Protein AF-0000000068500390 (afdb_homodimer)

Sequence (568 aa):
MALNIRNYSLLCNQGTAKFNEDVVGINPFGAWVLDGATGLNGKNLVSTESDARWYVQWWNRYLYKNINKEESLKSIINTGIIEVKKEYELRLNGFKVEKLDLPSSSIVVVKFHENKVEYFLLGDCALFIKNGDSKVIKDRSICKFDNTVFDEMSKLSNLEEMAFDEIRTSVMDTIVSNRLKKNTKEGYWILDFDEEAVENSIYGYIEIKKDFQLMLTSDGFTSACDRYNLIKEEELIRIAEKFGIGYIHNKVRDFEDNDYKAVKVPRFKVKDDSSCLYLDIYNDMALNIRNYSLLCNQGTAKFNEDVVGINPFGAWVLDGATGLNGKNLVSTESDARWYVQWWNRYLYKNINKEESLKSIINTGIIEVKKEYELRLNGFKVEKLDLPSSSIVVVKFHENKVEYFLLGDCALFIKNGDSKVIKDRSICKFDNTVFDEMSKLSNLEEMAFDEIRTSVMDTIVSNRLKKNTKEGYWILDFDEEAVENSIYGYIEIKKDFQLMLTSDGFTSACDRYNLIKEEELIRIAEKFGIGYIHNKVRDFEDNDYKAVKVPRFKVKDDSSCLYLDIYND

Solvent-accessible surface area (backbone atoms only — not comparable to full-atom values): 29911 Å² total; per-residue (Å²): 95,61,58,62,66,41,30,39,37,36,37,31,39,50,30,68,58,95,63,41,28,56,44,68,50,52,56,74,34,31,38,38,33,35,39,33,37,60,24,78,72,72,57,52,75,75,32,93,79,37,38,10,34,53,52,43,53,51,49,51,55,48,47,72,70,47,58,75,49,99,60,55,67,64,57,54,50,45,53,45,32,57,51,50,43,51,53,51,53,62,57,39,68,79,59,87,76,55,81,59,47,51,43,33,27,22,29,33,39,40,36,43,34,78,65,33,36,38,39,43,36,24,30,51,23,35,40,37,36,33,58,87,55,70,45,75,52,61,48,59,52,54,54,53,55,49,48,54,49,38,54,56,54,69,66,42,88,57,50,88,76,48,53,67,68,56,54,50,60,73,45,40,66,57,53,50,56,53,59,69,26,55,64,39,94,89,42,33,43,39,43,46,75,54,67,67,26,60,79,67,37,54,69,52,75,44,75,66,46,64,66,28,33,42,33,38,30,28,52,45,44,46,28,33,30,78,70,64,60,75,41,56,70,83,44,46,67,58,46,32,71,75,66,32,61,54,52,56,53,49,52,41,50,53,52,32,64,75,32,58,78,31,69,88,55,66,64,95,51,64,38,54,42,29,29,38,39,39,41,35,36,67,47,131,96,61,60,62,67,41,29,40,37,36,38,31,38,50,31,70,57,96,65,42,26,58,45,67,49,54,56,73,36,32,38,37,34,36,39,32,36,60,24,79,71,71,56,52,74,76,31,93,79,38,38,8,33,51,52,41,52,50,49,50,55,49,46,71,72,48,57,74,48,99,60,52,68,64,55,53,51,45,53,48,30,56,52,50,41,52,54,50,52,62,57,38,68,80,60,85,78,54,79,58,48,49,43,33,26,22,31,33,39,38,36,45,34,78,63,32,35,38,39,42,35,26,29,50,21,35,40,38,35,32,57,86,56,70,47,76,51,61,49,59,54,54,54,54,56,50,47,54,49,37,54,55,54,70,66,42,87,58,52,88,78,47,54,69,69,57,55,50,60,74,46,39,68,57,52,50,56,54,58,70,26,54,63,39,95,90,42,32,43,39,45,46,75,52,68,69,26,58,80,66,36,53,71,53,74,42,75,66,47,61,68,27,34,41,33,39,29,27,51,44,44,46,28,33,30,78,71,63,61,74,41,56,71,83,45,46,66,58,45,32,71,74,65,31,60,52,51,57,50,49,52,42,50,52,50,32,62,74,32,58,80,30,69,88,54,67,65,96,51,63,38,53,42,30,28,38,38,40,40,34,36,68,46,131

Radius of gyration: 24.67 Å; Cα contacts (8 Å, |Δi|>4): 1196; chains: 2; bounding box: 46×80×59 Å

Organism: Clostridioides difficile (strain 630) (NCBI:txid272563)

Nearest PDB structures (foldseek):
  4yzh-assembly1_A  TM=5.454E-01  e=2.902E-10  Arabidopsis thaliana
  4n0g-assembly2_B  TM=5.894E-01  e=4.413E-09  Arabidopsis thaliana
  3jrq-assembly1_A  TM=5.185E-01  e=3.211E-08  Arabidopsis thaliana
  4ds8-assembly1_B  TM=4.924E-01  e=2.418E-08  Arabidopsis thaliana
  7n0z-assembly1_B  TM=4.009E-01  e=3.433E-05  Homo sapiens

Structure (mmCIF, N/CA/C/O backbone):
data_AF-0000000068500390-model_v1
#
loop_
_entity.id
_entity.type
_entity.pdbx_description
1 polymer 'Uncharacterized protein'
#
loop_
_atom_site.group_PDB
_atom_site.id
_atom_site.type_symbol
_atom_site.label_atom_id
_atom_site.label_alt_id
_atom_site.label_comp_id
_atom_site.label_asym_id
_atom_site.label_entity_id
_atom_site.label_seq_id
_atom_site.pdbx_PDB_ins_code
_atom_site.Cartn_x
_atom_site.Cartn_y
_atom_site.Cartn_z
_atom_site.occupancy
_atom_site.B_iso_or_equiv
_atom_site.auth_seq_id
_atom_site.auth_comp_id
_atom_site.auth_asym_id
_atom_site.auth_atom_id
_atom_site.pdbx_PDB_model_num
ATOM 1 N N . MET A 1 1 ? 19.859 2.375 5.707 1 54.34 1 MET A N 1
ATOM 2 C CA . MET A 1 1 ? 19.141 3.615 5.43 1 54.34 1 MET A CA 1
ATOM 3 C C . MET A 1 1 ? 17.938 3.361 4.512 1 54.34 1 MET A C 1
ATOM 5 O O . MET A 1 1 ? 18 2.486 3.645 1 54.34 1 MET A O 1
ATOM 9 N N . ALA A 1 2 ? 16.812 3.834 4.938 1 64.06 2 ALA A N 1
ATOM 10 C CA . ALA A 1 2 ? 15.547 3.699 4.207 1 64.06 2 ALA A CA 1
ATOM 11 C C . ALA A 1 2 ? 15.477 4.684 3.045 1 64.06 2 ALA A C 1
ATOM 13 O O . ALA A 1 2 ? 16.094 5.75 3.09 1 64.06 2 ALA A O 1
ATOM 14 N N . LEU A 1 3 ? 15.18 4.195 1.85 1 73.06 3 LEU A N 1
ATOM 15 C CA . LEU A 1 3 ? 15.016 4.996 0.643 1 73.06 3 LEU A CA 1
ATOM 16 C C . LEU A 1 3 ? 13.984 6.098 0.862 1 73.06 3 LEU A C 1
ATOM 18 O O . LEU A 1 3 ? 12.984 5.891 1.553 1 73.06 3 LEU A O 1
ATOM 22 N N . ASN A 1 4 ? 14.391 7.281 0.348 1 80 4 ASN A N 1
ATOM 23 C CA . ASN A 1 4 ? 13.414 8.367 0.365 1 80 4 ASN A CA 1
ATOM 24 C C . ASN A 1 4 ? 12.375 8.203 -0.738 1 80 4 ASN A C 1
ATOM 26 O O . ASN A 1 4 ? 12.625 8.547 -1.894 1 80 4 ASN A O 1
ATOM 30 N N . ILE A 1 5 ? 11.266 7.773 -0.401 1 86.69 5 ILE A N 1
ATOM 31 C CA . ILE A 1 5 ? 10.203 7.512 -1.367 1 86.69 5 ILE A CA 1
ATOM 32 C C . ILE A 1 5 ? 9.305 8.742 -1.487 1 86.69 5 ILE A C 1
ATOM 34 O O . ILE A 1 5 ? 8.797 9.242 -0.484 1 86.69 5 ILE A O 1
ATOM 38 N N . ARG A 1 6 ? 9.188 9.219 -2.707 1 89.62 6 ARG A N 1
ATOM 39 C CA . ARG A 1 6 ? 8.367 10.391 -3.008 1 89.62 6 ARG A CA 1
ATOM 40 C C . ARG A 1 6 ? 6.887 10.016 -3.092 1 89.62 6 ARG A C 1
ATOM 42 O O . ARG A 1 6 ? 6.051 10.609 -2.406 1 89.62 6 ARG A O 1
ATOM 49 N N . ASN A 1 7 ? 6.574 9.023 -3.988 1 94.38 7 ASN A N 1
ATOM 50 C CA . ASN A 1 7 ? 5.23 8.492 -4.203 1 94.38 7 ASN A CA 1
ATOM 51 C C . ASN A 1 7 ? 5.223 6.969 -4.238 1 94.38 7 ASN A C 1
ATOM 53 O O . ASN A 1 7 ? 6.164 6.352 -4.742 1 94.38 7 ASN A O 1
ATOM 57 N N . TYR A 1 8 ? 4.188 6.398 -3.666 1 95.56 8 TYR A N 1
ATOM 58 C CA . TYR A 1 8 ? 4.031 4.965 -3.867 1 95.56 8 TYR A CA 1
ATOM 59 C C . TYR A 1 8 ? 2.561 4.566 -3.85 1 95.56 8 TYR A C 1
ATOM 61 O O . TYR A 1 8 ? 1.729 5.266 -3.268 1 95.56 8 TYR A O 1
ATOM 69 N N . SER A 1 9 ? 2.258 3.568 -4.586 1 97.69 9 SER A N 1
ATOM 70 C CA . SER A 1 9 ? 0.922 2.99 -4.695 1 97.69 9 SER A CA 1
ATOM 71 C C . SER A 1 9 ? 0.981 1.467 -4.742 1 97.69 9 SER A C 1
ATOM 73 O O . SER A 1 9 ? 1.937 0.893 -5.27 1 97.69 9 SER A O 1
ATOM 75 N N . LEU A 1 10 ? 0.048 0.868 -4.137 1 97.81 10 LEU A N 1
ATOM 76 C CA . LEU A 1 10 ? -0.057 -0.586 -4.105 1 97.81 10 LEU A CA 1
ATOM 77 C C . LEU A 1 10 ? -1.485 -1.034 -4.395 1 97.81 10 LEU A C 1
ATOM 79 O O . LEU A 1 10 ? -2.443 -0.374 -3.986 1 97.81 10 LEU A O 1
ATOM 83 N N . LEU A 1 11 ? -1.572 -2.08 -5.16 1 97.81 11 LEU A N 1
ATOM 84 C CA . LEU A 1 11 ? -2.848 -2.717 -5.473 1 97.81 11 LEU A CA 1
ATOM 85 C C . LEU A 1 11 ? -2.738 -4.234 -5.363 1 97.81 11 LEU A C 1
ATOM 87 O O . LEU A 1 11 ? -1.797 -4.832 -5.887 1 97.81 11 LEU A O 1
ATOM 91 N N . CYS A 1 12 ? -3.529 -4.824 -4.586 1 97.75 12 CYS A N 1
ATOM 92 C CA . CYS A 1 12 ? -3.703 -6.266 -4.461 1 97.75 12 CYS A CA 1
ATOM 93 C C . CYS A 1 12 ? -5.176 -6.648 -4.574 1 97.75 12 CYS A C 1
ATOM 95 O O . CYS A 1 12 ? -5.961 -6.395 -3.66 1 97.75 12 CYS A O 1
ATOM 97 N N . ASN A 1 13 ? -5.523 -7.258 -5.699 1 97.44 13 ASN A N 1
ATOM 98 C CA . ASN A 1 13 ? -6.938 -7.445 -6.016 1 97.44 13 ASN A CA 1
ATOM 99 C C . ASN A 1 13 ? -7.242 -8.891 -6.395 1 97.44 13 ASN A C 1
ATOM 101 O O . ASN A 1 13 ? -6.512 -9.492 -7.18 1 97.44 13 ASN A O 1
ATOM 105 N N . GLN A 1 14 ? -8.344 -9.359 -5.871 1 95.38 14 GLN A N 1
ATOM 106 C CA . GLN A 1 14 ? -8.766 -10.742 -6.074 1 95.38 14 GLN A CA 1
ATOM 107 C C . GLN A 1 14 ? -9.344 -10.938 -7.469 1 95.38 14 GLN A C 1
ATOM 109 O O . GLN A 1 14 ? -10.078 -10.078 -7.969 1 95.38 14 GLN A O 1
ATOM 114 N N . GLY A 1 15 ? -9.055 -12.086 -8.023 1 93.69 15 GLY A N 1
ATOM 115 C CA . GLY A 1 15 ? -9.711 -12.5 -9.25 1 93.69 15 GLY A CA 1
ATOM 116 C C . GLY A 1 15 ? -11.031 -13.195 -9.008 1 93.69 15 GLY A C 1
ATOM 117 O O . GLY A 1 15 ? -11.773 -12.844 -8.086 1 93.69 15 GLY A O 1
ATOM 118 N N . THR A 1 16 ? -11.336 -14.148 -9.898 1 91.31 16 THR A N 1
ATOM 119 C CA . THR A 1 16 ? -12.633 -14.805 -9.844 1 91.31 16 THR A CA 1
ATOM 120 C C . THR A 1 16 ? -12.641 -15.914 -8.789 1 91.31 16 THR A C 1
ATOM 122 O O . THR A 1 16 ? -13.703 -16.312 -8.305 1 91.31 16 THR A O 1
ATOM 125 N N . ALA A 1 17 ? -11.445 -16.469 -8.43 1 87.94 17 ALA A N 1
ATOM 126 C CA . ALA A 1 17 ? -11.367 -17.516 -7.43 1 87.94 17 ALA A CA 1
ATOM 127 C C . ALA A 1 17 ? -11.852 -17.031 -6.07 1 87.94 17 ALA A C 1
ATOM 129 O O . ALA A 1 17 ? -11.93 -15.82 -5.832 1 87.94 17 ALA A O 1
ATOM 130 N N . LYS A 1 18 ? -12.148 -17.938 -5.211 1 88 18 LYS A N 1
ATOM 131 C CA . LYS A 1 18 ? -12.773 -17.641 -3.928 1 88 18 LYS A CA 1
ATOM 132 C C . LYS A 1 18 ? -11.844 -16.828 -3.035 1 88 18 LYS A C 1
ATOM 134 O O . LYS A 1 18 ? -12.289 -15.984 -2.258 1 88 18 LYS A O 1
ATOM 139 N N . PHE A 1 19 ? -10.562 -17.094 -3.154 1 91 19 PHE A N 1
ATOM 140 C CA . PHE A 1 19 ? -9.602 -16.422 -2.285 1 91 19 PHE A CA 1
ATOM 141 C C . PHE A 1 19 ? -8.516 -15.75 -3.105 1 91 19 PHE A C 1
ATOM 143 O O . PHE A 1 19 ? -8.094 -16.266 -4.145 1 91 19 PHE A O 1
ATOM 150 N N . ASN A 1 20 ? -8.133 -14.586 -2.588 1 94.69 20 ASN A N 1
ATOM 151 C CA . ASN A 1 20 ? -6.973 -13.914 -3.166 1 94.69 20 ASN A CA 1
ATOM 152 C C . ASN A 1 20 ? -5.668 -14.586 -2.746 1 94.69 20 ASN A C 1
ATOM 154 O O . ASN A 1 20 ? -5.34 -14.625 -1.559 1 94.69 20 ASN A O 1
ATOM 158 N N . GLU A 1 21 ? -4.934 -15.039 -3.732 1 96 21 GLU A N 1
ATOM 159 C CA . GLU A 1 21 ? -3.695 -15.75 -3.439 1 96 21 GLU A CA 1
ATOM 160 C C . GLU A 1 21 ? -2.475 -14.891 -3.75 1 96 21 GLU A C 1
ATOM 162 O O . GLU A 1 21 ? -1.351 -15.391 -3.801 1 96 21 GLU A O 1
ATOM 167 N N . ASP A 1 22 ? -2.723 -13.578 -3.994 1 97.75 22 ASP A N 1
ATOM 168 C CA . ASP A 1 22 ? -1.653 -12.586 -4.094 1 97.75 22 ASP A CA 1
ATOM 169 C C . ASP A 1 22 ? -1.406 -11.906 -2.746 1 97.75 22 ASP A C 1
ATOM 171 O O . ASP A 1 22 ? -2.305 -11.844 -1.904 1 97.75 22 ASP A O 1
ATOM 175 N N . VAL A 1 23 ? -0.196 -11.461 -2.611 1 97.06 23 VAL A N 1
ATOM 176 C CA . VAL A 1 23 ? 0.133 -10.578 -1.497 1 97.06 23 VAL A CA 1
ATOM 177 C C . VAL A 1 23 ? 1.097 -9.492 -1.967 1 97.06 23 VAL A C 1
ATOM 179 O O . VAL A 1 23 ? 1.981 -9.75 -2.785 1 97.06 23 VAL A O 1
ATOM 182 N N . VAL A 1 24 ? 0.834 -8.281 -1.524 1 97.81 24 VAL A N 1
ATOM 183 C CA . VAL A 1 24 ? 1.739 -7.156 -1.758 1 97.81 24 VAL A CA 1
ATOM 184 C C . VAL A 1 24 ? 2.123 -6.52 -0.426 1 97.81 24 VAL A C 1
ATOM 186 O O . VAL A 1 24 ? 1.267 -6.293 0.432 1 97.81 24 VAL A O 1
ATOM 189 N N . GLY A 1 25 ? 3.357 -6.301 -0.219 1 96.12 25 GLY A N 1
ATOM 190 C CA . GLY A 1 25 ? 3.809 -5.676 1.013 1 96.12 25 GLY A CA 1
ATOM 191 C C . GLY A 1 25 ? 4.844 -4.59 0.786 1 96.12 25 GLY A C 1
ATOM 192 O O . GLY A 1 25 ? 5.547 -4.594 -0.225 1 96.12 25 GLY A O 1
ATOM 193 N N . ILE A 1 26 ? 4.898 -3.686 1.718 1 94.69 26 ILE A N 1
ATOM 194 C CA . ILE A 1 26 ? 5.895 -2.619 1.694 1 94.69 26 ILE A CA 1
ATOM 195 C C . ILE A 1 26 ? 6.219 -2.186 3.121 1 94.69 26 ILE A C 1
ATOM 197 O O . ILE A 1 26 ? 5.34 -2.166 3.986 1 94.69 26 ILE A O 1
ATOM 201 N N . ASN A 1 27 ? 7.41 -1.918 3.4 1 92.5 27 ASN A N 1
ATOM 202 C CA . ASN A 1 27 ? 7.859 -1.287 4.637 1 92.5 27 ASN A CA 1
ATOM 203 C C . ASN A 1 27 ? 9.086 -0.408 4.406 1 92.5 27 ASN A C 1
ATOM 205 O O . ASN A 1 27 ? 9.508 -0.21 3.264 1 92.5 27 ASN A O 1
ATOM 209 N N . PRO A 1 28 ? 9.633 0.231 5.402 1 90.31 28 PRO A N 1
ATOM 210 C CA . PRO A 1 28 ? 10.734 1.174 5.184 1 90.31 28 PRO A CA 1
ATOM 211 C C . PRO A 1 28 ? 11.969 0.508 4.586 1 90.31 28 PRO A C 1
ATOM 213 O O . PRO A 1 28 ? 12.859 1.195 4.078 1 90.31 28 PRO A O 1
ATOM 216 N N . PHE A 1 29 ? 12.016 -0.822 4.523 1 93.44 29 PHE A N 1
ATOM 217 C CA . PHE A 1 29 ? 13.258 -1.498 4.176 1 93.44 29 PHE A CA 1
ATOM 218 C C . PHE A 1 29 ? 13.117 -2.24 2.852 1 93.44 29 PHE A C 1
ATOM 220 O O . PHE A 1 29 ? 14.117 -2.68 2.271 1 93.44 29 PHE A O 1
ATOM 227 N N . GLY A 1 30 ? 11.922 -2.35 2.428 1 95.25 30 GLY A N 1
ATOM 228 C CA . GLY A 1 30 ? 11.742 -3.062 1.173 1 95.25 30 GLY A CA 1
ATOM 229 C C . GLY A 1 30 ? 10.281 -3.234 0.789 1 95.25 30 GLY A C 1
ATOM 230 O O . GLY A 1 30 ? 9.398 -2.658 1.423 1 95.25 30 GLY A O 1
ATOM 231 N N . ALA A 1 31 ? 10.062 -3.969 -0.353 1 97.06 31 ALA A N 1
ATOM 232 C CA . ALA A 1 31 ? 8.734 -4.238 -0.899 1 97.06 31 ALA A CA 1
ATOM 233 C C . ALA A 1 31 ? 8.711 -5.57 -1.639 1 97.06 31 ALA A C 1
ATOM 235 O O . ALA A 1 31 ? 9.742 -6.062 -2.09 1 97.06 31 ALA A O 1
ATOM 236 N N . TRP A 1 32 ? 7.527 -6.191 -1.759 1 98.62 32 TRP A N 1
ATOM 237 C CA . TRP A 1 32 ? 7.457 -7.492 -2.412 1 98.62 32 TRP A CA 1
ATOM 238 C C . TRP A 1 32 ? 6.062 -7.746 -2.977 1 98.62 32 TRP A C 1
ATOM 240 O O . TRP A 1 32 ? 5.086 -7.148 -2.523 1 98.62 32 TRP A O 1
ATOM 250 N N . VAL A 1 33 ? 6 -8.516 -3.979 1 98.75 33 VAL A N 1
ATOM 251 C CA . VAL A 1 33 ? 4.777 -9.078 -4.547 1 98.75 33 VAL A CA 1
ATOM 252 C C . VAL A 1 33 ? 4.902 -10.602 -4.629 1 98.75 33 VAL A C 1
ATOM 254 O O . VAL A 1 33 ? 5.914 -11.125 -5.105 1 98.75 33 VAL A O 1
ATOM 257 N N . LEU A 1 34 ? 3.957 -11.312 -4.09 1 98.62 34 LEU A N 1
ATOM 258 C CA . LEU A 1 34 ? 3.861 -12.758 -4.203 1 98.62 34 LEU A CA 1
ATOM 259 C C . LEU A 1 34 ? 2.598 -13.164 -4.953 1 98.62 34 LEU A C 1
ATOM 261 O O . LEU A 1 34 ? 1.531 -12.578 -4.742 1 98.62 34 LEU A O 1
ATOM 265 N N . ASP A 1 35 ? 2.74 -14.047 -5.836 1 98.19 35 ASP A N 1
ATOM 266 C CA . ASP A 1 35 ? 1.638 -14.641 -6.582 1 98.19 35 ASP A CA 1
ATOM 267 C C . ASP A 1 35 ? 1.572 -16.156 -6.352 1 98.19 35 ASP A C 1
ATOM 269 O O . ASP A 1 35 ? 2.316 -16.906 -6.973 1 98.19 35 ASP A O 1
ATOM 273 N N . GLY A 1 36 ? 0.628 -16.578 -5.527 1 96.75 36 GLY A N 1
ATOM 274 C CA . GLY A 1 36 ? 0.545 -17.969 -5.109 1 96.75 36 GLY A CA 1
ATOM 275 C C . GLY A 1 36 ? -0.202 -18.844 -6.098 1 96.75 36 GLY A C 1
ATOM 276 O O . GLY A 1 36 ? -1.096 -18.375 -6.801 1 96.75 36 GLY A O 1
ATOM 277 N N . ALA A 1 37 ? 0.176 -20.078 -6.105 1 91.5 37 ALA A N 1
ATOM 278 C CA . ALA A 1 37 ? -0.498 -21.109 -6.898 1 91.5 37 ALA A CA 1
ATOM 279 C C . ALA A 1 37 ? -0.784 -22.344 -6.059 1 91.5 37 ALA A C 1
ATOM 281 O O . ALA A 1 37 ? 0.122 -22.906 -5.43 1 91.5 37 ALA A O 1
ATOM 282 N N . THR A 1 38 ? -2.043 -22.656 -6.105 1 85.56 38 THR A N 1
ATOM 283 C CA . THR A 1 38 ? -2.463 -23.844 -5.367 1 85.56 38 THR A CA 1
ATOM 284 C C . THR A 1 38 ? -2.047 -25.125 -6.102 1 85.56 38 THR A C 1
ATOM 286 O O . THR A 1 38 ? -1.817 -25.094 -7.312 1 85.56 38 THR A O 1
ATOM 289 N N . GLY A 1 39 ? -1.982 -26.188 -5.234 1 81.44 39 GLY A N 1
ATOM 290 C CA . GLY A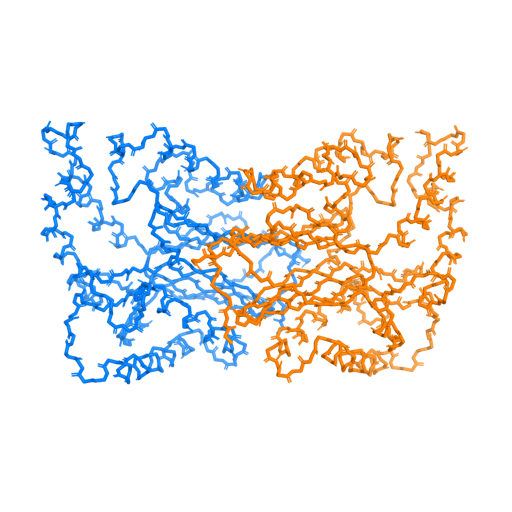 1 39 ? -1.703 -27.484 -5.828 1 81.44 39 GLY A CA 1
ATOM 291 C C . GLY A 1 39 ? -2.791 -27.953 -6.777 1 81.44 39 GLY A C 1
ATOM 292 O O . GLY A 1 39 ? -3.924 -27.469 -6.719 1 81.44 39 GLY A O 1
ATOM 293 N N . LEU A 1 40 ? -2.477 -28.828 -7.719 1 78.44 40 LEU A N 1
ATOM 294 C CA . LEU A 1 40 ? -3.373 -29.219 -8.805 1 78.44 40 LEU A CA 1
ATOM 295 C C . LEU A 1 40 ? -4.34 -30.297 -8.336 1 78.44 40 LEU A C 1
ATOM 297 O O . LEU A 1 40 ? -5.371 -30.531 -8.977 1 78.44 40 LEU A O 1
ATOM 301 N N . ASN A 1 41 ? -4.043 -30.797 -7.266 1 74.88 41 ASN A N 1
ATOM 302 C CA . ASN A 1 41 ? -4.93 -31.891 -6.855 1 74.88 41 ASN A CA 1
ATOM 303 C C . ASN A 1 41 ? -6.074 -31.375 -5.98 1 74.88 41 ASN A C 1
ATOM 305 O O . ASN A 1 41 ? -6.828 -32.188 -5.418 1 74.88 41 ASN A O 1
ATOM 309 N N . GLY A 1 42 ? -6.191 -30.062 -5.965 1 66.25 42 GLY A N 1
ATOM 310 C CA . GLY A 1 42 ? -7.336 -29.438 -5.324 1 66.25 42 GLY A CA 1
ATOM 311 C C . GLY A 1 42 ? -7.406 -29.703 -3.832 1 66.25 42 GLY A C 1
ATOM 312 O O . GLY A 1 42 ? -8.461 -29.547 -3.217 1 66.25 42 GLY A O 1
ATOM 313 N N . LYS A 1 43 ? -6.434 -30.219 -3.363 1 73.38 43 LYS A N 1
ATOM 314 C CA . LYS A 1 43 ? -6.43 -30.547 -1.941 1 73.38 43 LYS A CA 1
ATOM 315 C C . LYS A 1 43 ? -5.918 -29.375 -1.104 1 73.38 43 LYS A C 1
ATOM 317 O O . LYS A 1 43 ? -4.918 -28.75 -1.457 1 73.38 43 LYS A O 1
ATOM 322 N N . ASN A 1 44 ? -6.758 -28.953 -0.18 1 76.19 44 ASN A N 1
ATOM 323 C CA . ASN A 1 44 ? -6.266 -28.094 0.881 1 76.19 44 ASN A CA 1
ATOM 324 C C . ASN A 1 44 ? -5.773 -28.891 2.084 1 76.19 44 ASN A C 1
ATOM 326 O O . ASN A 1 44 ? -6.578 -29.438 2.836 1 76.19 44 ASN A O 1
ATOM 330 N N . LEU A 1 45 ? -4.523 -28.906 2.219 1 80.19 45 LEU A N 1
ATOM 331 C CA . LEU A 1 45 ? -3.9 -29.812 3.178 1 80.19 45 LEU A CA 1
ATOM 332 C C . LEU A 1 45 ? -3.666 -29.109 4.512 1 80.19 45 LEU A C 1
ATOM 334 O O . LEU A 1 45 ? -3.775 -29.734 5.57 1 80.19 45 LEU A O 1
ATOM 338 N N . VAL A 1 46 ? -3.32 -27.828 4.512 1 82.31 46 VAL A N 1
ATOM 339 C CA . VAL A 1 46 ? -2.898 -27.172 5.742 1 82.31 46 VAL A CA 1
ATOM 340 C C . VAL A 1 46 ? -3.824 -25.984 6.043 1 82.31 46 VAL A C 1
ATOM 342 O O . VAL A 1 46 ? -3.707 -25.344 7.09 1 82.31 46 VAL A O 1
ATOM 345 N N . SER A 1 47 ? -4.652 -25.609 5.137 1 81.31 47 SER A N 1
ATOM 346 C CA . SER A 1 47 ? -5.551 -24.484 5.309 1 81.31 47 SER A CA 1
ATOM 347 C C . SER A 1 47 ? -6.98 -24.844 4.938 1 81.31 47 SER A C 1
ATOM 349 O O . SER A 1 47 ? -7.207 -25.719 4.098 1 81.31 47 SER A O 1
ATOM 351 N N . THR A 1 48 ? -7.895 -24.188 5.582 1 77.81 48 THR A N 1
ATOM 352 C CA . THR A 1 48 ? -9.305 -24.391 5.246 1 77.81 48 THR A CA 1
ATOM 353 C C . THR A 1 48 ? -9.695 -23.547 4.039 1 77.81 48 THR A C 1
ATOM 355 O O . THR A 1 48 ? -10.742 -23.766 3.428 1 77.81 48 THR A O 1
ATOM 358 N N . GLU A 1 49 ? -8.953 -22.703 3.652 1 82.75 49 GLU A N 1
ATOM 359 C CA . GLU A 1 49 ? -9.219 -21.812 2.527 1 82.75 49 GLU A CA 1
ATOM 360 C C . GLU A 1 49 ? -8.438 -22.234 1.287 1 82.75 49 GLU A C 1
ATOM 362 O O . GLU A 1 49 ? -8.914 -23.062 0.5 1 82.75 49 GLU A O 1
ATOM 367 N N . SER A 1 50 ? -7.176 -21.906 1.223 1 87.75 50 SER A N 1
ATOM 368 C CA . SER A 1 50 ? -6.262 -22.203 0.127 1 87.75 50 SER A CA 1
ATOM 369 C C . SER A 1 50 ? -4.832 -22.375 0.634 1 87.75 50 SER A C 1
ATOM 371 O O . SER A 1 50 ? -4.297 -21.5 1.317 1 87.75 50 SER A O 1
ATOM 373 N N . ASP A 1 51 ? -4.27 -23.516 0.236 1 91.12 51 ASP A N 1
ATOM 374 C CA . ASP A 1 51 ? -2.885 -23.734 0.633 1 91.12 51 ASP A CA 1
ATOM 375 C C . ASP A 1 51 ? -1.966 -22.656 0.056 1 91.12 51 ASP A C 1
ATOM 377 O O . ASP A 1 51 ? -0.979 -22.266 0.687 1 91.12 51 ASP A O 1
ATOM 381 N N . ALA A 1 52 ? -2.303 -22.25 -1.164 1 93.62 52 ALA A N 1
ATOM 382 C CA . ALA A 1 52 ? -1.527 -21.172 -1.777 1 93.62 52 ALA A CA 1
ATOM 383 C C . ALA A 1 52 ? -1.636 -19.875 -0.964 1 93.62 52 ALA A C 1
ATOM 385 O O . ALA A 1 52 ? -0.641 -19.188 -0.763 1 93.62 52 ALA A O 1
ATOM 386 N N . ARG A 1 53 ? -2.836 -19.641 -0.529 1 93.44 53 ARG A N 1
ATOM 387 C CA . ARG A 1 53 ? -3.037 -18.438 0.285 1 93.44 53 ARG A CA 1
ATOM 388 C C . ARG A 1 53 ? -2.271 -18.547 1.601 1 93.44 53 ARG A C 1
ATOM 390 O O . ARG A 1 53 ? -1.626 -17.578 2.023 1 93.44 53 ARG A O 1
ATOM 397 N N . TRP A 1 54 ? -2.41 -19.609 2.264 1 93.88 54 TRP A N 1
ATOM 398 C CA . TRP A 1 54 ? -1.641 -19.828 3.486 1 93.88 54 TRP A CA 1
ATOM 399 C C . TRP A 1 54 ? -0.155 -19.578 3.242 1 93.88 54 TRP A C 1
ATOM 401 O O . TRP A 1 54 ? 0.506 -18.891 4.027 1 93.88 54 TRP A O 1
ATOM 411 N N . TYR A 1 55 ? 0.317 -20.188 2.191 1 96.12 55 TYR A N 1
ATOM 412 C CA . TYR A 1 55 ? 1.733 -20.141 1.849 1 96.12 55 TYR A CA 1
AT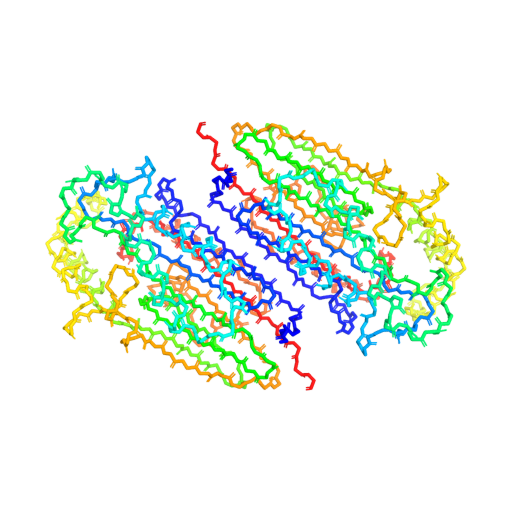OM 413 C C . TYR A 1 55 ? 2.197 -18.703 1.646 1 96.12 55 TYR A C 1
ATOM 415 O O . TYR A 1 55 ? 3.203 -18.281 2.223 1 96.12 55 TYR A O 1
ATOM 423 N N . VAL A 1 56 ? 1.503 -17.859 0.881 1 96.88 56 VAL A N 1
ATOM 424 C CA . VAL A 1 56 ? 1.936 -16.484 0.582 1 96.88 56 VAL A CA 1
ATOM 425 C C . VAL A 1 56 ? 1.756 -15.609 1.815 1 96.88 56 VAL A C 1
ATOM 427 O O . VAL A 1 56 ? 2.541 -14.688 2.045 1 96.88 56 VAL A O 1
ATOM 430 N N . GLN A 1 57 ? 0.725 -15.898 2.621 1 94.88 57 GLN A N 1
ATOM 431 C CA . GLN A 1 57 ? 0.54 -15.141 3.852 1 94.88 57 GLN A CA 1
ATOM 432 C C . GLN A 1 57 ? 1.661 -15.422 4.848 1 94.88 57 GLN A C 1
ATOM 434 O O . GLN A 1 57 ? 2.082 -14.531 5.586 1 94.88 57 GLN A O 1
ATOM 439 N N . TRP A 1 58 ? 2.057 -16.641 4.891 1 96.19 58 TRP A N 1
ATOM 440 C CA . TRP A 1 58 ? 3.217 -16.969 5.715 1 96.19 58 TRP A CA 1
ATOM 441 C C . TRP A 1 58 ? 4.43 -16.141 5.293 1 96.19 58 TRP A C 1
ATOM 443 O O . TRP A 1 58 ? 5.098 -15.539 6.133 1 96.19 58 TRP A O 1
ATOM 453 N N . TRP A 1 59 ? 4.742 -16.156 4.043 1 97.75 59 TRP A N 1
ATOM 454 C CA . TRP A 1 59 ? 5.887 -15.43 3.508 1 97.75 59 TRP A CA 1
ATOM 455 C C . TRP A 1 59 ? 5.746 -13.938 3.773 1 97.75 59 TRP A C 1
ATOM 457 O O . TRP A 1 59 ? 6.738 -13.25 4.043 1 97.75 59 TRP A O 1
ATOM 467 N N . ASN A 1 60 ? 4.492 -13.438 3.629 1 96.62 60 ASN A N 1
ATOM 468 C CA . ASN A 1 60 ? 4.234 -12.039 3.93 1 96.62 60 ASN A CA 1
ATOM 469 C C . ASN A 1 60 ? 4.699 -11.672 5.336 1 96.62 60 ASN A C 1
ATOM 471 O O . ASN A 1 60 ? 5.402 -10.68 5.527 1 96.62 60 ASN A O 1
ATOM 475 N N . ARG A 1 61 ? 4.316 -12.469 6.32 1 95.19 61 ARG A N 1
ATOM 476 C CA . ARG A 1 61 ? 4.703 -12.25 7.711 1 95.19 61 ARG A CA 1
ATOM 477 C C . ARG A 1 61 ? 6.207 -12.398 7.895 1 95.19 61 ARG A C 1
ATOM 479 O O . ARG A 1 61 ? 6.832 -11.609 8.609 1 95.19 61 ARG A O 1
ATOM 486 N N . TYR A 1 62 ? 6.715 -13.391 7.27 1 97.56 62 TYR A N 1
ATOM 487 C CA . TYR A 1 62 ? 8.148 -13.648 7.375 1 97.56 62 TYR A CA 1
ATOM 488 C C . TYR A 1 62 ? 8.953 -12.477 6.84 1 97.56 62 TYR A C 1
ATOM 490 O O . TYR A 1 62 ? 9.898 -12.016 7.488 1 97.56 62 TYR A O 1
ATOM 498 N N . LEU A 1 63 ? 8.656 -11.953 5.621 1 97.38 63 LEU A N 1
ATOM 499 C CA . LEU A 1 63 ? 9.383 -10.852 5.004 1 97.38 63 LEU A CA 1
ATOM 500 C C . LEU A 1 63 ? 9.219 -9.57 5.812 1 97.38 63 LEU A C 1
ATOM 502 O O . LEU A 1 63 ? 10.164 -8.789 5.953 1 97.38 63 LEU A O 1
ATOM 506 N N . TYR A 1 64 ? 8.023 -9.383 6.289 1 92.88 64 TYR A N 1
ATOM 507 C CA . TYR A 1 64 ? 7.766 -8.242 7.164 1 92.88 64 TYR A CA 1
ATOM 508 C C . TYR A 1 64 ? 8.75 -8.219 8.328 1 92.88 64 TYR A C 1
ATOM 510 O O . TYR A 1 64 ? 9.289 -7.168 8.68 1 92.88 64 TYR A O 1
ATOM 518 N N . LYS A 1 65 ? 9.016 -9.336 8.82 1 94.31 65 LYS A N 1
ATOM 519 C CA . LYS A 1 65 ? 9.82 -9.438 10.039 1 94.31 65 LYS A CA 1
ATOM 520 C C . LYS A 1 65 ? 11.312 -9.445 9.711 1 94.31 65 LYS A C 1
ATOM 522 O O . LYS A 1 65 ? 12.133 -9.016 10.516 1 94.31 65 LYS A O 1
ATOM 527 N N . ASN A 1 66 ? 11.656 -9.883 8.516 1 96.88 66 ASN A N 1
ATOM 528 C CA . ASN A 1 66 ? 13.055 -10.273 8.359 1 96.88 66 ASN A CA 1
ATOM 529 C C . ASN A 1 66 ? 13.75 -9.453 7.273 1 96.88 66 ASN A C 1
ATOM 531 O O . ASN A 1 66 ? 14.969 -9.477 7.152 1 96.88 66 ASN A O 1
ATOM 535 N N . ILE A 1 67 ? 13.07 -8.664 6.496 1 95.5 67 ILE A N 1
ATOM 536 C CA . ILE A 1 67 ? 13.664 -8.008 5.336 1 95.5 67 ILE A CA 1
ATOM 537 C C . ILE A 1 67 ? 14.68 -6.961 5.797 1 95.5 67 ILE A C 1
ATOM 539 O O . ILE A 1 67 ? 15.562 -6.566 5.031 1 95.5 67 ILE A O 1
ATOM 543 N N . ASN A 1 68 ? 14.539 -6.48 7.008 1 92.56 68 ASN A N 1
ATOM 544 C CA . ASN A 1 68 ? 15.422 -5.441 7.531 1 92.56 68 ASN A CA 1
ATOM 545 C C . ASN A 1 68 ? 16.75 -6.02 8 1 92.56 68 ASN A C 1
ATOM 547 O O . ASN A 1 68 ? 17.656 -5.277 8.367 1 92.56 68 ASN A O 1
ATOM 551 N N . LYS A 1 69 ? 16.922 -7.324 8.031 1 95.31 69 LYS A N 1
ATOM 552 C CA . LYS A 1 69 ? 18.156 -7.953 8.461 1 95.31 69 LYS A CA 1
ATOM 553 C C . LYS A 1 69 ? 19.328 -7.574 7.551 1 95.31 69 LYS A C 1
ATOM 555 O O . LYS A 1 69 ? 19.141 -7.367 6.348 1 95.31 69 LYS A O 1
ATOM 560 N N . GLU A 1 70 ? 20.516 -7.547 8.219 1 93.88 70 GLU A N 1
ATOM 561 C CA . GLU A 1 70 ? 21.703 -7.238 7.445 1 93.88 70 GLU A CA 1
ATOM 562 C C . GLU A 1 70 ? 22.203 -8.461 6.68 1 93.88 70 GLU A C 1
ATOM 564 O O . GLU A 1 70 ? 23.312 -8.945 6.918 1 93.88 70 GLU A O 1
ATOM 569 N N . GLU A 1 71 ? 21.453 -9.086 5.914 1 96.75 71 GLU A N 1
ATOM 570 C CA . GLU A 1 71 ? 21.719 -10.234 5.051 1 96.75 71 GLU A CA 1
ATOM 571 C C . GLU A 1 71 ? 21.234 -9.984 3.629 1 96.75 71 GLU A C 1
ATOM 573 O O . GLU A 1 71 ? 20.422 -9.078 3.398 1 96.75 71 GLU A O 1
ATOM 578 N N . SER A 1 72 ? 21.828 -10.703 2.707 1 97.5 72 SER A N 1
ATOM 579 C CA . SER A 1 72 ? 21.344 -10.602 1.333 1 97.5 72 SER A CA 1
ATOM 580 C C . SER A 1 72 ? 19.938 -11.164 1.199 1 97.5 72 SER A C 1
ATOM 582 O O . SER A 1 72 ? 19.5 -11.969 2.027 1 97.5 72 SER A O 1
ATOM 584 N N . LEU A 1 73 ? 19.266 -10.742 0.18 1 98.38 73 LEU A N 1
ATOM 585 C CA . LEU A 1 73 ? 17.938 -11.281 -0.082 1 98.38 73 LEU A CA 1
ATOM 586 C C . LEU A 1 73 ? 18 -12.797 -0.297 1 98.38 73 LEU A C 1
ATOM 588 O O . LEU A 1 73 ? 17.094 -13.523 0.121 1 98.38 73 LEU A O 1
ATOM 592 N N . LYS A 1 74 ? 19.047 -13.312 -0.978 1 98.38 74 LYS A N 1
ATOM 593 C CA . LYS A 1 74 ? 19.188 -14.75 -1.179 1 98.38 74 LYS A CA 1
ATOM 594 C C . LYS A 1 74 ? 19.219 -15.492 0.155 1 98.38 74 LYS A C 1
ATOM 596 O O . LYS A 1 74 ? 18.547 -16.516 0.324 1 98.38 74 LYS A O 1
ATOM 601 N N . SER A 1 75 ? 19.969 -14.914 1.042 1 98.5 75 SER A N 1
ATOM 602 C CA . SER A 1 75 ? 20.094 -15.531 2.359 1 98.5 75 SER A CA 1
ATOM 603 C C . SER A 1 75 ? 18.766 -15.484 3.117 1 98.5 75 SER A C 1
ATOM 605 O O . SER A 1 75 ? 18.359 -16.469 3.732 1 98.5 75 SER A O 1
ATOM 607 N N . ILE A 1 76 ? 18.141 -14.352 3.1 1 98.56 76 ILE A N 1
ATOM 608 C CA . ILE A 1 76 ? 16.875 -14.172 3.791 1 98.56 76 ILE A CA 1
ATOM 609 C C . ILE A 1 76 ? 15.844 -15.148 3.238 1 98.56 76 ILE A C 1
ATOM 611 O O . ILE A 1 76 ? 15.141 -15.812 4.004 1 98.56 76 ILE A O 1
ATOM 615 N N . ILE A 1 77 ? 15.789 -15.273 1.885 1 98.75 77 ILE A N 1
ATOM 616 C CA . ILE A 1 77 ? 14.805 -16.141 1.245 1 98.75 77 ILE A CA 1
ATOM 617 C C . ILE A 1 77 ? 15.125 -17.594 1.532 1 98.75 77 ILE A C 1
ATOM 619 O O . ILE A 1 77 ? 14.227 -18.406 1.797 1 98.75 77 ILE A O 1
ATOM 623 N N . ASN A 1 78 ? 16.375 -17.938 1.472 1 98.62 78 ASN A N 1
ATOM 624 C CA . ASN A 1 78 ? 16.781 -19.312 1.762 1 98.62 78 ASN A CA 1
ATOM 625 C C . ASN A 1 78 ? 16.359 -19.734 3.17 1 98.62 78 ASN A C 1
ATOM 627 O O . ASN A 1 78 ? 15.836 -20.828 3.367 1 98.62 78 ASN A O 1
ATOM 631 N N . THR A 1 79 ? 16.625 -18.891 4.16 1 98.62 79 THR A N 1
ATOM 632 C CA . THR A 1 79 ? 16.219 -19.156 5.535 1 98.62 79 THR A CA 1
ATOM 633 C C . THR A 1 79 ? 14.703 -19.281 5.629 1 98.62 79 THR A C 1
ATOM 635 O O . THR A 1 79 ? 14.188 -20.141 6.359 1 98.62 79 THR A O 1
ATOM 638 N N . GLY A 1 80 ? 14.016 -18.469 4.914 1 98.62 80 GLY A N 1
ATOM 639 C CA . GLY A 1 80 ? 12.562 -18.547 4.879 1 98.62 80 GLY A CA 1
ATOM 640 C C . GLY A 1 80 ? 12.062 -19.891 4.344 1 98.62 80 GLY A C 1
ATOM 641 O O . GLY A 1 80 ? 11.102 -20.453 4.871 1 98.62 80 GLY A O 1
ATOM 642 N N . ILE A 1 81 ? 12.734 -20.375 3.297 1 98.56 81 ILE A N 1
ATOM 643 C CA . ILE A 1 81 ? 12.344 -21.656 2.707 1 98.56 81 ILE A CA 1
ATOM 644 C C . ILE A 1 81 ? 12.492 -22.766 3.74 1 98.56 81 ILE A C 1
ATOM 646 O O . ILE A 1 81 ? 11.609 -23.609 3.885 1 98.56 81 ILE A O 1
ATOM 650 N N . ILE A 1 82 ? 13.539 -22.75 4.469 1 98.31 82 ILE A N 1
ATOM 651 C CA . ILE A 1 82 ? 13.789 -23.766 5.492 1 98.31 82 ILE A CA 1
ATOM 652 C C . ILE A 1 82 ? 12.711 -23.688 6.57 1 98.31 82 ILE A C 1
ATOM 654 O O . ILE A 1 82 ? 12.156 -24.703 6.973 1 98.31 82 ILE A O 1
ATOM 658 N N . GLU A 1 83 ? 12.391 -22.5 6.988 1 98.31 83 GLU A N 1
ATOM 659 C CA . GLU A 1 83 ? 11.445 -22.312 8.078 1 98.31 83 GLU A CA 1
ATOM 660 C C . GLU A 1 83 ? 10.023 -22.688 7.652 1 98.31 83 GLU A C 1
ATOM 662 O O . GLU A 1 83 ? 9.289 -23.312 8.414 1 98.31 83 GLU A O 1
ATOM 667 N N . VAL A 1 84 ? 9.641 -22.281 6.488 1 97.94 84 VAL A N 1
ATOM 668 C CA . VAL A 1 84 ? 8.273 -22.547 6.055 1 97.94 84 VAL A CA 1
ATOM 669 C C . VAL A 1 84 ? 8.102 -24.047 5.816 1 97.94 84 VAL A C 1
ATOM 671 O O . VAL A 1 84 ? 7.027 -24.609 6.062 1 97.94 84 VAL A O 1
ATOM 674 N N . LYS A 1 85 ? 9.141 -24.672 5.262 1 96.69 85 LYS A N 1
ATOM 675 C CA . LYS A 1 85 ? 9.102 -26.125 5.074 1 96.69 85 LYS A CA 1
ATOM 676 C C . LYS A 1 85 ? 8.836 -26.844 6.395 1 96.69 85 LYS A C 1
ATOM 678 O O . LYS A 1 85 ? 7.992 -27.734 6.461 1 96.69 85 LYS A O 1
ATOM 683 N N . LYS A 1 86 ? 9.516 -26.453 7.395 1 96.69 86 LYS A N 1
ATOM 684 C CA . LYS A 1 86 ? 9.336 -27.047 8.719 1 96.69 86 LYS A CA 1
ATOM 685 C C . LYS A 1 86 ? 7.91 -26.844 9.227 1 96.69 86 LYS A C 1
ATOM 687 O O . LYS A 1 86 ? 7.285 -27.781 9.719 1 96.69 86 LYS A O 1
ATOM 692 N N . GLU A 1 87 ? 7.477 -25.641 9.117 1 95.88 87 GLU A N 1
ATOM 693 C CA . GLU A 1 87 ? 6.125 -25.344 9.578 1 95.88 87 GLU A CA 1
ATOM 694 C C . GLU A 1 87 ? 5.086 -26.125 8.789 1 95.88 87 GLU A C 1
ATOM 696 O O . GLU A 1 87 ? 4.109 -26.625 9.359 1 95.88 87 GLU A O 1
ATOM 701 N N . TYR A 1 88 ? 5.277 -26.203 7.5 1 94.12 88 TYR A N 1
ATOM 702 C CA . TYR A 1 88 ? 4.348 -26.938 6.648 1 94.12 88 TYR A CA 1
ATOM 703 C C . TYR A 1 88 ? 4.305 -28.406 7.023 1 94.12 88 TYR A C 1
ATOM 705 O O . TYR A 1 88 ? 3.229 -29 7.113 1 94.12 88 TYR A O 1
ATOM 713 N N . GLU A 1 89 ? 5.414 -28.969 7.219 1 93.62 89 GLU A N 1
ATOM 714 C CA . GLU A 1 89 ? 5.512 -30.375 7.594 1 93.62 89 GLU A CA 1
ATOM 715 C C . GLU A 1 89 ? 4.82 -30.641 8.93 1 93.62 89 GLU A C 1
ATOM 717 O O . GLU A 1 89 ? 4.156 -31.672 9.094 1 93.62 89 GLU A O 1
ATOM 722 N N . LEU A 1 90 ? 5.016 -29.75 9.82 1 93.94 90 LEU A N 1
ATOM 723 C CA . LEU A 1 90 ? 4.363 -29.875 11.117 1 93.94 90 LEU A CA 1
ATOM 724 C C . LEU A 1 90 ? 2.848 -29.859 10.969 1 93.94 90 LEU A C 1
ATOM 726 O O . LEU A 1 90 ? 2.146 -30.609 11.656 1 93.94 90 LEU A O 1
ATOM 730 N N . ARG A 1 91 ? 2.371 -29.062 10.102 1 91.38 91 ARG A N 1
ATOM 731 C CA . ARG A 1 91 ? 0.932 -28.922 9.906 1 91.38 91 ARG A CA 1
ATOM 732 C C . ARG A 1 91 ? 0.353 -30.125 9.188 1 91.38 91 ARG A C 1
ATOM 734 O O . ARG A 1 91 ? -0.822 -30.453 9.359 1 91.38 91 ARG A O 1
ATOM 741 N N . LEU A 1 92 ? 1.133 -30.75 8.336 1 91.06 92 LEU A N 1
ATOM 742 C CA . LEU A 1 92 ? 0.684 -31.938 7.609 1 91.06 92 LEU A CA 1
ATOM 743 C C . LEU A 1 92 ? 0.417 -33.094 8.57 1 91.06 92 LEU A C 1
ATOM 745 O O . LEU A 1 92 ? -0.345 -34 8.25 1 91.06 92 LEU A O 1
ATOM 749 N N . ASN A 1 93 ? 0.951 -33.031 9.68 1 89.38 93 ASN A N 1
ATOM 750 C CA . ASN A 1 93 ? 0.731 -34 10.727 1 89.38 93 ASN A CA 1
ATOM 751 C C . ASN A 1 93 ? 0.876 -35.438 10.195 1 89.38 93 ASN A C 1
ATOM 753 O O . ASN A 1 93 ? -0.014 -36.25 10.383 1 89.38 93 ASN A O 1
ATOM 757 N N . GLY A 1 94 ? 1.886 -35.656 9.391 1 84 94 GLY A N 1
ATOM 758 C CA . GLY A 1 94 ? 2.197 -37 8.938 1 84 94 GLY A CA 1
ATOM 759 C C . GLY A 1 94 ? 1.545 -37.344 7.613 1 84 94 GLY A C 1
ATOM 760 O O . GLY A 1 94 ? 1.827 -38.406 7.039 1 84 94 GLY A O 1
ATOM 761 N N . PHE A 1 95 ? 0.72 -36.5 7.184 1 87.19 95 PHE A N 1
ATOM 762 C CA . PHE A 1 95 ? 0.08 -36.781 5.898 1 87.19 95 PHE A CA 1
ATOM 763 C C . PHE A 1 95 ? 1.103 -36.75 4.77 1 87.19 95 PHE A C 1
ATOM 765 O O . PHE A 1 95 ? 1.955 -35.844 4.719 1 87.19 95 PHE A O 1
ATOM 772 N N . LYS A 1 96 ? 1.042 -37.781 3.971 1 87.31 96 LYS A N 1
ATOM 773 C CA . LYS A 1 96 ? 1.955 -37.844 2.832 1 87.31 96 LYS A CA 1
ATOM 774 C C . LYS A 1 96 ? 1.441 -37 1.673 1 87.31 96 LYS A C 1
ATOM 776 O O . LYS A 1 96 ? 0.257 -37.062 1.334 1 87.31 96 LYS A O 1
ATOM 781 N N . VAL A 1 97 ? 2.383 -36.188 1.179 1 87.75 97 VAL A N 1
ATOM 782 C CA . VAL A 1 97 ? 1.986 -35.281 0.087 1 87.75 97 VAL A CA 1
ATOM 783 C C . VAL A 1 97 ? 2.867 -35.562 -1.133 1 87.75 97 VAL A C 1
ATOM 785 O O . VAL A 1 97 ? 4.016 -35.969 -0.998 1 87.75 97 VAL A O 1
ATOM 788 N N . GLU A 1 98 ? 2.252 -35.375 -2.293 1 87.62 98 GLU A N 1
ATOM 789 C CA . GLU A 1 98 ? 2.977 -35.438 -3.559 1 87.62 98 GLU A CA 1
ATOM 790 C C . GLU A 1 98 ? 3.408 -34.062 -4.023 1 87.62 98 GLU A C 1
ATOM 792 O O . GLU A 1 98 ? 2.918 -33.062 -3.52 1 87.62 98 GLU A O 1
ATOM 797 N N . LYS A 1 99 ? 4.301 -34.094 -4.988 1 85.81 99 LYS A N 1
ATOM 798 C CA . LYS A 1 99 ? 4.828 -32.844 -5.527 1 85.81 99 LYS A CA 1
ATOM 799 C C . LYS A 1 99 ? 3.703 -31.969 -6.043 1 85.81 99 LYS A C 1
ATOM 801 O O . LYS A 1 99 ? 3.734 -30.75 -5.859 1 85.81 99 LYS A O 1
ATOM 806 N N . LEU A 1 100 ? 2.777 -32.562 -6.586 1 88.56 100 LEU A N 1
ATOM 807 C CA . LEU A 1 100 ? 1.694 -31.812 -7.234 1 88.56 100 LEU A CA 1
ATOM 808 C C . LEU A 1 100 ? 0.75 -31.219 -6.203 1 88.56 100 LEU A C 1
ATOM 810 O O . LEU A 1 100 ? -0.074 -30.359 -6.531 1 88.56 100 LEU A O 1
ATOM 814 N N . ASP A 1 101 ? 0.913 -31.594 -4.961 1 88.81 101 ASP A N 1
ATOM 815 C CA . ASP A 1 101 ? 0.03 -31.109 -3.902 1 88.81 101 ASP A CA 1
ATOM 816 C C . ASP A 1 101 ? 0.565 -29.828 -3.281 1 88.81 101 ASP A C 1
ATOM 818 O O . ASP A 1 101 ? -0.172 -29.109 -2.611 1 88.81 101 ASP A O 1
ATOM 822 N N . LEU A 1 102 ? 1.827 -29.609 -3.5 1 91.62 102 LEU A N 1
ATOM 823 C CA . LEU A 1 102 ? 2.512 -28.562 -2.76 1 91.62 102 LEU A CA 1
ATOM 824 C C . LEU A 1 102 ? 2.223 -27.188 -3.369 1 91.62 102 LEU A C 1
ATOM 826 O O . LEU A 1 102 ? 2.238 -27.031 -4.594 1 91.62 102 LEU A O 1
ATOM 830 N N . PRO A 1 103 ? 1.948 -26.25 -2.5 1 94.62 103 PRO A N 1
ATOM 831 C CA . PRO A 1 103 ? 1.794 -24.875 -3.004 1 94.62 103 PRO A CA 1
ATOM 832 C C . PRO A 1 103 ? 3.119 -24.25 -3.428 1 94.62 103 PRO A C 1
ATOM 834 O O . PRO A 1 103 ? 4.188 -24.734 -3.043 1 94.62 103 PRO A O 1
ATOM 837 N N . SER A 1 104 ? 3.045 -23.266 -4.266 1 96.25 104 SER A N 1
ATOM 838 C CA . SER A 1 104 ? 4.195 -22.484 -4.707 1 96.25 104 SER A CA 1
ATOM 839 C C . SER A 1 104 ? 3.818 -21.031 -4.926 1 96.25 104 SER A C 1
ATOM 841 O O . SER A 1 104 ? 2.654 -20.656 -4.766 1 96.25 104 SER A O 1
ATOM 843 N N . SER A 1 105 ? 4.836 -20.234 -5.176 1 97.81 105 SER A N 1
ATOM 844 C CA . SER A 1 105 ? 4.57 -18.812 -5.414 1 97.81 105 SER A CA 1
ATOM 845 C C . SER A 1 105 ? 5.652 -18.188 -6.293 1 97.81 105 SER A C 1
ATOM 847 O O . SER A 1 105 ? 6.836 -18.484 -6.125 1 97.81 105 SER A O 1
ATOM 849 N N . SER A 1 106 ? 5.164 -17.406 -7.27 1 98.38 106 SER A N 1
ATOM 850 C CA . SER A 1 106 ? 6.105 -16.422 -7.809 1 98.38 106 SER A CA 1
ATOM 851 C C . SER A 1 106 ? 6.398 -15.328 -6.793 1 98.38 106 SER A C 1
ATOM 853 O O . SER A 1 106 ? 5.57 -15.039 -5.926 1 98.38 106 SER A O 1
ATOM 855 N N . ILE A 1 107 ? 7.582 -14.805 -6.898 1 98.75 107 ILE A N 1
ATOM 856 C CA . ILE A 1 107 ? 7.949 -13.781 -5.926 1 98.75 107 ILE A CA 1
ATOM 857 C C . ILE A 1 107 ? 8.875 -12.75 -6.582 1 98.75 107 ILE A C 1
ATOM 859 O O . ILE A 1 107 ? 9.734 -13.109 -7.391 1 98.75 107 ILE A O 1
ATOM 863 N N . VAL A 1 108 ? 8.648 -11.523 -6.355 1 98.88 108 VAL A N 1
ATOM 864 C CA . VAL A 1 108 ? 9.578 -10.43 -6.621 1 98.88 108 VAL A CA 1
ATOM 865 C C . VAL A 1 108 ? 9.734 -9.57 -5.371 1 98.88 108 VAL A C 1
ATOM 867 O O . VAL A 1 108 ? 8.742 -9.133 -4.781 1 98.88 108 VAL A O 1
ATOM 870 N N . VAL A 1 109 ? 10.961 -9.422 -4.887 1 98.75 109 VAL A N 1
ATOM 871 C CA . VAL A 1 109 ? 11.281 -8.656 -3.684 1 98.75 109 VAL A CA 1
ATOM 872 C C . VAL A 1 109 ? 12.375 -7.641 -3.99 1 98.75 109 VAL A C 1
ATOM 874 O O . VAL A 1 109 ? 13.328 -7.945 -4.719 1 98.75 109 VAL A O 1
ATOM 877 N N . VAL A 1 110 ? 12.227 -6.477 -3.455 1 97.88 110 VAL A N 1
ATOM 878 C CA . VAL A 1 110 ? 13.305 -5.492 -3.492 1 97.88 110 VAL A CA 1
ATOM 879 C C . VAL A 1 110 ? 13.656 -5.055 -2.072 1 97.88 110 VAL A C 1
ATOM 881 O O . VAL A 1 110 ? 12.773 -4.914 -1.224 1 97.88 110 VAL A O 1
ATOM 884 N N . LYS A 1 111 ? 14.867 -4.973 -1.789 1 97.06 111 LYS A N 1
ATOM 885 C CA . LYS A 1 111 ? 15.414 -4.496 -0.524 1 97.06 111 LYS A CA 1
ATOM 886 C C . LYS A 1 111 ? 16.156 -3.176 -0.712 1 97.06 111 LYS A C 1
ATOM 888 O O . LYS A 1 111 ? 16.984 -3.045 -1.623 1 97.06 111 LYS A O 1
ATOM 893 N N . PHE A 1 112 ? 15.812 -2.225 0.146 1 94.38 112 PHE A N 1
ATOM 894 C CA . PHE A 1 112 ? 16.344 -0.876 -0.006 1 94.38 112 PHE A CA 1
ATOM 895 C C . PHE A 1 112 ? 17.672 -0.733 0.728 1 94.38 112 PHE A C 1
ATOM 897 O O . PHE A 1 112 ? 17.797 -1.126 1.891 1 94.38 112 PHE A O 1
ATOM 904 N N . HIS A 1 113 ? 18.594 -0.215 0.017 1 91.38 113 HIS A N 1
ATOM 905 C CA . HIS A 1 113 ? 19.859 0.245 0.58 1 91.38 113 HIS A CA 1
ATOM 906 C C . HIS A 1 113 ? 20.047 1.744 0.373 1 91.38 113 HIS A C 1
ATOM 908 O O . HIS A 1 113 ? 19.156 2.414 -0.158 1 91.38 113 HIS A O 1
ATOM 914 N N . GLU A 1 114 ? 21.078 2.328 0.888 1 83.25 114 GLU A N 1
ATOM 915 C CA . GLU A 1 114 ? 21.281 3.773 0.832 1 83.25 114 GLU A CA 1
ATOM 916 C C . GLU A 1 114 ? 21.312 4.27 -0.61 1 83.25 114 GLU A C 1
ATOM 918 O O . GLU A 1 114 ? 20.641 5.242 -0.959 1 83.25 114 GLU A O 1
ATOM 923 N N . ASN A 1 115 ? 22 3.637 -1.511 1 85.25 115 ASN A N 1
ATOM 924 C CA . ASN A 1 115 ? 22.141 4.152 -2.869 1 85.25 115 ASN A CA 1
ATOM 925 C C . ASN A 1 115 ? 21.891 3.062 -3.908 1 85.25 115 ASN A C 1
ATOM 927 O O . ASN A 1 115 ? 22.328 3.186 -5.055 1 85.25 115 ASN A O 1
ATOM 931 N N . LYS A 1 116 ? 21.266 2.031 -3.428 1 91.81 116 LYS A N 1
ATOM 932 C CA . LYS A 1 116 ? 20.969 0.962 -4.379 1 91.81 116 LYS A CA 1
ATOM 933 C C . LYS A 1 116 ? 19.781 0.134 -3.922 1 91.81 116 LYS A C 1
ATOM 935 O O . LYS A 1 116 ? 19.344 0.236 -2.771 1 91.81 116 LYS A O 1
ATOM 940 N N . VAL A 1 117 ? 19.312 -0.624 -4.871 1 94.88 117 VAL A N 1
ATOM 941 C CA . VAL A 1 117 ? 18.219 -1.538 -4.605 1 94.88 117 VAL A CA 1
ATOM 942 C C . VAL A 1 117 ? 18.625 -2.967 -4.945 1 94.88 117 VAL A C 1
ATOM 944 O O . VAL A 1 117 ? 19.156 -3.227 -6.027 1 94.88 117 VAL A O 1
ATOM 947 N N . GLU A 1 118 ? 18.516 -3.818 -3.953 1 97.62 118 GLU A N 1
ATOM 948 C CA . GLU A 1 118 ? 18.703 -5.25 -4.16 1 97.62 118 GLU A CA 1
ATOM 949 C C . GLU A 1 118 ? 17.406 -5.918 -4.605 1 97.62 118 GLU A C 1
ATOM 951 O O . GLU A 1 118 ? 16.328 -5.613 -4.082 1 97.62 118 GLU A O 1
ATOM 956 N N . TYR A 1 119 ? 17.531 -6.789 -5.719 1 98.5 119 TYR A N 1
ATOM 957 C CA . TYR A 1 119 ? 16.297 -7.434 -6.16 1 98.5 119 TYR A CA 1
ATOM 958 C C . TYR A 1 119 ? 16.469 -8.945 -6.234 1 98.5 119 TYR A C 1
ATOM 960 O O . TYR A 1 119 ? 17.594 -9.445 -6.398 1 98.5 119 TYR A O 1
ATOM 968 N N . PHE A 1 120 ? 15.414 -9.672 -6.07 1 98.81 120 PHE A N 1
ATOM 969 C CA . PHE A 1 120 ? 15.32 -11.125 -6.117 1 98.81 120 PHE A CA 1
ATOM 970 C C . PHE A 1 120 ? 14.008 -11.562 -6.75 1 98.81 120 PHE A C 1
ATOM 972 O O . PHE A 1 120 ? 12.938 -11.133 -6.328 1 98.81 120 PHE A O 1
ATOM 979 N N . LEU A 1 121 ? 14.125 -12.461 -7.812 1 98.75 121 LEU A N 1
ATOM 980 C CA . LEU A 1 121 ? 12.922 -12.93 -8.5 1 98.75 121 LEU A CA 1
ATOM 981 C C . LEU A 1 121 ? 12.953 -14.438 -8.68 1 98.75 121 LEU A C 1
ATOM 983 O O . LEU A 1 121 ? 13.992 -15.008 -9.008 1 98.75 121 LEU A O 1
ATOM 987 N N . LEU A 1 122 ? 11.812 -15.023 -8.406 1 98.62 122 LEU A N 1
ATOM 988 C CA . LEU A 1 122 ? 11.492 -16.391 -8.797 1 98.62 122 LEU A CA 1
ATOM 989 C C . LEU A 1 122 ? 10.102 -16.469 -9.414 1 98.62 122 LEU A C 1
ATOM 991 O O . LEU A 1 122 ? 9.156 -15.875 -8.898 1 98.62 122 LEU A O 1
ATOM 995 N N . GLY A 1 123 ? 9.977 -17.172 -10.5 1 97.88 123 GLY A N 1
ATOM 996 C CA . GLY A 1 123 ? 8.68 -17.312 -11.148 1 97.88 123 GLY A CA 1
ATOM 997 C C . GLY A 1 123 ? 8.391 -16.219 -12.141 1 97.88 123 GLY A C 1
ATOM 998 O O . GLY A 1 123 ? 9.305 -15.695 -12.789 1 97.88 123 GLY A O 1
ATOM 999 N N . ASP A 1 124 ? 7.09 -15.875 -12.312 1 96.56 124 ASP A N 1
ATOM 1000 C CA . ASP A 1 124 ? 6.723 -15.023 -13.438 1 96.56 124 ASP A CA 1
ATOM 1001 C C . ASP A 1 124 ? 6.23 -13.664 -12.961 1 96.56 124 ASP A C 1
ATOM 1003 O O . ASP A 1 124 ? 5.461 -13 -13.656 1 96.56 124 ASP A O 1
ATOM 1007 N N . CYS A 1 125 ? 6.543 -13.305 -11.727 1 98.12 125 CYS A N 1
ATOM 1008 C CA . CYS A 1 125 ? 6.426 -11.891 -11.367 1 98.12 125 CYS A CA 1
ATOM 1009 C C . CYS A 1 125 ? 7.426 -11.047 -12.148 1 98.12 125 CYS A C 1
ATOM 1011 O O . CYS A 1 125 ? 8.391 -11.578 -12.711 1 98.12 125 CYS A O 1
ATOM 1013 N N . ALA A 1 126 ? 7.168 -9.773 -12.211 1 98.38 126 ALA A N 1
ATOM 1014 C CA . ALA A 1 126 ? 8.047 -8.922 -13.008 1 98.38 126 ALA A CA 1
ATOM 1015 C C . ALA A 1 126 ? 8.484 -7.691 -12.219 1 98.38 126 ALA A C 1
ATOM 1017 O O . ALA A 1 126 ? 7.777 -7.242 -11.312 1 98.38 126 ALA A O 1
ATOM 1018 N N . LEU A 1 127 ? 9.672 -7.223 -12.523 1 98.44 127 LEU A N 1
ATOM 1019 C CA . LEU A 1 127 ? 10.227 -5.98 -11.992 1 98.44 127 LEU A CA 1
ATOM 1020 C C . LEU A 1 127 ? 10.484 -4.977 -13.109 1 98.44 127 LEU A C 1
ATOM 1022 O O . LEU A 1 127 ? 11.289 -5.234 -14.008 1 98.44 127 LEU A O 1
ATOM 1026 N N . PHE A 1 128 ? 9.758 -3.912 -13.094 1 97.94 128 PHE A N 1
ATOM 1027 C CA . PHE A 1 128 ? 9.961 -2.816 -14.031 1 97.94 128 PHE A CA 1
ATOM 1028 C C . PHE A 1 128 ? 10.82 -1.72 -13.406 1 97.94 128 PHE A C 1
ATOM 1030 O O . PHE A 1 128 ? 10.617 -1.348 -12.25 1 97.94 128 PHE A O 1
ATOM 1037 N N . ILE A 1 129 ? 11.75 -1.21 -14.164 1 95.94 129 ILE A N 1
ATOM 1038 C CA . ILE A 1 129 ? 12.664 -0.173 -13.688 1 95.94 129 ILE A CA 1
ATOM 1039 C C . ILE A 1 129 ? 12.703 0.978 -14.695 1 95.94 129 ILE A C 1
ATOM 1041 O O . ILE A 1 129 ? 12.852 0.755 -15.898 1 95.94 129 ILE A O 1
ATOM 1045 N N . LYS A 1 130 ? 12.469 2.088 -14.234 1 94.12 130 LYS A N 1
ATOM 1046 C CA . LYS A 1 130 ? 12.766 3.293 -15 1 94.12 130 LYS A CA 1
ATOM 1047 C C . LYS A 1 130 ? 13.945 4.055 -14.398 1 94.12 130 LYS A C 1
ATOM 1049 O O . LYS A 1 130 ? 13.812 4.664 -13.336 1 94.12 130 LYS A O 1
ATOM 1054 N N . ASN A 1 131 ? 15.008 3.955 -14.883 1 88.06 131 ASN A N 1
ATOM 1055 C CA . ASN A 1 131 ? 16.266 4.594 -14.547 1 88.06 131 ASN A CA 1
ATOM 1056 C C . ASN A 1 131 ? 16.953 5.172 -15.781 1 88.06 131 ASN A C 1
ATOM 1058 O O . ASN A 1 131 ? 18.016 4.691 -16.203 1 88.06 131 ASN A O 1
ATOM 1062 N N . GLY A 1 132 ? 16.516 6.305 -16.297 1 81.19 132 GLY A N 1
ATOM 1063 C CA . GLY A 1 132 ? 16.844 6.73 -17.656 1 81.19 132 GLY A CA 1
ATOM 1064 C C . GLY A 1 132 ? 16.062 5.973 -18.719 1 81.19 132 GLY A C 1
ATOM 1065 O O . GLY A 1 132 ? 14.969 6.387 -19.109 1 81.19 132 GLY A O 1
ATOM 1066 N N . ASP A 1 133 ? 16.469 4.746 -18.922 1 83.31 133 ASP A N 1
ATOM 1067 C CA . ASP A 1 133 ? 15.734 3.867 -19.828 1 83.31 133 ASP A CA 1
ATOM 1068 C C . ASP A 1 133 ? 14.891 2.867 -19.047 1 83.31 133 ASP A C 1
ATOM 1070 O O . ASP A 1 133 ? 15.203 2.543 -17.891 1 83.31 133 ASP A O 1
ATOM 1074 N N . SER A 1 134 ? 13.852 2.484 -19.656 1 89.44 134 SER A N 1
ATOM 1075 C CA . SER A 1 134 ? 12.992 1.486 -19.031 1 89.44 134 SER A CA 1
ATOM 1076 C C . SER A 1 134 ? 13.531 0.076 -19.25 1 89.44 134 SER A C 1
ATOM 1078 O O . SER A 1 134 ? 14.008 -0.249 -20.344 1 89.44 134 SER A O 1
ATOM 1080 N N . LYS A 1 135 ? 13.539 -0.649 -18.172 1 92.81 135 LYS A N 1
ATOM 1081 C CA . LYS A 1 135 ? 13.977 -2.043 -18.203 1 92.81 135 LYS A CA 1
ATOM 1082 C C . LYS A 1 135 ? 12.992 -2.947 -17.469 1 92.81 135 LYS A C 1
ATOM 1084 O O . LYS A 1 135 ? 12.336 -2.514 -16.516 1 92.81 135 LYS A O 1
ATOM 1089 N N . VAL A 1 136 ? 12.922 -4.137 -18.031 1 96.44 136 VAL A N 1
ATOM 1090 C CA . VAL A 1 136 ? 12.062 -5.125 -17.391 1 96.44 136 VAL A CA 1
ATOM 1091 C C . VAL A 1 136 ? 12.875 -6.367 -17.031 1 96.44 136 VAL A C 1
ATOM 1093 O O . VAL A 1 136 ? 13.602 -6.906 -17.875 1 96.44 136 VAL A O 1
ATOM 1096 N N . ILE A 1 137 ? 12.836 -6.758 -15.797 1 97.56 137 ILE A N 1
ATOM 1097 C CA . ILE A 1 137 ? 13.438 -8.008 -15.336 1 97.56 137 ILE A CA 1
ATOM 1098 C C . ILE A 1 137 ? 12.336 -9.031 -15.062 1 97.56 137 ILE A C 1
ATOM 1100 O O . ILE A 1 137 ? 11.508 -8.836 -14.172 1 97.56 137 ILE A O 1
ATOM 1104 N N . LYS A 1 138 ? 12.305 -10.07 -15.805 1 96.62 138 LYS A N 1
ATOM 1105 C CA . LYS A 1 138 ? 11.266 -11.086 -15.711 1 96.62 138 LYS A CA 1
ATOM 1106 C C . LYS A 1 138 ? 11.781 -12.445 -16.188 1 96.62 138 LYS A C 1
ATOM 1108 O O . LYS A 1 138 ? 12.5 -12.531 -17.172 1 96.62 138 LYS A O 1
ATOM 1113 N N . ASP A 1 139 ? 11.508 -13.43 -15.398 1 95.94 139 ASP A N 1
ATOM 1114 C CA . ASP A 1 139 ? 11.719 -14.789 -15.883 1 95.94 139 ASP A CA 1
ATOM 1115 C C . ASP A 1 139 ? 10.578 -15.219 -16.812 1 95.94 139 ASP A C 1
ATOM 1117 O O . ASP A 1 139 ? 9.422 -15.305 -16.391 1 95.94 139 ASP A O 1
ATOM 1121 N N . ARG A 1 140 ? 10.828 -15.547 -18 1 93.69 140 ARG A N 1
ATOM 1122 C CA . ARG A 1 140 ? 9.789 -15.82 -18.984 1 93.69 140 ARG A CA 1
ATOM 1123 C C . ARG A 1 140 ? 9.602 -17.328 -19.172 1 93.69 140 ARG A C 1
ATOM 1125 O O . ARG A 1 140 ? 8.844 -17.75 -20.062 1 93.69 140 ARG A O 1
ATOM 1132 N N . SER A 1 141 ? 10.266 -18.109 -18.359 1 93.44 141 SER A N 1
ATOM 1133 C CA . SER A 1 141 ? 10.211 -19.562 -18.516 1 93.44 141 SER A CA 1
ATOM 1134 C C . SER A 1 141 ? 8.789 -20.078 -18.312 1 93.44 141 SER A C 1
ATOM 1136 O O . SER A 1 141 ? 8.289 -20.859 -19.125 1 93.44 141 SER A O 1
ATOM 1138 N N . ILE A 1 142 ? 8.172 -19.594 -17.266 1 91.5 142 ILE A N 1
ATOM 1139 C CA . ILE A 1 142 ? 6.816 -20.047 -16.984 1 91.5 142 ILE A CA 1
ATOM 1140 C C . ILE A 1 142 ? 5.875 -19.625 -18.109 1 91.5 142 ILE A C 1
ATOM 1142 O O . ILE A 1 142 ? 4.98 -20.391 -18.484 1 91.5 142 ILE A O 1
ATOM 1146 N N . CYS A 1 143 ? 6.059 -18.484 -18.562 1 88.44 143 CYS A N 1
ATOM 1147 C CA . CYS A 1 143 ? 5.227 -17.969 -19.641 1 88.44 143 CYS A CA 1
ATOM 1148 C C . CYS A 1 143 ? 5.273 -18.891 -20.859 1 88.44 143 CYS A C 1
ATOM 1150 O O . CYS A 1 143 ? 4.258 -19.094 -21.531 1 88.44 143 CYS A O 1
ATOM 1152 N N . LYS A 1 144 ? 6.398 -19.391 -21.125 1 90.06 144 LYS A N 1
ATOM 1153 C CA . LYS A 1 144 ? 6.562 -20.281 -22.266 1 90.06 144 LYS A CA 1
ATOM 1154 C C . LYS A 1 144 ? 5.75 -21.562 -22.078 1 90.06 144 LYS A C 1
ATOM 1156 O O . LYS A 1 144 ? 5.109 -22.047 -23.016 1 90.06 144 LYS A O 1
ATOM 1161 N N . PHE A 1 145 ? 5.812 -22.031 -20.922 1 91.38 145 PHE A N 1
ATOM 1162 C CA . PHE A 1 145 ? 5.055 -23.234 -20.625 1 91.38 145 PHE A CA 1
ATOM 1163 C C . PHE A 1 145 ? 3.555 -22.969 -20.688 1 91.38 145 PHE A C 1
ATOM 1165 O O . PHE A 1 145 ? 2.789 -23.797 -21.188 1 91.38 145 PHE A O 1
ATOM 1172 N N . ASP A 1 146 ? 3.16 -21.859 -20.141 1 88.94 146 ASP A N 1
ATOM 1173 C CA . ASP A 1 146 ? 1.748 -21.484 -20.188 1 88.94 146 ASP A CA 1
ATOM 1174 C C . ASP A 1 146 ? 1.265 -21.328 -21.625 1 88.94 146 ASP A C 1
ATOM 1176 O O . ASP A 1 146 ? 0.143 -21.719 -21.953 1 88.94 146 ASP A O 1
ATOM 1180 N N . ASN A 1 147 ? 2.064 -20.719 -22.422 1 88.81 147 ASN A N 1
ATOM 1181 C CA . ASN A 1 147 ? 1.702 -20.5 -23.812 1 88.81 147 ASN A CA 1
ATOM 1182 C C . ASN A 1 147 ? 1.44 -21.812 -24.547 1 88.81 147 ASN A C 1
ATOM 1184 O O . ASN A 1 147 ? 0.587 -21.875 -25.438 1 88.81 147 ASN A O 1
ATOM 1188 N N . THR A 1 148 ? 2.162 -22.812 -24.188 1 90.38 148 THR A N 1
ATOM 1189 C CA . THR A 1 148 ? 1.931 -24.109 -24.797 1 90.38 148 THR A CA 1
ATOM 1190 C C . THR A 1 148 ? 0.531 -24.625 -24.469 1 90.38 148 THR A C 1
ATOM 1192 O O . THR A 1 148 ? -0.137 -25.219 -25.312 1 90.38 148 THR A O 1
ATOM 1195 N N . VAL A 1 149 ? 0.154 -24.359 -23.297 1 89.88 149 VAL A N 1
ATOM 1196 C CA . VAL A 1 149 ? -1.177 -24.766 -22.859 1 89.88 149 VAL A CA 1
ATOM 1197 C C . VAL A 1 149 ? -2.236 -23.953 -23.594 1 89.88 149 VAL A C 1
ATOM 1199 O O . VAL A 1 149 ? -3.23 -24.5 -24.078 1 89.88 149 VAL A O 1
ATOM 1202 N N . PHE A 1 150 ? -2.027 -22.672 -23.656 1 87.25 150 PHE A N 1
ATOM 1203 C CA . PHE A 1 150 ? -2.986 -21.797 -24.312 1 87.25 150 PHE A CA 1
ATOM 1204 C C . PHE A 1 150 ? -3.111 -22.141 -25.781 1 87.25 150 PHE A C 1
ATOM 1206 O O . PHE A 1 150 ? -4.203 -22.062 -26.359 1 87.25 150 PHE A O 1
ATOM 1213 N N . ASP A 1 151 ? -2.02 -22.438 -26.406 1 88.06 151 ASP A N 1
ATOM 1214 C CA . ASP A 1 151 ? -2.041 -22.859 -27.797 1 88.06 151 ASP A CA 1
ATOM 1215 C C . ASP A 1 151 ? -2.898 -24.109 -27.984 1 88.06 151 ASP A C 1
ATOM 1217 O O . ASP A 1 151 ? -3.648 -24.234 -28.953 1 88.06 151 ASP A O 1
ATOM 1221 N N . GLU A 1 152 ? -2.738 -25 -27.062 1 88.69 152 GLU A N 1
ATOM 1222 C CA . GLU A 1 152 ? -3.545 -26.219 -27.078 1 88.69 152 GLU A CA 1
ATOM 1223 C C . GLU A 1 152 ? -5.027 -25.906 -26.922 1 88.69 152 GLU A C 1
ATOM 1225 O O . GLU A 1 152 ? -5.875 -26.516 -27.578 1 88.69 152 GLU A O 1
ATOM 1230 N N . MET A 1 153 ? -5.301 -25 -26.062 1 85 153 MET A N 1
ATOM 1231 C CA . MET A 1 153 ? -6.68 -24.578 -25.828 1 85 153 MET A CA 1
ATOM 1232 C C . MET A 1 153 ? -7.277 -23.969 -27.094 1 85 153 MET A C 1
ATOM 1234 O O . MET A 1 153 ? -8.438 -24.219 -27.422 1 85 153 MET A O 1
ATOM 1238 N N . SER A 1 154 ? -6.535 -23.188 -27.75 1 85 154 SER A N 1
ATOM 1239 C CA . SER A 1 154 ? -7.008 -22.453 -28.938 1 85 154 SER A CA 1
ATOM 1240 C C . SER A 1 154 ? -7.305 -23.406 -30.078 1 85 154 SER A C 1
ATOM 1242 O O . SER A 1 154 ? -8.062 -23.062 -31 1 85 154 SER A O 1
ATOM 1244 N N . LYS A 1 155 ? -6.742 -24.547 -30.078 1 86.31 155 LYS A N 1
ATOM 1245 C CA . LYS A 1 155 ? -6.898 -25.516 -31.156 1 86.31 155 LYS A CA 1
ATOM 1246 C C . LYS A 1 155 ? -8.141 -26.391 -30.953 1 86.31 155 LYS A C 1
ATOM 1248 O O . LYS A 1 155 ? -8.508 -27.172 -31.812 1 86.31 155 LYS A O 1
ATOM 1253 N N . LEU A 1 156 ? -8.727 -26.094 -29.859 1 83.25 156 LEU A N 1
ATOM 1254 C CA . LEU A 1 156 ? -9.93 -26.875 -29.594 1 83.25 156 LEU A CA 1
ATOM 1255 C C . LEU A 1 156 ? -11.07 -26.438 -30.516 1 83.25 156 LEU A C 1
ATOM 1257 O O . LEU A 1 156 ? -11.32 -25.234 -30.672 1 83.25 156 LEU A O 1
ATOM 1261 N N . SER A 1 157 ? -11.703 -27.25 -31.359 1 75.94 157 SER A N 1
ATOM 1262 C CA . SER A 1 157 ? -12.695 -26.984 -32.406 1 75.94 157 SER A CA 1
ATOM 1263 C C . SER A 1 157 ? -13.945 -26.344 -31.812 1 75.94 157 SER A C 1
ATOM 1265 O O . SER A 1 157 ? -14.555 -25.469 -32.438 1 75.94 157 SER A O 1
ATOM 1267 N N . ASN A 1 158 ? -14.422 -26.719 -30.719 1 77.94 158 ASN A N 1
ATOM 1268 C CA . ASN A 1 158 ? -15.68 -26.219 -30.172 1 77.94 158 ASN A CA 1
ATOM 1269 C C . ASN A 1 158 ? -15.445 -25.344 -28.953 1 77.94 158 ASN A C 1
ATOM 1271 O O . ASN A 1 158 ? -16.234 -25.359 -28 1 77.94 158 ASN A O 1
ATOM 1275 N N . LEU A 1 159 ? -14.461 -24.578 -29.031 1 75.62 159 LEU A N 1
ATOM 1276 C CA . LEU A 1 159 ? -14.055 -23.781 -27.875 1 75.62 159 LEU A CA 1
ATOM 1277 C C . LEU A 1 159 ? -15.18 -22.859 -27.438 1 75.62 159 LEU A C 1
ATOM 1279 O O . LEU A 1 159 ? -15.445 -22.719 -26.234 1 75.62 159 LEU A O 1
ATOM 1283 N N . GLU A 1 160 ? -15.836 -22.203 -28.422 1 76 160 GLU A N 1
ATOM 1284 C CA . GLU A 1 160 ? -16.875 -21.219 -28.109 1 76 160 GLU A CA 1
ATOM 1285 C C . GLU A 1 160 ? -18.062 -21.875 -27.406 1 76 160 GLU A C 1
ATOM 1287 O O . GLU A 1 160 ? -18.812 -21.219 -26.688 1 76 160 GLU A O 1
ATOM 1292 N N . GLU A 1 161 ? -18.172 -23.125 -27.641 1 79.44 161 GLU A N 1
ATOM 1293 C CA . GLU A 1 161 ? -19.328 -23.828 -27.109 1 79.44 161 GLU A CA 1
ATOM 1294 C C . GLU A 1 161 ? -19 -24.562 -25.797 1 79.44 161 GLU A C 1
ATOM 1296 O O . GLU A 1 161 ? -19.891 -25.031 -25.094 1 79.44 161 GLU A O 1
ATOM 1301 N N . MET A 1 162 ? -17.781 -24.578 -25.453 1 78.88 162 MET A N 1
ATOM 1302 C CA . MET A 1 162 ? -17.359 -25.328 -24.281 1 78.88 162 MET A CA 1
ATOM 1303 C C . MET A 1 162 ? -17.391 -24.438 -23.031 1 78.88 162 MET A C 1
ATOM 1305 O O . MET A 1 162 ? -17.203 -23.219 -23.125 1 78.88 162 MET A O 1
ATOM 1309 N N . ALA A 1 163 ? -17.766 -25.156 -22 1 77 163 ALA A N 1
ATOM 1310 C CA . ALA A 1 163 ? -17.672 -24.484 -20.703 1 77 163 ALA A CA 1
ATOM 1311 C C . ALA A 1 163 ? -16.219 -24.359 -20.266 1 77 163 ALA A C 1
ATOM 1313 O O . ALA A 1 163 ? -15.367 -25.156 -20.656 1 77 163 ALA A O 1
ATOM 1314 N N . PHE A 1 164 ? -15.773 -23.453 -19.469 1 74.81 164 PHE A N 1
ATOM 1315 C CA . PHE A 1 164 ? -14.422 -23.141 -19 1 74.81 164 PHE A CA 1
ATOM 1316 C C . PHE A 1 164 ? -13.789 -24.375 -18.344 1 74.81 164 PHE A C 1
ATOM 1318 O O . PHE A 1 164 ? -12.633 -24.703 -18.625 1 74.81 164 PHE A O 1
ATOM 1325 N N . ASP A 1 165 ? -14.531 -24.984 -17.547 1 77.56 165 ASP A N 1
ATOM 1326 C CA . ASP A 1 165 ? -14.016 -26.156 -16.828 1 77.56 165 ASP A CA 1
ATOM 1327 C C . ASP A 1 165 ? -13.703 -27.297 -17.797 1 77.56 165 ASP A C 1
ATOM 1329 O O . ASP A 1 165 ? -12.766 -28.062 -17.578 1 77.56 165 ASP A O 1
ATOM 1333 N N . GLU A 1 166 ? -14.508 -27.422 -18.797 1 80.31 166 GLU A N 1
ATOM 1334 C CA . GLU A 1 166 ? -14.273 -28.453 -19.812 1 80.31 166 GLU A CA 1
ATOM 1335 C C . GLU A 1 166 ? -12.992 -28.172 -20.594 1 80.31 166 GLU A C 1
ATOM 1337 O O . GLU A 1 166 ? -12.25 -29.109 -20.922 1 80.31 166 GLU A O 1
ATOM 1342 N N . ILE A 1 167 ? -12.836 -26.969 -20.906 1 80.19 167 ILE A N 1
ATOM 1343 C CA . ILE A 1 167 ? -11.625 -26.578 -21.609 1 80.19 167 ILE A CA 1
ATOM 1344 C C . ILE A 1 167 ? -10.398 -26.891 -20.75 1 80.19 167 ILE A C 1
ATOM 1346 O O . ILE A 1 167 ? -9.438 -27.5 -21.234 1 80.19 167 ILE A O 1
ATOM 1350 N N . ARG A 1 168 ? -10.43 -26.594 -19.547 1 80.5 168 ARG A N 1
ATOM 1351 C CA . ARG A 1 168 ? -9.32 -26.844 -18.641 1 80.5 168 ARG A CA 1
ATOM 1352 C C . ARG A 1 168 ? -9.023 -28.344 -18.547 1 80.5 168 ARG A C 1
ATOM 1354 O O . ARG A 1 168 ? -7.859 -28.75 -18.562 1 80.5 168 ARG A O 1
ATOM 1361 N N . THR A 1 169 ? -10.062 -29.047 -18.484 1 83.56 169 THR A N 1
ATOM 1362 C CA . THR A 1 169 ? -9.906 -30.5 -18.391 1 83.56 169 THR A CA 1
ATOM 1363 C C . THR A 1 169 ? -9.227 -31.047 -19.641 1 83.56 169 THR A C 1
ATOM 1365 O O . THR A 1 169 ? -8.438 -32 -19.562 1 83.56 169 THR A O 1
ATOM 1368 N N . SER A 1 170 ? -9.531 -30.453 -20.688 1 85.25 170 SER A N 1
ATOM 1369 C CA . SER A 1 170 ? -9.008 -30.938 -21.969 1 85.25 170 SER A CA 1
ATOM 1370 C C . SER A 1 170 ? -7.508 -30.703 -22.062 1 85.25 170 SER A C 1
ATOM 1372 O O . SER A 1 170 ? -6.824 -31.375 -22.844 1 85.25 170 SER A O 1
ATOM 1374 N N . VAL A 1 171 ? -6.98 -29.812 -21.281 1 88.56 171 VAL A N 1
ATOM 1375 C CA . VAL A 1 171 ? -5.559 -29.5 -21.391 1 88.56 171 VAL A CA 1
ATOM 1376 C C . VAL A 1 171 ? -4.855 -29.828 -20.078 1 88.56 171 VAL A C 1
ATOM 1378 O O . VAL A 1 171 ? -3.723 -29.391 -19.844 1 88.56 171 VAL A O 1
ATOM 1381 N N . MET A 1 172 ? -5.434 -30.562 -19.234 1 88.25 172 MET A N 1
ATOM 1382 C CA . MET A 1 172 ? -4.945 -30.828 -17.891 1 88.25 172 MET A CA 1
ATOM 1383 C C . MET A 1 172 ? -3.639 -31.625 -17.922 1 88.25 172 MET A C 1
ATOM 1385 O O . MET A 1 172 ? -2.768 -31.438 -17.078 1 88.25 172 MET A O 1
ATOM 1389 N N . ASP A 1 173 ? -3.551 -32.469 -18.891 1 90.88 173 ASP A N 1
ATOM 1390 C CA . ASP A 1 173 ? -2.334 -33.25 -19 1 90.88 173 ASP A CA 1
ATOM 1391 C C . ASP A 1 173 ? -1.109 -32.375 -19.203 1 90.88 173 ASP A C 1
ATOM 1393 O O . ASP A 1 173 ? -0.058 -32.594 -18.609 1 90.88 173 ASP A O 1
ATOM 1397 N N . THR A 1 174 ? -1.295 -31.422 -20.031 1 92.12 174 THR A N 1
ATOM 1398 C CA . THR A 1 174 ? -0.198 -30.5 -20.297 1 92.12 174 THR A CA 1
ATOM 1399 C C . THR A 1 174 ? 0.094 -29.641 -19.078 1 92.12 174 THR A C 1
ATOM 1401 O O . THR A 1 174 ? 1.255 -29.375 -18.766 1 92.12 174 THR A O 1
ATOM 1404 N N . ILE A 1 175 ? -0.931 -29.234 -18.406 1 89.94 175 ILE A N 1
ATOM 1405 C CA . ILE A 1 175 ? -0.786 -28.438 -17.188 1 89.94 175 ILE A CA 1
ATOM 1406 C C . ILE A 1 175 ? 0.009 -29.234 -16.141 1 89.94 175 ILE A C 1
ATOM 1408 O O . ILE A 1 175 ? 0.945 -28.703 -15.539 1 89.94 175 ILE A O 1
ATOM 1412 N N . VAL A 1 176 ? -0.336 -30.469 -15.992 1 91.31 176 VAL A N 1
ATOM 1413 C CA . VAL A 1 176 ? 0.312 -31.328 -15.016 1 91.31 176 VAL A CA 1
ATOM 1414 C C . VAL A 1 176 ? 1.771 -31.547 -15.414 1 91.31 176 VAL A C 1
ATOM 1416 O O . VAL A 1 176 ? 2.664 -31.484 -14.562 1 91.31 176 VAL A O 1
ATOM 1419 N N . SER A 1 177 ? 1.945 -31.828 -16.641 1 92.38 177 SER A N 1
ATOM 1420 C CA . SER A 1 177 ? 3.299 -32.062 -17.141 1 92.38 177 SER A CA 1
ATOM 1421 C C . SER A 1 177 ? 4.191 -30.844 -16.859 1 92.38 177 SER A C 1
ATOM 1423 O O . SER A 1 177 ? 5.348 -31 -16.469 1 92.38 177 SER A O 1
ATOM 1425 N N . ASN A 1 178 ? 3.662 -29.703 -17.141 1 92.19 178 ASN A N 1
ATOM 1426 C CA . ASN A 1 178 ? 4.406 -28.469 -16.891 1 92.19 178 ASN A CA 1
ATOM 1427 C C . ASN A 1 178 ? 4.707 -28.297 -15.398 1 92.19 178 ASN A C 1
ATOM 1429 O O . ASN A 1 178 ? 5.82 -27.938 -15.023 1 92.19 178 ASN A O 1
ATOM 1433 N N . ARG A 1 179 ? 3.727 -28.562 -14.594 1 91.31 179 ARG A N 1
ATOM 1434 C CA . ARG A 1 179 ? 3.875 -28.406 -13.148 1 91.31 179 ARG A CA 1
ATOM 1435 C C . ARG A 1 179 ? 4.961 -29.344 -12.617 1 91.31 179 ARG A C 1
ATOM 1437 O O . ARG A 1 179 ? 5.66 -29 -11.656 1 91.31 179 ARG A O 1
ATOM 1444 N N . LEU A 1 180 ? 5.094 -30.453 -13.203 1 92.25 180 LEU A N 1
ATOM 1445 C CA . LEU A 1 180 ? 6.078 -31.438 -12.758 1 92.25 180 LEU A CA 1
ATOM 1446 C C . LEU A 1 180 ? 7.492 -30.969 -13.094 1 92.25 180 LEU A C 1
ATOM 1448 O O . LEU A 1 180 ? 8.469 -31.5 -12.555 1 92.25 180 LEU A O 1
ATOM 1452 N N . LYS A 1 181 ? 7.613 -30.047 -13.922 1 93.81 181 LYS A N 1
ATOM 1453 C CA . LYS A 1 181 ? 8.922 -29.516 -14.297 1 93.81 181 LYS A CA 1
ATOM 1454 C C . LYS A 1 181 ? 9.32 -28.359 -13.391 1 93.81 181 LYS A C 1
ATOM 1456 O O . LYS A 1 181 ? 10.359 -27.734 -13.602 1 93.81 181 LYS A O 1
ATOM 1461 N N . LYS A 1 182 ? 8.516 -28.141 -12.438 1 93.56 182 LYS A N 1
ATOM 1462 C CA . LYS A 1 182 ? 8.805 -27.109 -11.445 1 93.56 182 LYS A CA 1
ATOM 1463 C C . LYS A 1 182 ? 10.125 -27.375 -10.734 1 93.56 182 LYS A C 1
ATOM 1465 O O . LYS A 1 182 ? 10.344 -28.484 -10.219 1 93.56 182 LYS A O 1
ATOM 1470 N N . ASN A 1 183 ? 11.031 -26.344 -10.703 1 96 183 ASN A N 1
ATOM 1471 C CA . ASN A 1 183 ? 12.312 -26.375 -10.016 1 96 183 ASN A CA 1
ATOM 1472 C C . ASN A 1 183 ? 13.18 -27.531 -10.5 1 96 183 ASN A C 1
ATOM 1474 O O . ASN A 1 183 ? 13.727 -28.297 -9.695 1 96 183 ASN A O 1
ATOM 1478 N N . THR A 1 184 ? 13.109 -27.703 -11.773 1 94.81 184 THR A N 1
ATOM 1479 C CA . THR A 1 184 ? 14.031 -28.594 -12.469 1 94.81 184 THR A CA 1
ATOM 1480 C C . THR A 1 184 ? 14.805 -27.844 -13.539 1 94.81 184 THR A C 1
ATOM 1482 O O . THR A 1 184 ? 14.391 -26.766 -13.977 1 94.81 184 THR A O 1
ATOM 1485 N N . LYS A 1 185 ? 15.875 -28.359 -13.992 1 92.75 185 LYS A N 1
ATOM 1486 C CA . LYS A 1 185 ? 16.734 -27.703 -14.977 1 92.75 185 LYS A CA 1
ATOM 1487 C C . LYS A 1 185 ? 16.016 -27.531 -16.312 1 92.75 185 LYS A C 1
ATOM 1489 O O . LYS A 1 185 ? 16.281 -26.578 -17.047 1 92.75 185 LYS A O 1
ATOM 1494 N N . GLU A 1 186 ? 15.102 -28.391 -16.625 1 92.19 186 GLU A N 1
ATOM 1495 C CA . GLU A 1 186 ? 14.367 -28.344 -17.875 1 92.19 186 GLU A CA 1
ATOM 1496 C C . GLU A 1 186 ? 13.094 -27.516 -17.75 1 92.19 186 GLU A C 1
ATOM 1498 O O . GLU A 1 186 ? 12.367 -27.328 -18.719 1 92.19 186 GLU A O 1
ATOM 1503 N N . GLY A 1 187 ? 12.812 -27.062 -16.625 1 95.75 187 GLY A N 1
ATOM 1504 C CA . GLY A 1 187 ? 11.562 -26.375 -16.391 1 95.75 187 GLY A CA 1
ATOM 1505 C C . GLY A 1 187 ? 11.75 -24.906 -16.031 1 95.75 187 GLY A C 1
ATOM 1506 O O . GLY A 1 187 ? 12.359 -24.141 -16.781 1 95.75 187 GLY A O 1
ATOM 1507 N N . TYR A 1 188 ? 11.211 -24.578 -14.938 1 96.44 188 TYR A N 1
ATOM 1508 C CA . TYR A 1 188 ? 11.281 -23.219 -14.43 1 96.44 188 TYR A CA 1
ATOM 1509 C C . TYR A 1 188 ? 11.539 -23.203 -12.93 1 96.44 188 TYR A C 1
ATOM 1511 O O . TYR A 1 188 ? 11.359 -24.219 -12.25 1 96.44 188 TYR A O 1
ATOM 1519 N N . TRP A 1 189 ? 12.047 -22.078 -12.422 1 97.38 189 TRP A N 1
ATOM 1520 C CA . TRP A 1 189 ? 12.352 -21.953 -11 1 97.38 189 TRP A CA 1
ATOM 1521 C C . TRP A 1 189 ? 11.328 -21.047 -10.312 1 97.38 189 TRP A C 1
ATOM 1523 O O . TRP A 1 189 ? 11 -19.969 -10.812 1 97.38 189 TRP A O 1
ATOM 1533 N N . ILE A 1 190 ? 10.852 -21.547 -9.242 1 97.62 190 ILE A N 1
ATOM 1534 C CA . ILE A 1 190 ? 9.797 -20.844 -8.508 1 97.62 190 ILE A CA 1
ATOM 1535 C C . ILE A 1 190 ? 10 -21.031 -7.008 1 97.62 190 ILE A C 1
ATOM 1537 O O . ILE A 1 190 ? 10.805 -21.875 -6.586 1 97.62 190 ILE A O 1
ATOM 1541 N N . LEU A 1 191 ? 9.375 -20.125 -6.191 1 98.12 191 LEU A N 1
ATOM 1542 C CA . LEU A 1 191 ? 9.422 -20.234 -4.738 1 98.12 191 LEU A CA 1
ATOM 1543 C C . LEU A 1 191 ? 8.547 -21.391 -4.254 1 98.12 191 LEU A C 1
ATOM 1545 O O . LEU A 1 191 ? 7.328 -21.375 -4.445 1 98.12 191 LEU A O 1
ATOM 1549 N N . ASP A 1 192 ? 9.055 -22.406 -3.748 1 96.12 192 ASP A N 1
ATOM 1550 C CA . ASP A 1 192 ? 8.375 -23.5 -3.062 1 96.12 192 ASP A CA 1
ATOM 1551 C C . ASP A 1 192 ? 9.188 -24 -1.869 1 96.12 192 ASP A C 1
ATOM 1553 O O . ASP A 1 192 ? 9.656 -23.203 -1.06 1 96.12 192 ASP A O 1
ATOM 1557 N N . PHE A 1 193 ? 9.367 -25.344 -1.689 1 95.94 193 PHE A N 1
ATOM 1558 C CA . PHE A 1 193 ? 10.062 -25.828 -0.506 1 95.94 193 PHE A CA 1
ATOM 1559 C C . PHE A 1 193 ? 11.469 -26.297 -0.861 1 95.94 193 PHE A C 1
ATOM 1561 O O . PHE A 1 193 ? 12.133 -26.969 -0.058 1 95.94 193 PHE A O 1
ATOM 1568 N N . ASP A 1 194 ? 11.891 -25.984 -2.072 1 95.38 194 ASP A N 1
ATOM 1569 C CA . ASP A 1 194 ? 13.188 -26.406 -2.578 1 95.38 194 ASP A CA 1
ATOM 1570 C C . ASP A 1 194 ? 14.203 -25.266 -2.521 1 95.38 194 ASP A C 1
ATOM 1572 O O . ASP A 1 194 ? 14.078 -24.297 -3.256 1 95.38 194 ASP A O 1
ATOM 1576 N N . GLU A 1 195 ? 15.273 -25.453 -1.816 1 96.38 195 GLU A N 1
ATOM 1577 C CA . GLU A 1 195 ? 16.297 -24.422 -1.639 1 96.38 195 GLU A CA 1
ATOM 1578 C C . GLU A 1 195 ? 17.047 -24.156 -2.939 1 96.38 195 GLU A C 1
ATOM 1580 O O . GLU A 1 195 ? 17.625 -23.094 -3.127 1 96.38 195 GLU A O 1
ATOM 1585 N N . GLU A 1 196 ? 17.031 -25.141 -3.812 1 96.75 196 GLU A N 1
ATOM 1586 C CA . GLU A 1 196 ? 17.766 -25.031 -5.074 1 96.75 196 GLU A CA 1
ATOM 1587 C C . GLU A 1 196 ? 17.219 -23.859 -5.906 1 96.75 196 GLU A C 1
ATOM 1589 O O . GLU A 1 196 ? 17.953 -23.297 -6.727 1 96.75 196 GLU A O 1
ATOM 1594 N N . ALA A 1 197 ? 16.016 -23.547 -5.688 1 97.5 197 ALA A N 1
ATOM 1595 C CA . ALA A 1 197 ? 15.391 -22.453 -6.434 1 97.5 197 ALA A CA 1
ATOM 1596 C C . ALA A 1 197 ? 16.125 -21.141 -6.191 1 97.5 197 ALA A C 1
ATOM 1598 O O . ALA A 1 197 ? 16.234 -20.312 -7.094 1 97.5 197 ALA A O 1
ATOM 1599 N N . VAL A 1 198 ? 16.641 -20.953 -4.984 1 98 198 VAL A N 1
ATOM 1600 C CA . VAL A 1 198 ? 17.266 -19.703 -4.59 1 98 198 VAL A CA 1
ATOM 1601 C C . VAL A 1 198 ? 18.531 -19.453 -5.43 1 98 198 VAL A C 1
ATOM 1603 O O . VAL A 1 198 ? 18.75 -18.344 -5.906 1 98 198 VAL A O 1
ATOM 1606 N N . GLU A 1 199 ? 19.25 -20.516 -5.648 1 96.19 199 GLU A N 1
ATOM 1607 C CA . GLU A 1 199 ? 20.484 -20.391 -6.406 1 96.19 199 GLU A CA 1
ATOM 1608 C C . GLU A 1 199 ? 20.203 -20.094 -7.879 1 96.19 199 GLU A C 1
ATOM 1610 O O . GLU A 1 199 ? 21.047 -19.516 -8.57 1 96.19 199 GLU A O 1
ATOM 1615 N N . ASN A 1 200 ? 19.094 -20.453 -8.32 1 97.44 200 ASN A N 1
ATOM 1616 C CA . ASN A 1 200 ? 18.75 -20.281 -9.727 1 97.44 200 ASN A CA 1
ATOM 1617 C C . ASN A 1 200 ? 17.812 -19.078 -9.922 1 97.44 200 ASN A C 1
ATOM 1619 O O . ASN A 1 200 ? 17.203 -18.938 -10.984 1 97.44 200 ASN A O 1
ATOM 1623 N N . SER A 1 201 ? 17.703 -18.234 -8.922 1 98.06 201 SER A N 1
ATOM 1624 C CA . SER A 1 201 ? 16.859 -17.047 -8.984 1 98.06 201 SER A CA 1
ATOM 1625 C C . SER A 1 201 ? 17.5 -15.961 -9.836 1 98.06 201 SER A C 1
ATOM 1627 O O . SER A 1 201 ? 18.703 -16.016 -10.133 1 98.06 201 SER A O 1
ATOM 1629 N N . ILE A 1 202 ? 16.719 -15.023 -10.352 1 98.38 202 ILE A N 1
ATOM 1630 C CA . ILE A 1 202 ? 17.266 -13.773 -10.883 1 98.38 202 ILE A CA 1
ATOM 1631 C C . ILE A 1 202 ? 17.562 -12.812 -9.734 1 98.38 202 ILE A C 1
ATOM 1633 O O . ILE A 1 202 ? 16.672 -12.492 -8.938 1 98.38 202 ILE A O 1
ATOM 1637 N N . TYR A 1 203 ? 18.766 -12.445 -9.648 1 98.25 203 TYR A N 1
ATOM 1638 C CA . TYR A 1 203 ? 19.266 -11.688 -8.5 1 98.25 203 TYR A CA 1
ATOM 1639 C C . TYR A 1 203 ? 20.234 -10.594 -8.945 1 98.25 203 TYR A C 1
ATOM 1641 O O . TYR A 1 203 ? 20.969 -10.773 -9.922 1 98.25 203 TYR A O 1
ATOM 1649 N N . GLY A 1 204 ? 20.141 -9.414 -8.227 1 97.62 204 GLY A N 1
ATOM 1650 C CA . GLY A 1 204 ? 21.109 -8.383 -8.562 1 97.62 204 GLY A CA 1
ATOM 1651 C C . GLY A 1 204 ? 20.891 -7.094 -7.785 1 97.62 204 GLY A C 1
ATOM 1652 O O . GLY A 1 204 ? 20.172 -7.074 -6.793 1 97.62 204 GLY A O 1
ATOM 1653 N N . TYR A 1 205 ? 21.672 -6.098 -8.195 1 96.44 205 TYR A N 1
ATOM 1654 C CA . TYR A 1 205 ? 21.609 -4.762 -7.613 1 96.44 205 TYR A CA 1
ATOM 1655 C C . TYR A 1 205 ? 21.406 -3.703 -8.695 1 96.44 205 TYR A C 1
ATOM 1657 O O . TYR A 1 205 ? 21.906 -3.848 -9.812 1 96.44 205 TYR A O 1
ATOM 1665 N N . ILE A 1 206 ? 20.656 -2.715 -8.359 1 93.75 206 ILE A N 1
ATOM 1666 C CA . ILE A 1 206 ? 20.438 -1.579 -9.25 1 93.75 206 ILE A CA 1
ATOM 1667 C C . ILE A 1 206 ? 20.859 -0.289 -8.555 1 93.75 206 ILE A C 1
ATOM 1669 O O . ILE A 1 206 ? 20.375 0.029 -7.469 1 93.75 206 ILE A O 1
ATOM 1673 N N . GLU A 1 207 ? 21.688 0.452 -9.18 1 90.62 207 GLU A N 1
ATOM 1674 C CA . GLU A 1 207 ? 22.062 1.761 -8.656 1 90.62 207 GLU A CA 1
ATOM 1675 C C . GLU A 1 207 ? 20.953 2.785 -8.875 1 90.62 207 GLU A C 1
ATOM 1677 O O . GLU A 1 207 ? 20.312 2.801 -9.938 1 90.62 207 GLU A O 1
ATOM 1682 N N . ILE A 1 208 ? 20.766 3.549 -7.945 1 88.38 208 ILE A N 1
ATOM 1683 C CA . ILE A 1 208 ? 19.719 4.562 -8.031 1 88.38 208 ILE A CA 1
ATOM 1684 C C . ILE A 1 208 ? 20.281 5.82 -8.695 1 88.38 208 ILE A C 1
ATOM 1686 O O . ILE A 1 208 ? 21.281 6.379 -8.242 1 88.38 208 ILE A O 1
ATOM 1690 N N . LYS A 1 209 ? 19.656 6.191 -9.789 1 84.5 209 LYS A N 1
ATOM 1691 C CA . LYS A 1 209 ? 20 7.434 -10.484 1 84.5 209 LYS A CA 1
ATOM 1692 C C . LYS A 1 209 ? 18.891 8.477 -10.32 1 84.5 209 LYS A C 1
ATOM 1694 O O . LYS A 1 209 ? 18 8.312 -9.492 1 84.5 209 LYS A O 1
ATOM 1699 N N . LYS A 1 210 ? 19.078 9.547 -11.172 1 78.25 210 LYS A N 1
ATOM 1700 C CA . LYS A 1 210 ? 18.062 10.594 -11.172 1 78.25 210 LYS A CA 1
ATOM 1701 C C . LYS A 1 210 ? 16.75 10.078 -11.766 1 78.25 210 LYS A C 1
ATOM 1703 O O . LYS A 1 210 ? 16.75 9.266 -12.688 1 78.25 210 LYS A O 1
ATOM 1708 N N . ASP A 1 211 ? 15.508 10.32 -11.18 1 79.94 211 ASP A N 1
ATOM 1709 C CA . ASP A 1 211 ? 14.18 9.93 -11.633 1 79.94 211 ASP A CA 1
ATOM 1710 C C . ASP A 1 211 ? 14.008 8.406 -11.586 1 79.94 211 ASP A C 1
ATOM 1712 O O . ASP A 1 211 ? 13.68 7.785 -12.594 1 79.94 211 ASP A O 1
ATOM 1716 N N . PHE A 1 212 ? 14.234 7.809 -10.625 1 90.56 212 PHE A N 1
ATOM 1717 C CA . PHE A 1 212 ? 14.211 6.363 -10.414 1 90.56 212 PHE A CA 1
ATOM 1718 C C . PHE A 1 212 ? 12.828 5.902 -9.977 1 90.56 212 PHE A C 1
ATOM 1720 O O . PHE A 1 212 ? 12.312 6.348 -8.945 1 90.56 212 PHE A O 1
ATOM 1727 N N . GLN A 1 213 ? 12.195 5.004 -10.812 1 95.12 213 GLN A N 1
ATOM 1728 C CA . GLN A 1 213 ? 10.922 4.379 -10.484 1 95.12 213 GLN A CA 1
ATOM 1729 C C . GLN A 1 213 ? 11.016 2.859 -10.562 1 95.12 213 GLN A C 1
ATOM 1731 O O . GLN A 1 213 ? 11.734 2.318 -11.398 1 95.12 213 GLN A O 1
ATOM 1736 N N . LEU A 1 214 ? 10.289 2.217 -9.688 1 96 214 LEU A N 1
ATOM 1737 C CA . LEU A 1 214 ? 10.172 0.763 -9.672 1 96 214 LEU A CA 1
ATOM 1738 C C . LEU A 1 214 ? 8.703 0.338 -9.695 1 96 214 LEU A C 1
ATOM 1740 O O . LEU A 1 214 ? 7.852 1.003 -9.109 1 96 214 LEU A O 1
ATOM 1744 N N . MET A 1 215 ? 8.516 -0.736 -10.344 1 98.19 215 MET A N 1
ATOM 1745 C CA . MET A 1 215 ? 7.191 -1.352 -10.305 1 98.19 215 MET A CA 1
ATOM 1746 C C . MET A 1 215 ? 7.297 -2.871 -10.227 1 98.19 215 MET A C 1
ATOM 1748 O O . MET A 1 215 ? 7.98 -3.492 -11.039 1 98.19 215 MET A O 1
ATOM 1752 N N . LEU A 1 216 ? 6.773 -3.482 -9.156 1 98.75 216 LEU A N 1
ATOM 1753 C CA . LEU A 1 216 ? 6.688 -4.926 -8.961 1 98.75 216 LEU A CA 1
ATOM 1754 C C . LEU A 1 216 ? 5.285 -5.434 -9.289 1 98.75 216 LEU A C 1
ATOM 1756 O O . LEU A 1 216 ? 4.293 -4.871 -8.828 1 98.75 216 LEU A O 1
ATOM 1760 N N . THR A 1 217 ? 5.199 -6.516 -10.07 1 98.69 217 THR A N 1
ATOM 1761 C CA . THR A 1 217 ? 3.871 -6.918 -10.523 1 98.69 217 THR A CA 1
ATOM 1762 C C . THR A 1 217 ? 3.727 -8.438 -10.492 1 98.69 217 THR A C 1
ATOM 1764 O O . THR A 1 217 ? 4.715 -9.164 -10.633 1 98.69 217 THR A O 1
ATOM 1767 N N . SER A 1 218 ? 2.496 -8.914 -10.266 1 98.25 218 SER A N 1
ATOM 1768 C CA . SER A 1 218 ? 2.133 -10.297 -10.562 1 98.25 218 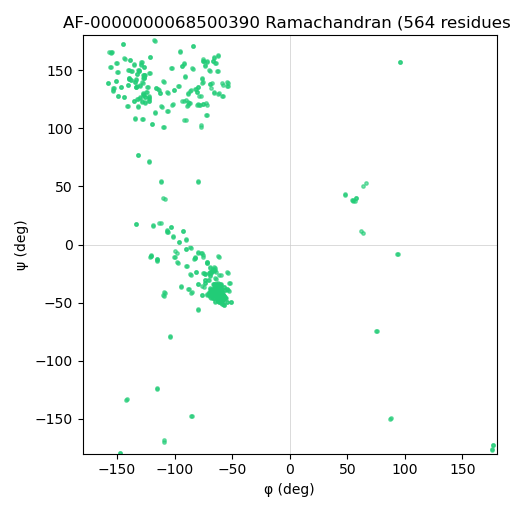SER A CA 1
ATOM 1769 C C . SER A 1 218 ? 1.756 -10.461 -12.031 1 98.25 218 SER A C 1
ATOM 1771 O O . SER A 1 218 ? 1.609 -9.477 -12.758 1 98.25 218 SER A O 1
ATOM 1773 N N . ASP A 1 219 ? 1.592 -11.648 -12.461 1 96 219 ASP A N 1
ATOM 1774 C CA . ASP A 1 219 ? 1.301 -11.922 -13.867 1 96 219 ASP A CA 1
ATOM 1775 C C . ASP A 1 219 ? -0.104 -11.445 -14.234 1 96 219 ASP A C 1
ATOM 1777 O O . ASP A 1 219 ? -0.36 -11.078 -15.383 1 96 219 ASP A O 1
ATOM 1781 N N . GLY A 1 220 ? -1.001 -11.398 -13.234 1 96.38 220 GLY A N 1
ATOM 1782 C CA . GLY A 1 220 ? -2.328 -10.867 -13.508 1 96.38 220 GLY A CA 1
ATOM 1783 C C . GLY A 1 220 ? -2.312 -9.406 -13.914 1 96.38 220 GLY A C 1
ATOM 1784 O O . GLY A 1 220 ? -3.168 -8.961 -14.68 1 96.38 220 GLY A O 1
ATOM 1785 N N . PHE A 1 221 ? -1.459 -8.672 -13.398 1 97.88 221 PHE A N 1
ATOM 1786 C CA . PHE A 1 221 ? -1.332 -7.266 -13.75 1 97.88 221 PHE A CA 1
ATOM 1787 C C . PHE A 1 221 ? -0.651 -7.098 -15.102 1 97.88 221 PHE A C 1
ATOM 1789 O O . PHE A 1 221 ? -1.121 -6.336 -15.945 1 97.88 221 PHE A O 1
ATOM 1796 N N . THR A 1 222 ? 0.401 -7.855 -15.336 1 96.19 222 THR A N 1
ATOM 1797 C CA . THR A 1 222 ? 1.148 -7.715 -16.578 1 96.19 222 THR A CA 1
ATOM 1798 C C . THR A 1 222 ? 0.406 -8.383 -17.734 1 96.19 222 THR A C 1
ATOM 1800 O O . THR A 1 222 ? 0.834 -8.289 -18.891 1 96.19 222 THR A O 1
ATOM 1803 N N . SER A 1 223 ? -0.644 -9.07 -17.438 1 94.5 223 SER A N 1
ATOM 1804 C CA . SER A 1 223 ? -1.456 -9.586 -18.547 1 94.5 223 SER A CA 1
ATOM 1805 C C . SER A 1 223 ? -1.873 -8.469 -19.484 1 94.5 223 SER A C 1
ATOM 1807 O O . SER A 1 223 ? -2.168 -8.719 -20.656 1 94.5 223 SER A O 1
ATOM 1809 N N . ALA A 1 224 ? -1.904 -7.223 -18.953 1 94.62 224 ALA A N 1
ATOM 1810 C CA . ALA A 1 224 ? -2.186 -6.039 -19.766 1 94.62 224 ALA A CA 1
ATOM 1811 C C . ALA A 1 224 ? -1.271 -5.98 -20.984 1 94.62 224 ALA A C 1
ATOM 1813 O O . ALA A 1 224 ? -1.671 -5.5 -22.047 1 94.62 224 ALA A O 1
ATOM 1814 N N . CYS A 1 225 ? -0.045 -6.473 -20.797 1 93.5 225 CYS A N 1
ATOM 1815 C CA . CYS A 1 225 ? 0.921 -6.406 -21.891 1 93.5 225 CYS A CA 1
ATOM 1816 C C . CYS A 1 225 ? 1.203 -7.797 -22.453 1 93.5 225 CYS A C 1
ATOM 1818 O O . CYS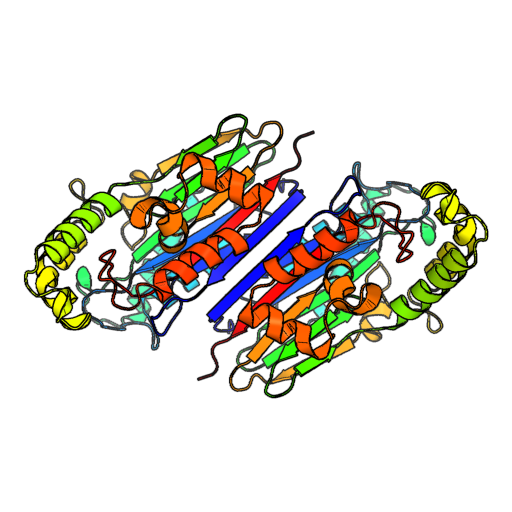 A 1 225 ? 1.142 -8.008 -23.672 1 93.5 225 CYS A O 1
ATOM 1820 N N . ASP A 1 226 ? 1.386 -8.82 -21.641 1 88.56 226 ASP A N 1
ATOM 1821 C CA . ASP A 1 226 ? 1.832 -10.148 -22.031 1 88.56 226 ASP A CA 1
ATOM 1822 C C . ASP A 1 226 ? 0.739 -10.898 -22.797 1 88.56 226 ASP A C 1
ATOM 1824 O O . ASP A 1 226 ? 1.01 -11.531 -23.812 1 88.56 226 ASP A O 1
ATOM 1828 N N . ARG A 1 227 ? -0.421 -10.75 -22.25 1 88.44 227 ARG A N 1
ATOM 1829 C CA . ARG A 1 227 ? -1.473 -11.625 -22.766 1 88.44 227 ARG A CA 1
ATOM 1830 C C . ARG A 1 227 ? -2.488 -10.844 -23.594 1 88.44 227 ARG A C 1
ATOM 1832 O O . ARG A 1 227 ? -2.895 -11.289 -24.672 1 88.44 227 ARG A O 1
ATOM 1839 N N . TYR A 1 228 ? -2.854 -9.664 -23.125 1 92.88 228 TYR A N 1
ATOM 1840 C CA . TYR A 1 228 ? -3.965 -8.945 -23.734 1 92.88 228 TYR A CA 1
ATOM 1841 C C . TYR A 1 228 ? -3.461 -7.902 -24.734 1 92.88 228 TYR A C 1
ATOM 1843 O O . TYR A 1 228 ? -4.242 -7.34 -25.5 1 92.88 228 TYR A O 1
ATOM 1851 N N . ASN A 1 229 ? -2.24 -7.574 -24.688 1 93.06 229 ASN A N 1
ATOM 1852 C CA . ASN A 1 229 ? -1.619 -6.629 -25.609 1 93.06 229 ASN A CA 1
ATOM 1853 C C . ASN A 1 229 ? -2.338 -5.285 -25.594 1 93.06 229 ASN A C 1
ATOM 1855 O O . ASN A 1 229 ? -2.57 -4.691 -26.656 1 93.06 229 ASN A O 1
ATOM 1859 N N . LEU A 1 230 ? -2.754 -4.895 -24.453 1 94.88 230 LEU A N 1
ATOM 1860 C CA . LEU A 1 230 ? -3.41 -3.602 -24.297 1 94.88 230 LEU A CA 1
ATOM 1861 C C . LEU A 1 230 ? -2.385 -2.473 -24.25 1 94.88 230 LEU A C 1
ATOM 1863 O O . LEU A 1 230 ? -2.68 -1.344 -24.656 1 94.88 230 LEU A O 1
ATOM 1867 N N . ILE A 1 231 ? -1.269 -2.744 -23.703 1 95.81 231 ILE A N 1
ATOM 1868 C CA . ILE A 1 231 ? -0.179 -1.796 -23.5 1 95.81 231 ILE A CA 1
ATOM 1869 C C . ILE A 1 231 ? 1.155 -2.465 -23.828 1 95.81 231 ILE A C 1
ATOM 1871 O O . ILE A 1 231 ? 1.37 -3.633 -23.5 1 95.81 231 ILE A O 1
ATOM 1875 N N . LYS A 1 232 ? 2.041 -1.687 -24.453 1 95.38 232 LYS A N 1
ATOM 1876 C CA . LYS A 1 232 ? 3.383 -2.223 -24.672 1 95.38 232 LYS A CA 1
ATOM 1877 C C . LYS A 1 232 ? 4.133 -2.35 -23.344 1 95.38 232 LYS A C 1
ATOM 1879 O O . LYS A 1 232 ? 4.031 -1.479 -22.484 1 95.38 232 LYS A O 1
ATOM 1884 N N . GLU A 1 233 ? 4.836 -3.463 -23.219 1 94.5 233 GLU A N 1
ATOM 1885 C CA . GLU A 1 233 ? 5.531 -3.768 -21.969 1 94.5 233 GLU A CA 1
ATOM 1886 C C . GLU A 1 233 ? 6.453 -2.623 -21.562 1 94.5 233 GLU A C 1
ATOM 1888 O O . GLU A 1 233 ? 6.5 -2.246 -20.391 1 94.5 233 GLU A O 1
ATOM 1893 N N . GLU A 1 234 ? 7.129 -1.982 -22.547 1 90.88 234 GLU A N 1
ATOM 1894 C CA . GLU A 1 234 ? 8.102 -0.925 -22.281 1 90.88 234 GLU A CA 1
ATOM 1895 C C . GLU A 1 234 ? 7.406 0.359 -21.828 1 90.88 234 GLU A C 1
ATOM 1897 O O . GLU A 1 234 ? 8.047 1.249 -21.266 1 90.88 234 GLU A O 1
ATOM 1902 N N . GLU A 1 235 ? 6.137 0.417 -22.047 1 94.12 235 GLU A N 1
ATOM 1903 C CA . GLU A 1 235 ? 5.391 1.633 -21.734 1 94.12 235 GLU A CA 1
ATOM 1904 C C . GLU A 1 235 ? 4.656 1.501 -20.406 1 94.12 235 GLU A C 1
ATOM 1906 O O . GLU A 1 235 ? 4.133 2.484 -19.875 1 94.12 235 GLU A O 1
ATOM 1911 N N . LEU A 1 236 ? 4.629 0.347 -19.906 1 96.06 236 LEU A N 1
ATOM 1912 C CA . LEU A 1 236 ? 3.764 0.055 -18.766 1 96.06 236 LEU A CA 1
ATOM 1913 C C . LEU A 1 236 ? 4.102 0.955 -17.594 1 96.06 236 LEU A C 1
ATOM 1915 O O . LEU A 1 236 ? 3.213 1.582 -17 1 96.06 236 LEU A O 1
ATOM 1919 N N . ILE A 1 237 ? 5.402 1.06 -17.266 1 96.5 237 ILE A N 1
ATOM 1920 C CA . ILE A 1 237 ? 5.801 1.829 -16.094 1 96.5 237 ILE A CA 1
ATOM 1921 C C . ILE A 1 237 ? 5.574 3.318 -16.344 1 96.5 237 ILE A C 1
ATOM 1923 O O . ILE A 1 237 ? 5.227 4.066 -15.43 1 96.5 237 ILE A O 1
ATOM 1927 N N . ARG A 1 238 ? 5.676 3.785 -17.578 1 94.38 238 ARG A N 1
ATOM 1928 C CA . ARG A 1 238 ? 5.406 5.18 -17.922 1 94.38 238 ARG A CA 1
ATOM 1929 C C . ARG A 1 238 ? 3.924 5.5 -17.766 1 94.38 238 ARG A C 1
ATOM 1931 O O . ARG A 1 238 ? 3.564 6.582 -17.297 1 94.38 238 ARG A O 1
ATOM 1938 N N . ILE A 1 239 ? 3.135 4.562 -18.156 1 95.88 239 ILE A N 1
ATOM 1939 C CA . ILE A 1 239 ? 1.692 4.746 -18.031 1 95.88 239 ILE A CA 1
ATOM 1940 C C . ILE A 1 239 ? 1.3 4.754 -16.562 1 95.88 239 ILE A C 1
ATOM 1942 O O . ILE A 1 239 ? 0.455 5.551 -16.141 1 95.88 239 ILE A O 1
ATOM 1946 N N . ALA A 1 240 ? 1.909 3.865 -15.766 1 96 240 ALA A N 1
ATOM 1947 C CA . ALA A 1 240 ? 1.66 3.852 -14.328 1 96 240 ALA A CA 1
ATOM 1948 C C . ALA A 1 240 ? 2.033 5.191 -13.695 1 96 240 ALA A C 1
ATOM 1950 O O . ALA A 1 240 ? 1.336 5.676 -12.805 1 96 240 ALA A O 1
ATOM 1951 N N . GLU A 1 241 ? 3.109 5.746 -14.125 1 92.94 241 GLU A N 1
ATOM 1952 C CA . GLU A 1 241 ? 3.58 7.031 -13.617 1 92.94 241 GLU A CA 1
ATOM 1953 C C . GLU A 1 241 ? 2.602 8.148 -13.961 1 92.94 241 GLU A C 1
ATOM 1955 O O . GLU A 1 241 ? 2.281 8.984 -13.109 1 92.94 241 GLU A O 1
ATOM 1960 N N . LYS A 1 242 ? 2.078 8.102 -15.133 1 92.38 242 LYS A N 1
ATOM 1961 C CA . LYS A 1 242 ? 1.274 9.211 -15.641 1 92.38 242 LYS A CA 1
ATOM 1962 C C . LYS A 1 242 ? -0.178 9.086 -15.188 1 92.38 242 LYS A C 1
ATOM 1964 O O . LYS A 1 242 ? -0.797 10.078 -14.797 1 92.38 242 LYS A O 1
ATOM 1969 N N . PHE A 1 243 ? -0.702 7.855 -15.227 1 93.5 243 PHE A N 1
ATOM 1970 C CA . PHE A 1 243 ? -2.139 7.699 -15.047 1 93.5 243 PHE A CA 1
ATOM 1971 C C . PHE A 1 243 ? -2.439 6.922 -13.766 1 93.5 243 PHE A C 1
ATOM 1973 O O . PHE A 1 243 ? -3.58 6.906 -13.297 1 93.5 243 PHE A O 1
ATOM 1980 N N . GLY A 1 244 ? -1.467 6.297 -13.195 1 95.5 244 GLY A N 1
ATOM 1981 C CA . GLY A 1 244 ? -1.652 5.5 -12 1 95.5 244 GLY A CA 1
ATOM 1982 C C . GLY A 1 244 ? -1.846 4.023 -12.289 1 95.5 244 GLY A C 1
ATOM 1983 O O . GLY A 1 244 ? -2.301 3.652 -13.367 1 95.5 244 GLY A O 1
ATOM 1984 N N . ILE A 1 245 ? -1.56 3.193 -11.328 1 97.5 245 ILE A N 1
ATOM 1985 C CA . ILE A 1 245 ? -1.652 1.75 -11.508 1 97.5 245 ILE A CA 1
ATOM 1986 C C . ILE A 1 245 ? -3.119 1.327 -11.539 1 97.5 245 ILE A C 1
ATOM 1988 O O . ILE A 1 245 ? -3.469 0.318 -12.156 1 97.5 245 ILE A O 1
ATOM 1992 N N . GLY A 1 246 ? -4.008 2.115 -10.906 1 95.94 246 GLY A N 1
ATOM 1993 C CA . GLY A 1 246 ? -5.43 1.837 -10.992 1 95.94 246 GLY A CA 1
ATOM 1994 C C . GLY A 1 246 ? -5.965 1.891 -12.414 1 95.94 246 GLY A C 1
ATOM 1995 O O . GLY A 1 246 ? -6.836 1.099 -12.781 1 95.94 246 GLY A O 1
ATOM 1996 N N . TYR A 1 247 ? -5.422 2.768 -13.148 1 95.25 247 TYR A N 1
ATOM 1997 C CA . TYR A 1 247 ? -5.82 2.908 -14.547 1 95.25 247 TYR A CA 1
ATOM 1998 C C . TYR A 1 247 ? -5.52 1.637 -15.328 1 95.25 247 TYR A C 1
ATOM 2000 O O . TYR A 1 247 ? -6.367 1.143 -16.078 1 95.25 247 TYR A O 1
ATOM 2008 N N . ILE A 1 248 ? -4.34 1.144 -15.18 1 97.06 248 ILE A N 1
ATOM 2009 C CA . ILE A 1 248 ? -3.906 -0.062 -15.875 1 97.06 248 ILE A CA 1
ATOM 2010 C C . ILE A 1 248 ? -4.754 -1.25 -15.422 1 97.06 248 ILE A C 1
ATOM 2012 O O . ILE A 1 248 ? -5.23 -2.029 -16.25 1 97.06 248 ILE A O 1
ATOM 2016 N N . HIS A 1 249 ? -4.922 -1.346 -14.117 1 97.44 249 HIS A N 1
ATOM 2017 C CA . HIS A 1 249 ? -5.727 -2.43 -13.57 1 97.44 249 HIS A CA 1
ATOM 2018 C C . HIS A 1 249 ? -7.137 -2.418 -14.148 1 97.44 249 HIS A C 1
ATOM 2020 O O . HIS A 1 249 ? -7.676 -3.471 -14.5 1 97.44 249 HIS A O 1
ATOM 2026 N N . ASN A 1 250 ? -7.75 -1.253 -14.227 1 95.88 250 ASN A N 1
ATOM 2027 C CA . ASN A 1 250 ? -9.102 -1.132 -14.758 1 95.88 250 ASN A CA 1
ATOM 2028 C C . ASN A 1 250 ? -9.164 -1.566 -16.219 1 95.88 250 ASN A C 1
ATOM 2030 O O . ASN A 1 250 ? -10.156 -2.148 -16.656 1 95.88 250 ASN A O 1
ATOM 2034 N N . LYS A 1 251 ? -8.133 -1.275 -16.969 1 95.75 251 LYS A N 1
ATOM 2035 C CA . LYS A 1 251 ? -8.07 -1.729 -18.359 1 95.75 251 LYS A CA 1
ATOM 2036 C C . LYS A 1 251 ? -8.086 -3.252 -18.438 1 95.75 251 LYS A C 1
ATOM 2038 O O . LYS A 1 251 ? -8.758 -3.826 -19.297 1 95.75 251 LYS A O 1
ATOM 2043 N N . VAL A 1 252 ? -7.316 -3.879 -17.578 1 96.19 252 VAL A N 1
ATOM 2044 C CA . VAL A 1 252 ? -7.254 -5.336 -17.547 1 96.19 252 VAL A CA 1
ATOM 2045 C C . VAL A 1 252 ? -8.633 -5.902 -17.203 1 96.19 252 VAL A C 1
ATOM 2047 O O . VAL A 1 252 ? -9.133 -6.789 -17.906 1 96.19 252 VAL A O 1
ATOM 2050 N N . ARG A 1 253 ? -9.273 -5.352 -16.188 1 95.75 253 ARG A N 1
ATOM 2051 C CA . ARG A 1 253 ? -10.57 -5.848 -15.75 1 95.75 253 ARG A CA 1
ATOM 2052 C C . ARG A 1 253 ? -11.641 -5.617 -16.812 1 95.75 253 ARG A C 1
ATOM 2054 O O . ARG A 1 253 ? -12.492 -6.477 -17.047 1 95.75 253 ARG A O 1
ATOM 2061 N N . ASP A 1 254 ? -11.617 -4.465 -17.422 1 94.69 254 ASP A N 1
ATOM 2062 C CA . ASP A 1 254 ? -12.555 -4.168 -18.5 1 94.69 254 ASP A CA 1
ATOM 2063 C C . ASP A 1 254 ? -12.43 -5.188 -19.625 1 94.69 254 ASP A C 1
ATOM 2065 O O . ASP A 1 254 ? -13.438 -5.652 -20.172 1 94.69 254 ASP A O 1
ATOM 2069 N N . PHE A 1 255 ? -11.219 -5.516 -19.984 1 94.5 255 PHE A N 1
ATOM 2070 C CA . PHE A 1 255 ? -10.969 -6.504 -21.031 1 94.5 255 PHE A CA 1
ATOM 2071 C C . PHE A 1 255 ? -11.523 -7.867 -20.625 1 94.5 255 PHE A C 1
ATOM 2073 O O . PHE A 1 255 ? -12.195 -8.531 -21.422 1 94.5 255 PHE A O 1
ATOM 2080 N N . GLU A 1 256 ? -11.227 -8.25 -19.422 1 92.88 256 GLU A N 1
ATOM 2081 C CA . GLU A 1 256 ? -11.648 -9.555 -18.922 1 92.88 256 GLU A CA 1
ATOM 2082 C C . GLU A 1 256 ? -13.172 -9.648 -18.844 1 92.88 256 GLU A C 1
ATOM 2084 O O . GLU A 1 256 ? -13.75 -10.695 -19.125 1 92.88 256 GLU A O 1
ATOM 2089 N N . ASP A 1 257 ? -13.773 -8.562 -18.453 1 91.19 257 ASP A N 1
ATOM 2090 C CA . ASP A 1 257 ? -15.234 -8.523 -18.391 1 91.19 257 ASP A CA 1
ATOM 2091 C C . ASP A 1 257 ? -15.859 -8.664 -19.766 1 91.19 257 ASP A C 1
ATOM 2093 O O . ASP A 1 257 ? -16.922 -9.273 -19.922 1 91.19 257 ASP A O 1
ATOM 2097 N N . ASN A 1 258 ? -15.234 -8.07 -20.672 1 90.06 258 ASN A N 1
ATOM 2098 C CA . ASN A 1 258 ? -15.742 -8.117 -22.047 1 90.06 258 ASN A CA 1
ATOM 2099 C C . ASN A 1 258 ? -15.469 -9.469 -22.688 1 90.06 258 ASN A C 1
ATOM 2101 O O . ASN A 1 258 ? -16.141 -9.852 -23.656 1 90.06 258 ASN A O 1
ATOM 2105 N N . ASP A 1 259 ? -14.477 -10.203 -22.234 1 85.94 259 ASP A N 1
ATOM 2106 C CA . ASP A 1 259 ? -14.148 -11.562 -22.672 1 85.94 259 ASP A CA 1
ATOM 2107 C C . ASP A 1 259 ? -14.406 -12.57 -21.547 1 85.94 259 ASP A C 1
ATOM 2109 O O . ASP A 1 259 ? -13.516 -13.336 -21.188 1 85.94 259 ASP A O 1
ATOM 2113 N N . TYR A 1 260 ? -15.594 -12.539 -21.047 1 78.69 260 TYR A N 1
ATOM 2114 C CA . TYR A 1 260 ? -15.945 -13.266 -19.828 1 78.69 260 TYR A CA 1
ATOM 2115 C C . TYR A 1 260 ? -15.852 -14.773 -20.047 1 78.69 260 TYR A C 1
ATOM 2117 O O . TYR A 1 260 ? -15.656 -15.531 -19.109 1 78.69 260 TYR A O 1
ATOM 2125 N N . LYS A 1 261 ? -15.93 -15.242 -21.297 1 73.62 261 LYS A N 1
ATOM 2126 C CA . LYS A 1 261 ? -15.836 -16.672 -21.578 1 73.62 261 LYS A CA 1
ATOM 2127 C C . LYS A 1 261 ? -14.414 -17.062 -21.969 1 73.62 261 LYS A C 1
ATOM 2129 O O . LYS A 1 261 ? -14.141 -18.234 -22.234 1 73.62 261 LYS A O 1
ATOM 2134 N N . ALA A 1 262 ? -13.508 -16 -21.938 1 74.25 262 ALA A N 1
ATOM 2135 C CA . ALA A 1 262 ? -12.109 -16.219 -22.297 1 74.25 262 ALA A CA 1
ATOM 2136 C C . ALA A 1 262 ? -11.992 -16.844 -23.688 1 74.25 262 ALA A C 1
ATOM 2138 O O . ALA A 1 262 ? -11.211 -17.781 -23.891 1 74.25 262 ALA A O 1
ATOM 2139 N N . VAL A 1 263 ? -12.789 -16.453 -24.547 1 74.62 263 VAL A N 1
ATOM 2140 C CA . VAL A 1 263 ? -12.828 -16.984 -25.906 1 74.62 263 VAL A CA 1
ATOM 2141 C C . VAL A 1 263 ? -11.859 -16.203 -26.797 1 74.62 263 VAL A C 1
ATOM 2143 O O . VAL A 1 263 ? -11.18 -16.797 -27.656 1 74.62 263 VAL A O 1
ATOM 2146 N N . LYS A 1 264 ? -11.82 -14.938 -26.562 1 80.12 264 LYS A N 1
ATOM 2147 C CA . LYS A 1 264 ? -10.914 -14.117 -27.359 1 80.12 264 LYS A CA 1
ATOM 2148 C C . LYS A 1 264 ? -9.453 -14.406 -27.016 1 80.12 264 LYS A C 1
ATOM 2150 O O . LYS A 1 264 ? -8.617 -14.539 -27.906 1 80.12 264 LYS A O 1
ATOM 2155 N N . VAL A 1 265 ? -9.18 -14.578 -25.734 1 84.38 265 VAL A N 1
ATOM 2156 C CA . VAL A 1 265 ? -7.848 -14.914 -25.234 1 84.38 265 VAL A CA 1
ATOM 2157 C C . VAL A 1 265 ? -7.949 -16.031 -24.203 1 84.38 265 VAL A C 1
ATOM 2159 O O . VAL A 1 265 ? -8.414 -15.797 -23.078 1 84.38 265 VAL A O 1
ATOM 2162 N N . PRO A 1 266 ? -7.504 -17.109 -24.641 1 81.5 266 PRO A N 1
ATOM 2163 C CA . PRO A 1 266 ? -7.555 -18.234 -23.688 1 81.5 266 PRO A CA 1
ATOM 2164 C C . PRO A 1 266 ? -6.773 -17.953 -22.406 1 81.5 266 PRO A C 1
ATOM 2166 O O . PRO A 1 266 ? -5.695 -17.359 -22.453 1 81.5 266 PRO A O 1
ATOM 2169 N N . ARG A 1 267 ? -7.305 -18.328 -21.281 1 81.69 267 ARG A N 1
ATOM 2170 C CA . ARG A 1 267 ? -6.652 -18.188 -19.984 1 81.69 267 ARG A CA 1
ATOM 2171 C C . ARG A 1 267 ? -7.223 -19.188 -18.969 1 81.69 267 ARG A C 1
ATOM 2173 O O . ARG A 1 267 ? -8.25 -19.812 -19.219 1 81.69 267 ARG A O 1
ATOM 2180 N N . PHE A 1 268 ? -6.527 -19.344 -17.875 1 77.38 268 PHE A N 1
ATOM 2181 C CA . PHE A 1 268 ? -6.848 -20.391 -16.906 1 77.38 268 PHE A CA 1
ATOM 2182 C C . PHE A 1 268 ? -8.07 -20 -16.078 1 77.38 268 PHE A C 1
ATOM 2184 O O . PHE A 1 268 ? -8.789 -20.875 -15.578 1 77.38 268 PHE A O 1
ATOM 2191 N N . LYS A 1 269 ? -8.148 -18.734 -15.812 1 80.75 269 LYS A N 1
ATOM 2192 C CA . LYS A 1 269 ? -9.266 -18.156 -15.086 1 80.75 269 LYS A CA 1
ATOM 2193 C C . LYS A 1 269 ? -9.844 -16.953 -15.828 1 80.75 269 LYS A C 1
ATOM 2195 O O . LYS A 1 269 ? -9.133 -16.281 -16.594 1 80.75 269 LYS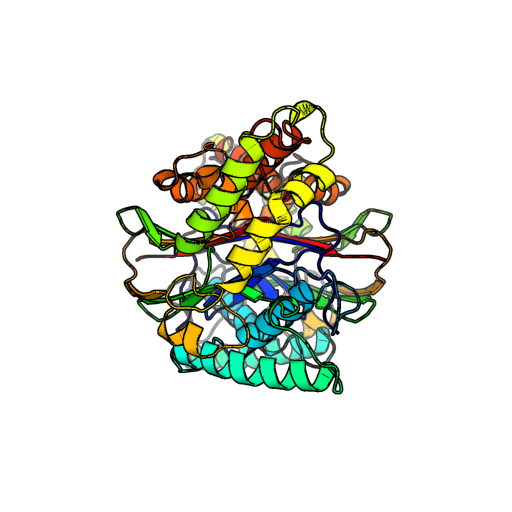 A O 1
ATOM 2200 N N . VAL A 1 270 ? -11.133 -16.703 -15.539 1 84.75 270 VAL A N 1
ATOM 2201 C CA . VAL A 1 270 ? -11.695 -15.5 -16.141 1 84.75 270 VAL A CA 1
ATOM 2202 C C . VAL A 1 270 ? -10.898 -14.281 -15.688 1 84.75 270 VAL A C 1
ATOM 2204 O O . VAL A 1 270 ? -10.516 -13.445 -16.5 1 84.75 270 VAL A O 1
ATOM 2207 N N . LYS A 1 271 ? -10.758 -14.203 -14.438 1 90.75 271 LYS A N 1
ATOM 2208 C CA . LYS A 1 271 ? -9.906 -13.172 -13.836 1 90.75 271 LYS A CA 1
ATOM 2209 C C . LYS A 1 271 ? -8.883 -13.789 -12.891 1 90.75 271 LYS A C 1
ATOM 2211 O O . LYS A 1 271 ? -9.234 -14.547 -11.984 1 90.75 271 LYS A O 1
ATOM 2216 N N . ASP A 1 272 ? -7.699 -13.43 -13.094 1 92.75 272 ASP A N 1
ATOM 2217 C CA . ASP A 1 272 ? -6.652 -13.82 -12.148 1 92.75 272 ASP A CA 1
ATOM 2218 C C . ASP A 1 272 ? -6.457 -12.75 -11.078 1 92.75 272 ASP A C 1
ATOM 2220 O O . ASP A 1 272 ? -6.828 -11.594 -11.273 1 92.75 272 ASP A O 1
ATOM 2224 N N . ASP A 1 273 ? -5.914 -13.211 -9.922 1 97.19 273 ASP A N 1
ATOM 2225 C CA . ASP A 1 273 ? -5.477 -12.172 -9 1 97.19 273 ASP A CA 1
ATOM 2226 C C . ASP A 1 273 ? -4.512 -11.203 -9.68 1 97.19 273 ASP A C 1
ATOM 2228 O O . ASP A 1 273 ? -3.715 -11.609 -10.531 1 97.19 273 ASP A O 1
ATOM 2232 N N . SER A 1 274 ? -4.656 -9.953 -9.398 1 97.75 274 SER A N 1
ATOM 2233 C CA . SER A 1 274 ? -3.875 -8.906 -10.039 1 97.75 274 SER A CA 1
ATOM 2234 C C . SER A 1 274 ? -3.287 -7.945 -9.008 1 97.75 274 SER A C 1
ATOM 2236 O O . SER A 1 274 ? -4.023 -7.309 -8.258 1 97.75 274 SER A O 1
ATOM 2238 N N . SER A 1 275 ? -1.972 -7.871 -8.969 1 98.5 275 SER A N 1
ATOM 2239 C CA . SER A 1 275 ? -1.31 -7.082 -7.938 1 98.5 275 SER A CA 1
ATOM 2240 C C . SER A 1 275 ? -0.153 -6.273 -8.516 1 98.5 275 SER A C 1
ATOM 2242 O O . SER A 1 275 ? 0.485 -6.691 -9.477 1 98.5 275 SER A O 1
ATOM 2244 N N . CYS A 1 276 ? 0.084 -5.125 -7.906 1 98.69 276 CYS A N 1
ATOM 2245 C CA . CYS A 1 276 ? 1.111 -4.203 -8.375 1 98.69 276 CYS A CA 1
ATOM 2246 C C . CYS A 1 276 ? 1.561 -3.273 -7.254 1 98.69 276 CYS A C 1
ATOM 2248 O O . CYS A 1 276 ? 0.752 -2.867 -6.418 1 98.69 276 CYS A O 1
ATOM 2250 N N . LEU A 1 277 ? 2.805 -3.025 -7.172 1 98.5 277 LEU A N 1
ATOM 2251 C CA . LEU A 1 277 ? 3.387 -2.002 -6.309 1 98.5 277 LEU A CA 1
ATOM 2252 C C . LEU A 1 277 ? 4.262 -1.048 -7.113 1 98.5 277 LEU A C 1
ATOM 2254 O O . LEU A 1 277 ? 5.172 -1.482 -7.824 1 98.5 277 LEU A O 1
ATOM 2258 N N . TYR A 1 278 ? 3.965 0.251 -7.094 1 98.19 278 TYR A N 1
ATOM 2259 C CA . TYR A 1 278 ? 4.695 1.291 -7.809 1 98.19 278 TYR A CA 1
ATOM 2260 C C . TYR A 1 278 ? 5.391 2.236 -6.836 1 98.19 278 TYR A C 1
ATOM 2262 O O . TYR A 1 278 ? 4.789 2.682 -5.855 1 98.19 278 TYR A O 1
ATOM 2270 N N . LEU A 1 279 ? 6.688 2.545 -7.086 1 96 279 LEU A N 1
ATOM 2271 C CA . LEU A 1 279 ? 7.496 3.443 -6.27 1 96 279 LEU A CA 1
ATOM 2272 C C . LEU A 1 279 ? 8.141 4.527 -7.129 1 96 279 LEU A C 1
ATOM 2274 O O . LEU A 1 279 ? 8.703 4.234 -8.18 1 96 279 LEU A O 1
ATOM 2278 N N . ASP A 1 280 ? 7.98 5.723 -6.719 1 93.94 280 ASP A N 1
ATOM 2279 C CA . ASP A 1 280 ? 8.711 6.875 -7.238 1 93.94 280 ASP A CA 1
ATOM 2280 C C . ASP A 1 280 ? 9.68 7.43 -6.195 1 93.94 280 ASP A C 1
ATOM 2282 O O . ASP A 1 280 ? 9.25 7.891 -5.133 1 93.94 280 ASP A O 1
ATOM 2286 N N . ILE A 1 281 ? 10.953 7.438 -6.43 1 88.62 281 ILE A N 1
ATOM 2287 C CA . ILE A 1 281 ? 11.977 7.742 -5.438 1 88.62 281 ILE A CA 1
ATOM 2288 C C . ILE A 1 281 ? 12.609 9.094 -5.75 1 88.62 281 ILE A C 1
ATOM 2290 O O . ILE A 1 281 ? 12.789 9.453 -6.918 1 88.62 281 ILE A O 1
ATOM 2294 N N . TYR A 1 282 ? 12.867 9.906 -4.582 1 78.81 282 TYR A N 1
ATOM 2295 C CA . TYR A 1 282 ? 13.594 11.156 -4.746 1 78.81 282 TYR A CA 1
ATOM 2296 C C . TYR A 1 282 ? 14.992 10.914 -5.289 1 78.81 282 TYR A C 1
ATOM 2298 O O . TYR A 1 282 ? 15.641 9.922 -4.938 1 78.81 282 TYR A O 1
ATOM 2306 N N . ASN A 1 283 ? 15.445 11.609 -6.324 1 66.44 283 ASN A N 1
ATOM 2307 C CA . ASN A 1 283 ? 16.844 11.531 -6.738 1 66.44 283 ASN A CA 1
ATOM 2308 C C . ASN A 1 283 ? 17.5 12.906 -6.719 1 66.44 283 ASN A C 1
ATOM 2310 O O . ASN A 1 283 ? 17.219 13.75 -7.566 1 66.44 283 ASN A O 1
ATOM 2314 N N . ASP A 1 284 ? 17.781 13.547 -5.547 1 55.25 284 ASP A N 1
ATOM 2315 C CA . ASP A 1 284 ? 18.562 14.773 -5.633 1 55.25 284 ASP A CA 1
ATOM 2316 C C . ASP A 1 284 ? 20 14.477 -6.078 1 55.25 284 ASP A C 1
ATOM 2318 O O . ASP A 1 284 ? 20.547 13.414 -5.766 1 55.25 284 ASP A O 1
ATOM 2322 N N . MET B 1 1 ? -4.273 -12.781 15.586 1 53.81 1 MET B N 1
ATOM 2323 C CA . MET B 1 1 ? -4.711 -13.297 14.289 1 53.81 1 MET B CA 1
ATOM 2324 C C . MET B 1 1 ? -4.871 -12.172 13.281 1 53.81 1 MET B C 1
ATOM 2326 O O . MET B 1 1 ? -5.281 -11.062 13.641 1 53.81 1 MET B O 1
ATOM 2330 N N . ALA B 1 2 ? -4.234 -12.344 12.141 1 63.78 2 ALA B N 1
ATOM 2331 C CA . ALA B 1 2 ? -4.246 -11.367 11.055 1 63.78 2 ALA B CA 1
ATOM 2332 C C . ALA B 1 2 ? -5.547 -11.453 10.258 1 63.78 2 ALA B C 1
ATOM 2334 O O . ALA B 1 2 ? -6.18 -12.508 10.203 1 63.78 2 ALA B O 1
ATOM 2335 N N . LEU B 1 3 ? -6.23 -10.32 10.078 1 72.81 3 LEU B N 1
ATOM 2336 C CA . LEU B 1 3 ? -7.441 -10.211 9.273 1 72.81 3 LEU B CA 1
ATOM 2337 C C . LEU B 1 3 ? -7.219 -10.766 7.871 1 72.81 3 LEU B C 1
ATOM 2339 O O . LEU B 1 3 ? -6.137 -10.602 7.301 1 72.81 3 LEU B O 1
ATOM 2343 N N . ASN B 1 4 ? -8.25 -11.539 7.465 1 80 4 ASN B N 1
ATOM 2344 C CA . ASN B 1 4 ? -8.211 -12.008 6.086 1 80 4 ASN B CA 1
ATOM 2345 C C . ASN B 1 4 ? -8.602 -10.906 5.105 1 80 4 ASN B C 1
ATOM 2347 O O . ASN B 1 4 ? -9.789 -10.648 4.898 1 80 4 ASN B O 1
ATOM 2351 N N . ILE B 1 5 ? -7.684 -10.336 4.508 1 86.69 5 ILE B N 1
ATOM 2352 C CA . ILE B 1 5 ? -7.922 -9.227 3.592 1 86.69 5 ILE B CA 1
ATOM 2353 C C . ILE B 1 5 ? -8.094 -9.758 2.17 1 86.69 5 ILE B C 1
ATOM 2355 O O . ILE B 1 5 ? -7.242 -10.5 1.671 1 86.69 5 ILE B O 1
ATOM 2359 N N . ARG B 1 6 ? -9.219 -9.422 1.576 1 89.56 6 ARG B N 1
ATOM 2360 C CA . ARG B 1 6 ? -9.555 -9.836 0.217 1 89.56 6 ARG B CA 1
ATOM 2361 C C . ARG B 1 6 ? -8.844 -8.961 -0.811 1 89.56 6 ARG B C 1
ATOM 2363 O O . ARG B 1 6 ? -8.148 -9.461 -1.69 1 89.56 6 ARG B O 1
ATOM 2370 N N . ASN B 1 7 ? -9.078 -7.613 -0.701 1 94.38 7 ASN B N 1
ATOM 2371 C CA . ASN B 1 7 ? -8.477 -6.598 -1.562 1 94.38 7 ASN B CA 1
ATOM 2372 C C . ASN B 1 7 ? -7.934 -5.426 -0.752 1 94.38 7 ASN B C 1
ATOM 2374 O O . ASN B 1 7 ? -8.523 -5.035 0.258 1 94.38 7 ASN B O 1
ATOM 2378 N N . TYR B 1 8 ? -6.805 -4.91 -1.186 1 95.62 8 TYR B N 1
ATOM 2379 C CA . TYR B 1 8 ? -6.363 -3.66 -0.578 1 95.62 8 TYR B CA 1
ATOM 2380 C C . TYR B 1 8 ? -5.562 -2.826 -1.569 1 95.62 8 TYR B C 1
ATOM 2382 O O . TYR B 1 8 ? -4.988 -3.361 -2.52 1 95.62 8 TYR B O 1
ATOM 2390 N N . SER B 1 9 ? -5.664 -1.556 -1.431 1 97.69 9 SER B N 1
ATOM 2391 C CA . SER B 1 9 ? -4.961 -0.563 -2.238 1 97.69 9 SER B CA 1
ATOM 2392 C C . SER B 1 9 ? -4.465 0.595 -1.382 1 97.69 9 SER B C 1
ATOM 2394 O O . SER B 1 9 ? -5.098 0.958 -0.389 1 97.69 9 SER B O 1
ATOM 2396 N N . LEU B 1 10 ? -3.342 1.068 -1.703 1 97.81 10 LEU B N 1
ATOM 2397 C CA . LEU B 1 10 ? -2.744 2.201 -1.004 1 97.81 10 LEU B CA 1
ATOM 2398 C C . LEU B 1 10 ? -2.189 3.221 -1.994 1 97.81 10 LEU B C 1
ATOM 2400 O O . LEU B 1 10 ? -1.685 2.85 -3.057 1 97.81 10 LEU B O 1
ATOM 2404 N N . LEU B 1 11 ? -2.395 4.461 -1.661 1 97.81 11 LEU B N 1
ATOM 2405 C CA . LEU B 1 11 ? -1.858 5.582 -2.428 1 97.81 11 LEU B CA 1
ATOM 2406 C C . LEU B 1 11 ? -1.253 6.633 -1.502 1 97.81 11 LEU B C 1
ATOM 2408 O O . LEU B 1 11 ? -1.868 7.016 -0.504 1 97.81 11 LEU B O 1
ATOM 2412 N N . CYS B 1 12 ? -0.049 6.949 -1.682 1 97.81 12 CYS B N 1
ATOM 2413 C CA . CYS B 1 12 ? 0.664 8.039 -1.026 1 97.81 12 CYS B CA 1
ATOM 2414 C C . CYS B 1 12 ? 1.345 8.938 -2.051 1 97.81 12 CYS B C 1
ATOM 2416 O O . CYS B 1 12 ? 2.332 8.547 -2.672 1 97.81 12 CYS B O 1
ATOM 2418 N N . ASN B 1 13 ? 0.796 10.133 -2.221 1 97.5 13 ASN B N 1
ATOM 2419 C CA . ASN B 1 13 ? 1.212 10.977 -3.342 1 97.5 13 ASN B CA 1
ATOM 2420 C C . ASN B 1 13 ? 1.565 12.383 -2.887 1 97.5 13 ASN B C 1
ATOM 2422 O O . ASN B 1 13 ? 0.827 13 -2.113 1 97.5 13 ASN B O 1
ATOM 2426 N N . GLN B 1 14 ? 2.65 12.859 -3.434 1 95.44 14 GLN B N 1
ATOM 2427 C CA . GLN B 1 14 ? 3.18 14.172 -3.072 1 95.44 14 GLN B CA 1
ATOM 2428 C C . GLN B 1 14 ? 2.363 15.289 -3.715 1 95.44 14 GLN B C 1
ATOM 2430 O O . GLN B 1 14 ? 1.957 15.188 -4.875 1 95.44 14 GLN B O 1
ATOM 2435 N N . GLY B 1 15 ? 2.197 16.344 -2.957 1 93.75 15 GLY B N 1
ATOM 2436 C CA . GLY B 1 15 ? 1.626 17.562 -3.51 1 93.75 15 GLY B CA 1
ATOM 2437 C C . GLY B 1 15 ? 2.654 18.453 -4.176 1 93.75 15 GLY B C 1
ATOM 2438 O O . GLY B 1 15 ? 3.605 17.969 -4.793 1 93.75 15 GLY B O 1
ATOM 2439 N N . THR B 1 16 ? 2.402 19.766 -4.082 1 91.38 16 THR B N 1
ATOM 2440 C CA . THR B 1 16 ? 3.252 20.719 -4.789 1 91.38 16 THR B CA 1
ATOM 2441 C C . THR B 1 16 ? 4.531 20.984 -4 1 91.38 16 THR B C 1
ATOM 2443 O O . THR B 1 16 ? 5.539 21.406 -4.57 1 91.38 16 THR B O 1
ATOM 2446 N N . ALA B 1 17 ? 4.516 20.766 -2.648 1 88 17 ALA B N 1
ATOM 2447 C CA . ALA B 1 17 ? 5.699 21 -1.829 1 88 17 ALA B CA 1
ATOM 2448 C C . ALA B 1 17 ? 6.844 20.078 -2.238 1 88 17 ALA B C 1
ATOM 2450 O O . ALA B 1 17 ? 6.621 19.062 -2.898 1 88 17 ALA B O 1
ATOM 2451 N N . LYS B 1 18 ? 8.016 20.422 -1.841 1 88.19 18 LYS B N 1
ATOM 2452 C CA . LYS B 1 18 ? 9.227 19.734 -2.275 1 88.19 18 LYS B CA 1
ATOM 2453 C C . LYS B 1 18 ? 9.25 18.297 -1.773 1 88.19 18 LYS B C 1
ATOM 2455 O O . LYS B 1 18 ? 9.773 17.406 -2.451 1 88.19 18 LYS B O 1
ATOM 2460 N N . PHE B 1 19 ? 8.703 18.094 -0.595 1 91.19 19 PHE B N 1
ATOM 2461 C CA . PHE B 1 19 ? 8.758 16.75 -0.006 1 91.19 19 PHE B CA 1
ATOM 2462 C C . PHE B 1 19 ? 7.359 16.281 0.373 1 91.19 19 PHE B C 1
ATOM 2464 O O . PHE B 1 19 ? 6.523 17.078 0.811 1 91.19 19 PHE B O 1
ATOM 2471 N N . ASN B 1 20 ? 7.184 14.977 0.158 1 94.81 20 ASN B N 1
ATOM 2472 C CA . ASN B 1 20 ? 5.961 14.352 0.644 1 94.81 20 ASN B CA 1
ATOM 2473 C C . ASN B 1 20 ? 5.992 14.148 2.156 1 94.81 20 ASN B C 1
ATOM 2475 O O . ASN B 1 20 ? 6.848 13.422 2.672 1 94.81 20 ASN B O 1
ATOM 2479 N N . GLU B 1 21 ? 5.035 14.742 2.816 1 96.12 21 GLU B N 1
ATOM 2480 C CA . GLU B 1 21 ? 5.008 14.656 4.273 1 96.12 21 GLU B CA 1
ATOM 2481 C C . GLU B 1 21 ? 3.9 13.727 4.754 1 96.12 21 GLU B C 1
ATOM 2483 O O . GLU B 1 21 ? 3.549 13.727 5.934 1 96.12 21 GLU B O 1
ATOM 2488 N N . ASP B 1 22 ? 3.322 12.945 3.795 1 97.75 22 ASP B N 1
ATOM 2489 C CA . ASP B 1 22 ? 2.412 11.852 4.121 1 97.75 22 ASP B CA 1
ATOM 2490 C C . ASP B 1 22 ? 3.16 10.523 4.219 1 97.75 22 ASP B C 1
ATOM 2492 O O . ASP B 1 22 ? 4.215 10.359 3.602 1 97.75 22 ASP B O 1
ATOM 2496 N N . VAL B 1 23 ? 2.588 9.672 4.996 1 97.06 23 VAL B N 1
ATOM 2497 C CA . VAL B 1 23 ? 3.033 8.281 5.004 1 97.06 23 VAL B CA 1
ATOM 2498 C C . VAL B 1 23 ? 1.826 7.352 5.117 1 97.06 23 VAL B C 1
ATOM 2500 O O . VAL B 1 23 ? 0.86 7.664 5.816 1 97.06 23 VAL B O 1
ATOM 2503 N N . VAL B 1 24 ? 1.85 6.289 4.34 1 97.88 24 VAL B N 1
ATOM 2504 C CA . VAL B 1 24 ? 0.851 5.23 4.434 1 97.88 24 VAL B CA 1
ATOM 2505 C C . VAL B 1 24 ? 1.542 3.889 4.66 1 97.88 24 VAL B C 1
ATOM 2507 O O . VAL B 1 24 ? 2.537 3.578 4 1 97.88 24 VAL B O 1
ATOM 2510 N N . GLY B 1 25 ? 1.093 3.156 5.598 1 96.12 25 GLY B N 1
ATOM 2511 C CA . GLY B 1 25 ? 1.678 1.853 5.863 1 96.12 25 GLY B CA 1
ATOM 2512 C C . GLY B 1 25 ? 0.642 0.769 6.09 1 96.12 25 GLY B C 1
ATOM 2513 O O . GLY B 1 25 ? -0.49 1.057 6.484 1 96.12 25 GLY B O 1
ATOM 2514 N N . ILE B 1 26 ? 1.053 -0.446 5.828 1 94.62 26 ILE B N 1
ATOM 2515 C CA . ILE B 1 26 ? 0.209 -1.61 6.074 1 94.62 26 ILE B CA 1
ATOM 2516 C C . ILE B 1 26 ? 1.082 -2.824 6.383 1 94.62 26 ILE B C 1
ATOM 2518 O O . ILE B 1 26 ? 2.166 -2.977 5.816 1 94.62 26 ILE B O 1
ATOM 2522 N N . ASN B 1 27 ? 0.697 -3.611 7.266 1 92.44 27 ASN B N 1
ATOM 2523 C CA . ASN B 1 27 ? 1.285 -4.922 7.531 1 92.44 27 ASN B CA 1
ATOM 2524 C C . ASN B 1 27 ? 0.239 -5.918 8.023 1 92.44 27 ASN B C 1
ATOM 2526 O O . ASN B 1 27 ? -0.954 -5.609 8.047 1 92.44 27 ASN B O 1
ATOM 2530 N N . PRO B 1 28 ? 0.579 -7.133 8.32 1 90.31 28 PRO B N 1
ATOM 2531 C CA . PRO B 1 28 ? -0.427 -8.141 8.672 1 90.31 28 PRO B CA 1
ATOM 2532 C C . PRO B 1 28 ? -1.208 -7.773 9.938 1 90.31 28 PRO B C 1
ATOM 2534 O O . PRO B 1 28 ? -2.262 -8.359 10.203 1 90.31 28 PRO B O 1
ATOM 2537 N N . PHE B 1 29 ? -0.786 -6.742 10.672 1 93.5 29 PHE B N 1
ATOM 2538 C CA . PHE B 1 29 ? -1.357 -6.504 11.992 1 93.5 29 PHE B CA 1
ATOM 2539 C C . PHE B 1 29 ? -2.113 -5.184 12.023 1 93.5 29 PHE B C 1
ATOM 2541 O O . PHE B 1 29 ? -2.855 -4.91 12.969 1 93.5 29 PHE B O 1
ATOM 2548 N N . GLY B 1 30 ? -1.91 -4.43 11.016 1 95.19 30 GLY B N 1
ATOM 2549 C CA . GLY B 1 30 ? -2.6 -3.15 11.008 1 95.19 30 GLY B CA 1
ATOM 2550 C C . GLY B 1 30 ? -2.217 -2.273 9.828 1 95.19 30 GLY B C 1
ATOM 2551 O O . GLY B 1 30 ? -1.52 -2.721 8.922 1 95.19 30 GLY B O 1
ATOM 2552 N N . ALA B 1 31 ? -2.781 -1.029 9.836 1 97.06 31 ALA B N 1
ATOM 2553 C CA . ALA B 1 31 ? -2.551 -0.039 8.781 1 97.06 31 ALA B CA 1
ATOM 2554 C C . ALA B 1 31 ? -2.652 1.38 9.336 1 97.06 31 ALA B C 1
ATOM 2556 O O . ALA B 1 31 ? -3.291 1.607 10.367 1 97.06 31 ALA B O 1
ATOM 2557 N N . TRP B 1 32 ? -2.008 2.357 8.672 1 98.62 32 TRP B N 1
ATOM 2558 C CA . TRP B 1 32 ? -2.035 3.721 9.195 1 98.62 32 TRP B CA 1
ATOM 2559 C C . TRP B 1 32 ? -1.798 4.734 8.078 1 98.62 32 TRP B C 1
ATOM 2561 O O . TRP B 1 32 ? -1.228 4.398 7.035 1 98.62 32 TRP B O 1
ATOM 2571 N N . VAL B 1 33 ? -2.303 5.879 8.242 1 98.75 33 VAL B N 1
ATOM 2572 C CA . VAL B 1 33 ? -2.033 7.066 7.438 1 98.75 33 VAL B CA 1
ATOM 2573 C C . VAL B 1 33 ? -1.59 8.211 8.344 1 98.75 33 VAL B C 1
ATOM 2575 O O . VAL B 1 33 ? -2.225 8.492 9.367 1 98.75 33 VAL B O 1
ATOM 2578 N N . LEU B 1 34 ? -0.475 8.812 8.047 1 98.69 34 LEU B N 1
ATOM 2579 C CA . LEU B 1 34 ? 0.014 10.008 8.727 1 98.69 34 LEU B CA 1
ATOM 2580 C C . LEU B 1 34 ? 0.093 11.188 7.766 1 98.69 34 LEU B C 1
ATOM 2582 O O . LEU B 1 34 ? 0.51 11.031 6.617 1 98.69 34 LEU B O 1
ATOM 2586 N N . ASP B 1 35 ? -0.363 12.273 8.188 1 98.19 35 ASP B N 1
ATOM 2587 C CA . ASP B 1 35 ? -0.277 13.539 7.461 1 98.19 35 ASP B CA 1
ATOM 2588 C C . ASP B 1 35 ? 0.5 14.578 8.258 1 98.19 35 ASP B C 1
ATOM 2590 O O . ASP B 1 35 ? -0.052 15.211 9.164 1 98.19 35 ASP B O 1
ATOM 2594 N N . GLY B 1 36 ? 1.734 14.812 7.871 1 96.81 36 GLY B N 1
ATOM 2595 C CA . GLY B 1 36 ? 2.629 15.672 8.633 1 96.81 36 GLY B CA 1
ATOM 2596 C C . GLY B 1 36 ? 2.467 17.141 8.297 1 96.81 36 GLY B C 1
ATOM 2597 O O . GLY B 1 36 ? 2.094 17.5 7.18 1 96.81 36 GLY B O 1
ATOM 2598 N N . ALA B 1 37 ? 2.76 17.953 9.273 1 91.56 37 ALA B N 1
ATOM 2599 C CA . ALA B 1 37 ? 2.781 19.406 9.117 1 91.56 37 ALA B CA 1
ATOM 2600 C C . ALA B 1 37 ? 4.055 20 9.719 1 91.56 37 ALA B C 1
ATOM 2602 O O . ALA B 1 37 ? 4.379 19.734 10.883 1 91.56 37 ALA B O 1
ATOM 2603 N N . THR B 1 38 ? 4.68 20.719 8.844 1 86 38 THR B N 1
ATOM 2604 C CA . THR B 1 38 ? 5.906 21.375 9.289 1 86 38 THR B CA 1
ATOM 2605 C C . THR B 1 38 ? 5.59 22.578 10.172 1 86 38 THR B C 1
ATOM 2607 O O . THR B 1 38 ? 4.492 23.141 10.094 1 86 38 THR B O 1
ATOM 2610 N N . GLY B 1 39 ? 6.66 22.922 10.953 1 81.56 39 GLY B N 1
ATOM 2611 C CA . GLY B 1 39 ? 6.527 24.109 11.766 1 81.56 39 GLY B CA 1
ATOM 2612 C C . GLY B 1 39 ? 6.391 25.375 10.938 1 81.56 39 GLY B C 1
ATOM 2613 O O . GLY B 1 39 ? 6.738 25.406 9.758 1 81.56 39 GLY B O 1
ATOM 2614 N N . LEU B 1 40 ? 5.809 26.422 11.484 1 78.44 40 LEU B N 1
ATOM 2615 C CA . LEU B 1 40 ? 5.453 27.641 10.75 1 78.44 40 LEU B CA 1
ATOM 2616 C C . LEU B 1 40 ? 6.652 28.562 10.625 1 78.44 40 LEU B C 1
ATOM 2618 O O . LEU B 1 40 ? 6.656 29.469 9.789 1 78.44 40 LEU B O 1
ATOM 2622 N N . ASN B 1 41 ? 7.602 28.25 11.328 1 74.88 41 ASN B N 1
ATOM 2623 C CA . ASN B 1 41 ? 8.719 29.188 11.266 1 74.88 41 ASN B CA 1
ATOM 2624 C C . ASN B 1 41 ? 9.742 28.766 10.211 1 74.88 41 ASN B C 1
ATOM 2626 O O . ASN B 1 41 ? 10.828 29.344 10.117 1 74.88 41 ASN B O 1
ATOM 2630 N N . GLY B 1 42 ? 9.312 27.797 9.398 1 66.44 42 GLY B N 1
ATOM 2631 C CA . GLY B 1 42 ? 10.094 27.391 8.242 1 66.44 42 GLY B CA 1
ATOM 2632 C C . GLY B 1 42 ? 11.453 26.828 8.602 1 66.44 42 GLY B C 1
ATOM 2633 O O . GLY B 1 42 ? 12.359 26.781 7.77 1 66.44 42 GLY B O 1
ATOM 2634 N N . LYS B 1 43 ? 11.609 26.594 9.773 1 73.75 43 LYS B N 1
ATOM 2635 C CA . LYS B 1 43 ? 12.906 26.078 10.219 1 73.75 43 LYS B CA 1
ATOM 2636 C C . LYS B 1 43 ? 12.93 24.547 10.18 1 73.75 43 LYS B C 1
ATOM 2638 O O . LYS B 1 43 ? 11.969 23.891 10.586 1 73.75 43 LYS B O 1
ATOM 2643 N N . ASN B 1 44 ? 13.914 24.047 9.461 1 76.81 44 ASN B N 1
ATOM 2644 C CA . ASN B 1 44 ? 14.242 22.625 9.602 1 76.81 44 ASN B CA 1
ATOM 2645 C C . ASN B 1 44 ? 15.32 22.406 10.656 1 76.81 44 ASN B C 1
ATOM 2647 O O . ASN B 1 44 ? 16.484 22.703 10.438 1 76.81 44 ASN B O 1
ATOM 2651 N N . LEU B 1 45 ? 14.906 21.891 11.734 1 80.81 45 LEU B N 1
ATOM 2652 C CA . LEU B 1 45 ? 15.766 21.828 12.906 1 80.81 45 LEU B CA 1
ATOM 2653 C C . LEU B 1 45 ? 16.5 20.484 12.984 1 80.81 45 LEU B C 1
ATOM 2655 O O . LEU B 1 45 ? 17.641 20.422 13.438 1 80.81 45 LEU B O 1
ATOM 2659 N N . VAL B 1 46 ? 15.852 19.391 12.578 1 82.94 46 VAL B N 1
ATOM 2660 C CA . VAL B 1 46 ? 16.438 18.062 12.805 1 82.94 46 VAL B CA 1
ATOM 2661 C C . VAL B 1 46 ? 16.641 17.359 11.469 1 82.94 46 VAL B C 1
ATOM 2663 O O . VAL B 1 46 ? 17.203 16.266 11.422 1 82.94 46 VAL B O 1
ATOM 2666 N N . SER B 1 47 ? 16.125 17.875 10.414 1 81.88 47 SER B N 1
ATOM 2667 C CA . SER B 1 47 ? 16.234 17.25 9.102 1 81.88 47 SER B CA 1
ATOM 2668 C C . SER B 1 47 ? 16.688 18.266 8.047 1 81.88 47 SER B C 1
ATOM 2670 O O . SER B 1 47 ? 16.438 19.469 8.18 1 81.88 47 SER B O 1
ATOM 2672 N N . THR B 1 48 ? 17.375 17.766 7.07 1 78.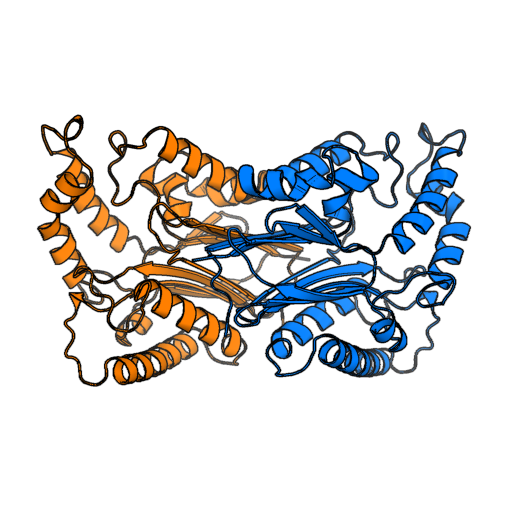25 48 THR B N 1
ATOM 2673 C CA . THR B 1 48 ? 17.781 18.625 5.957 1 78.25 48 THR B CA 1
ATOM 2674 C C . THR B 1 48 ? 16.641 18.766 4.949 1 78.25 48 THR B C 1
ATOM 2676 O O . THR B 1 48 ? 16.688 19.656 4.09 1 78.25 48 THR B O 1
ATOM 2679 N N . GLU B 1 49 ? 15.688 18.062 5.039 1 83.44 49 GLU B N 1
ATOM 2680 C CA . GLU B 1 49 ? 14.547 18.094 4.125 1 83.44 49 GLU B CA 1
ATOM 2681 C C . GLU B 1 49 ? 13.352 18.781 4.758 1 83.44 49 GLU B C 1
ATOM 2683 O O . GLU B 1 49 ? 13.203 20 4.648 1 83.44 49 GLU B O 1
ATOM 2688 N N . SER B 1 50 ? 12.633 18.109 5.609 1 87.94 50 SER B N 1
ATOM 2689 C CA . SER B 1 50 ? 11.453 18.578 6.312 1 87.94 50 SER B CA 1
ATOM 2690 C C . SER B 1 50 ? 11.312 17.922 7.68 1 87.94 50 SER B C 1
ATOM 2692 O O . SER B 1 50 ? 11.32 16.688 7.781 1 87.94 50 SER B O 1
ATOM 2694 N N . ASP B 1 51 ? 11.156 18.781 8.672 1 91.5 51 ASP B N 1
ATOM 2695 C CA . ASP B 1 51 ? 10.961 18.219 10 1 91.5 51 ASP B CA 1
ATOM 2696 C C . ASP B 1 51 ? 9.695 17.375 10.07 1 91.5 51 ASP B C 1
ATOM 2698 O O . ASP B 1 51 ? 9.648 16.375 10.789 1 91.5 51 ASP B O 1
ATOM 2702 N N . ALA B 1 52 ? 8.688 17.828 9.336 1 93.75 52 ALA B N 1
ATOM 2703 C CA . ALA B 1 52 ? 7.449 17.062 9.281 1 93.75 52 ALA B CA 1
ATOM 2704 C C . ALA B 1 52 ? 7.688 15.688 8.656 1 93.75 52 ALA B C 1
ATOM 2706 O O . ALA B 1 52 ? 7.164 14.68 9.133 1 93.75 52 ALA B O 1
ATOM 2707 N N . ARG B 1 53 ? 8.477 15.711 7.617 1 93.56 53 ARG B N 1
ATOM 2708 C CA . ARG B 1 53 ? 8.789 14.445 6.965 1 93.56 53 ARG B CA 1
ATOM 2709 C C . ARG B 1 53 ? 9.578 13.531 7.898 1 93.56 53 ARG B C 1
ATOM 2711 O O . ARG B 1 53 ? 9.289 12.336 7.992 1 93.56 53 ARG B O 1
ATOM 2718 N N . TRP B 1 54 ? 10.586 14.047 8.492 1 93.94 54 TRP B N 1
ATOM 2719 C CA . TRP B 1 54 ? 11.328 13.266 9.469 1 93.94 54 TRP B CA 1
ATOM 2720 C C . TRP B 1 54 ? 10.398 12.656 10.508 1 93.94 54 TRP B C 1
ATOM 2722 O O . TRP B 1 54 ? 10.5 11.477 10.836 1 93.94 54 TRP B O 1
ATOM 2732 N N . TYR B 1 55 ? 9.555 13.508 11.031 1 96.19 55 TYR B N 1
ATOM 2733 C CA . TYR B 1 55 ? 8.641 13.133 12.102 1 96.19 55 TYR B CA 1
ATOM 2734 C C . TYR B 1 55 ? 7.738 11.977 11.672 1 96.19 55 TYR B C 1
ATOM 2736 O O . TYR B 1 55 ? 7.617 10.977 12.383 1 96.19 55 TYR B O 1
ATOM 2744 N N . VAL B 1 56 ? 7.094 12 10.492 1 96.88 56 VAL B N 1
ATOM 2745 C CA . VAL B 1 56 ? 6.16 10.969 10.055 1 96.88 56 VAL B CA 1
ATOM 2746 C C . VAL B 1 56 ? 6.922 9.703 9.672 1 96.88 56 VAL B C 1
ATOM 2748 O O . VAL B 1 56 ? 6.43 8.594 9.867 1 96.88 56 VAL B O 1
ATOM 2751 N N . GLN B 1 57 ? 8.141 9.875 9.133 1 95 57 GLN B N 1
ATOM 2752 C CA . GLN B 1 57 ? 8.945 8.703 8.812 1 95 57 GLN B CA 1
ATOM 2753 C C . GLN B 1 57 ? 9.383 7.965 10.078 1 95 57 GLN B C 1
ATOM 2755 O O . GLN B 1 57 ? 9.477 6.738 10.086 1 95 57 GLN B O 1
ATOM 2760 N N . TRP B 1 58 ? 9.703 8.727 11.07 1 96.25 58 TRP B N 1
ATOM 2761 C CA . TRP B 1 58 ? 10 8.102 12.352 1 96.25 58 TRP B CA 1
ATOM 2762 C C . TRP B 1 58 ? 8.82 7.258 12.828 1 96.25 58 TRP B C 1
ATOM 2764 O O . TRP B 1 58 ? 9 6.098 13.219 1 96.25 58 TRP B O 1
ATOM 2774 N N . TRP B 1 59 ? 7.656 7.824 12.859 1 97.75 59 TRP B N 1
ATOM 2775 C CA . TRP B 1 59 ? 6.453 7.133 13.305 1 97.75 59 TRP B CA 1
ATOM 2776 C C . TRP B 1 59 ? 6.176 5.91 12.438 1 97.75 59 TRP B C 1
ATOM 2778 O O . TRP B 1 59 ? 5.719 4.879 12.93 1 97.75 59 TRP B O 1
ATOM 2788 N N . ASN B 1 60 ? 6.414 6.078 11.117 1 96.62 60 ASN B N 1
ATOM 2789 C CA . ASN B 1 60 ? 6.254 4.945 10.211 1 96.62 60 ASN B CA 1
ATOM 2790 C C . ASN B 1 60 ? 7.078 3.742 10.664 1 96.62 60 ASN B C 1
ATOM 2792 O O . ASN B 1 60 ? 6.559 2.627 10.75 1 96.62 60 ASN B O 1
ATOM 2796 N N . ARG B 1 61 ? 8.344 3.965 10.961 1 95.31 61 ARG B N 1
ATOM 2797 C CA . ARG B 1 61 ? 9.234 2.906 11.422 1 95.31 61 ARG B CA 1
ATOM 2798 C C . ARG B 1 61 ? 8.789 2.361 12.773 1 95.31 61 ARG B C 1
ATOM 2800 O O . ARG B 1 61 ? 8.812 1.15 13 1 95.31 61 ARG B O 1
ATOM 2807 N N . TYR B 1 62 ? 8.438 3.264 13.602 1 97.56 62 TYR B N 1
ATOM 2808 C CA . TYR B 1 62 ? 8 2.873 14.938 1 97.56 62 TYR B CA 1
ATOM 2809 C C . TYR B 1 62 ? 6.781 1.968 14.867 1 97.56 62 TYR B C 1
ATOM 2811 O O . TYR B 1 62 ? 6.734 0.922 15.523 1 97.56 62 TYR B O 1
ATOM 2819 N N . LEU B 1 63 ? 5.715 2.334 14.117 1 97.25 63 LEU B N 1
ATOM 2820 C CA . LEU B 1 63 ? 4.484 1.557 14.008 1 97.25 63 LEU B CA 1
ATOM 2821 C C . LEU B 1 63 ? 4.746 0.212 13.336 1 97.25 63 LEU B C 1
ATOM 2823 O O . LEU B 1 63 ? 4.164 -0.804 13.727 1 97.25 63 LEU B O 1
ATOM 2827 N N . TYR B 1 64 ? 5.586 0.252 12.344 1 92.88 64 TYR B N 1
ATOM 2828 C CA . TYR B 1 64 ? 5.992 -0.991 11.695 1 92.88 64 TYR B CA 1
ATOM 2829 C C . TYR B 1 64 ? 6.52 -1.99 12.719 1 92.88 64 TYR B C 1
ATOM 2831 O O . TYR B 1 64 ? 6.184 -3.176 12.672 1 92.88 64 TYR B O 1
ATOM 2839 N N . LYS B 1 65 ? 7.223 -1.502 13.633 1 94.25 65 LYS B N 1
ATOM 2840 C CA . LYS B 1 65 ? 7.91 -2.373 14.578 1 94.25 65 LYS B CA 1
ATOM 2841 C C . LYS B 1 65 ? 7 -2.742 15.75 1 94.25 65 LYS B C 1
ATOM 2843 O O . LYS B 1 65 ? 7.16 -3.803 16.359 1 94.25 65 LYS B O 1
ATOM 2848 N N . ASN B 1 66 ? 6.031 -1.904 16.031 1 96.88 66 ASN B N 1
ATOM 2849 C CA . ASN B 1 66 ? 5.434 -2.041 17.359 1 96.88 66 ASN B CA 1
ATOM 2850 C C . ASN B 1 66 ? 3.938 -2.34 17.266 1 96.88 66 ASN B C 1
ATOM 2852 O O . ASN B 1 66 ? 3.314 -2.709 18.266 1 96.88 66 ASN B O 1
ATOM 2856 N N . ILE B 1 67 ? 3.301 -2.266 16.141 1 95.56 67 ILE B N 1
ATOM 2857 C CA . ILE B 1 67 ? 1.848 -2.357 16.047 1 95.56 67 ILE B CA 1
ATOM 2858 C C . ILE B 1 67 ? 1.396 -3.771 16.406 1 95.56 67 ILE B C 1
ATOM 2860 O O . ILE B 1 67 ? 0.236 -3.986 16.766 1 95.56 67 ILE B O 1
ATOM 2864 N N . ASN B 1 68 ? 2.27 -4.742 16.266 1 92.56 68 ASN B N 1
ATOM 2865 C CA . ASN B 1 68 ? 1.928 -6.133 16.531 1 92.56 68 ASN B CA 1
ATOM 2866 C C . ASN B 1 68 ? 1.949 -6.438 18.031 1 92.56 68 ASN B C 1
ATOM 2868 O O . ASN B 1 68 ? 1.578 -7.535 18.453 1 92.56 68 ASN B O 1
ATOM 2872 N N . LYS B 1 69 ? 2.379 -5.527 18.875 1 95.31 69 LYS B N 1
ATOM 2873 C CA . LYS B 1 69 ? 2.432 -5.746 20.328 1 95.31 69 LYS B CA 1
ATOM 2874 C C . LYS B 1 69 ? 1.035 -5.973 20.891 1 95.31 69 LYS B C 1
ATOM 2876 O O . LYS B 1 69 ? 0.054 -5.422 20.391 1 95.31 69 LYS B O 1
ATOM 2881 N N . GLU B 1 70 ? 1.063 -6.801 21.984 1 93.81 70 GLU B N 1
ATOM 2882 C CA . GLU B 1 70 ? -0.208 -7.062 22.641 1 93.81 70 GLU B CA 1
ATOM 2883 C C . GLU B 1 70 ? -0.602 -5.902 23.562 1 93.81 70 GLU B C 1
ATOM 2885 O O . GLU B 1 70 ? -0.709 -6.07 24.781 1 93.81 70 GLU B O 1
ATOM 2890 N N . GLU B 1 71 ? -0.651 -4.73 23.141 1 96.75 71 GLU B N 1
ATOM 2891 C CA . GLU B 1 71 ? -1.054 -3.498 23.812 1 96.75 71 GLU B CA 1
ATOM 2892 C C . GLU B 1 71 ? -2.102 -2.744 23 1 96.75 71 GLU B C 1
ATOM 2894 O O . GLU B 1 71 ? -2.273 -3.004 21.797 1 96.75 71 GLU B O 1
ATOM 2899 N N . SER B 1 72 ? -2.855 -1.925 23.688 1 97.5 72 SER B N 1
ATOM 2900 C CA . SER B 1 72 ? -3.814 -1.082 22.984 1 97.5 72 SER B CA 1
ATOM 2901 C C . SER B 1 72 ? -3.105 -0.061 22.109 1 97.5 72 SER B C 1
ATOM 2903 O O . SER B 1 72 ? -1.939 0.265 22.328 1 97.5 72 SER B O 1
ATOM 2905 N N . LEU B 1 73 ? -3.814 0.406 21.141 1 98.44 73 LEU B N 1
ATOM 2906 C CA . LEU B 1 73 ? -3.254 1.45 20.281 1 98.44 73 LEU B CA 1
ATOM 2907 C C . LEU B 1 73 ? -2.896 2.686 21.109 1 98.44 73 LEU B C 1
ATOM 2909 O O . LEU B 1 73 ? -1.892 3.346 20.828 1 98.44 73 LEU B O 1
ATOM 2913 N N . LYS B 1 74 ? -3.715 3.064 22.125 1 98.38 74 LYS B N 1
ATOM 2914 C CA . LYS B 1 74 ? -3.412 4.207 22.984 1 98.38 74 LYS B CA 1
ATOM 2915 C C . LYS B 1 74 ? -2.057 4.039 23.656 1 98.38 74 LYS B C 1
ATOM 2917 O O . LYS B 1 74 ? -1.248 4.969 23.688 1 98.38 74 LYS B O 1
ATOM 2922 N N . SER B 1 75 ? -1.86 2.848 24.125 1 98.5 75 SER B N 1
ATOM 2923 C CA . SER B 1 75 ? -0.602 2.559 24.812 1 98.5 75 SER B CA 1
ATOM 2924 C C . SER B 1 75 ? 0.575 2.605 23.844 1 98.5 75 SER B C 1
ATOM 2926 O O . SER B 1 75 ? 1.622 3.176 24.156 1 98.5 75 SER B O 1
ATOM 2928 N N . ILE B 1 76 ? 0.413 1.996 22.703 1 98.56 76 ILE B N 1
ATOM 2929 C CA . ILE B 1 76 ? 1.465 1.958 21.703 1 98.56 76 ILE B CA 1
ATOM 2930 C C . ILE B 1 76 ? 1.82 3.379 21.266 1 98.56 76 ILE B C 1
ATOM 2932 O O . ILE B 1 76 ? 2.998 3.734 21.188 1 98.56 76 ILE B O 1
ATOM 2936 N N . ILE B 1 77 ? 0.767 4.215 21.047 1 98.75 77 ILE B N 1
ATOM 2937 C CA . ILE B 1 77 ? 0.987 5.578 20.562 1 98.75 77 ILE B CA 1
ATOM 2938 C C . ILE B 1 77 ? 1.627 6.414 21.672 1 98.75 77 ILE B C 1
ATOM 2940 O O . ILE B 1 77 ? 2.529 7.211 21.422 1 98.75 77 ILE B O 1
ATOM 2944 N N . ASN B 1 78 ? 1.17 6.242 22.875 1 98.62 78 ASN B N 1
ATOM 2945 C CA . ASN B 1 78 ? 1.745 6.98 24 1 98.62 78 ASN B CA 1
ATOM 2946 C C . ASN B 1 78 ? 3.234 6.691 24.141 1 98.62 78 ASN B C 1
ATOM 2948 O O . ASN B 1 78 ? 4.031 7.609 24.344 1 98.62 78 ASN B O 1
ATOM 2952 N N . THR B 1 79 ? 3.617 5.422 24.094 1 98.62 79 THR B N 1
ATOM 2953 C CA . THR B 1 79 ? 5.023 5.035 24.172 1 98.62 79 THR B CA 1
ATOM 2954 C C . THR B 1 79 ? 5.809 5.648 23.016 1 98.62 79 THR B C 1
ATOM 2956 O O . THR B 1 79 ? 6.945 6.09 23.188 1 98.62 79 THR B O 1
ATOM 2959 N N . GLY B 1 80 ? 5.215 5.66 21.875 1 98.62 80 GLY B N 1
ATOM 2960 C CA . GLY B 1 80 ? 5.848 6.285 20.719 1 98.62 80 GLY B CA 1
ATOM 2961 C C . GLY B 1 80 ? 6.121 7.766 20.922 1 98.62 80 GLY B C 1
ATOM 2962 O O . GLY B 1 80 ? 7.18 8.266 20.547 1 98.62 80 GLY B O 1
ATOM 2963 N N . ILE B 1 81 ? 5.148 8.453 21.547 1 98.56 81 ILE B N 1
ATOM 2964 C CA . ILE B 1 81 ? 5.309 9.883 21.797 1 98.56 81 ILE B CA 1
ATOM 2965 C C . ILE B 1 81 ? 6.504 10.117 22.719 1 98.56 81 ILE B C 1
ATOM 2967 O O . ILE B 1 81 ? 7.32 11.008 22.469 1 98.56 81 ILE B O 1
ATOM 2971 N N . ILE B 1 82 ? 6.645 9.328 23.688 1 98.31 82 ILE B N 1
ATOM 2972 C CA . ILE B 1 82 ? 7.746 9.445 24.641 1 98.31 82 ILE B CA 1
ATOM 2973 C C . ILE B 1 82 ? 9.07 9.211 23.922 1 98.31 82 ILE B C 1
ATOM 2975 O O . ILE B 1 82 ? 10.023 9.977 24.094 1 98.31 82 ILE B O 1
ATOM 2979 N N . GLU B 1 83 ? 9.117 8.203 23.094 1 98.31 83 GLU B N 1
ATOM 2980 C CA . GLU B 1 83 ? 10.352 7.824 22.422 1 98.31 83 GLU B CA 1
ATOM 2981 C C . GLU B 1 83 ? 10.758 8.859 21.375 1 98.31 83 GLU B C 1
ATOM 2983 O O . GLU B 1 83 ? 11.93 9.211 21.266 1 98.31 83 GLU B O 1
ATOM 2988 N N . VAL B 1 84 ? 9.812 9.32 20.625 1 97.94 84 VAL B N 1
ATOM 2989 C CA . VAL B 1 84 ? 10.156 10.266 19.578 1 97.94 84 VAL B CA 1
ATOM 2990 C C . VAL B 1 84 ? 10.586 11.602 20.188 1 97.94 84 VAL B C 1
ATOM 2992 O O . VAL B 1 84 ? 11.461 12.281 19.641 1 97.94 84 VAL B O 1
ATOM 2995 N N . LYS B 1 85 ? 9.914 11.984 21.266 1 96.69 85 LYS B N 1
ATOM 2996 C CA . LYS B 1 85 ? 10.312 13.195 21.969 1 96.69 85 LYS B CA 1
ATOM 2997 C C . LYS B 1 85 ? 11.773 13.133 22.391 1 96.69 85 LYS B C 1
ATOM 2999 O O . LYS B 1 85 ? 12.531 14.086 22.188 1 96.69 85 LYS B O 1
ATOM 3004 N N . LYS B 1 86 ? 12.156 12.047 22.922 1 96.75 86 LYS B N 1
ATOM 3005 C CA . LYS B 1 86 ? 13.539 11.852 23.359 1 96.75 86 LYS B CA 1
ATOM 3006 C C . LYS B 1 86 ? 14.5 11.961 22.172 1 96.75 86 LYS B C 1
ATOM 3008 O O . LYS B 1 86 ? 15.531 12.633 22.266 1 96.75 86 LYS B O 1
ATOM 3013 N N . GLU B 1 87 ? 14.156 11.258 21.156 1 95.94 87 GLU B N 1
ATOM 3014 C CA . GLU B 1 87 ? 15.008 11.289 19.969 1 95.94 87 GLU B CA 1
ATOM 3015 C C . GLU B 1 87 ? 15.109 12.695 19.391 1 95.94 87 GLU B C 1
ATOM 3017 O O . GLU B 1 87 ? 16.188 13.125 18.969 1 95.94 87 GLU B O 1
ATOM 3022 N N . TYR B 1 88 ? 13.992 13.375 19.344 1 94.19 88 TYR B N 1
ATOM 3023 C CA . TYR B 1 88 ? 13.961 14.727 18.812 1 94.19 88 TYR B CA 1
ATOM 3024 C C . TYR B 1 88 ? 14.836 15.664 19.641 1 94.19 88 TYR B C 1
ATOM 3026 O O . TYR B 1 88 ? 15.602 16.469 19.094 1 94.19 88 TYR B O 1
ATOM 3034 N N . GLU B 1 89 ? 14.727 15.562 20.875 1 93.69 89 GLU B N 1
ATOM 3035 C CA . GLU B 1 89 ? 15.516 16.391 21.781 1 93.69 89 GLU B CA 1
ATOM 3036 C C . GLU B 1 89 ? 17.016 16.141 21.625 1 93.69 89 GLU B C 1
ATOM 3038 O O . GLU B 1 89 ? 17.812 17.062 21.656 1 93.69 89 GLU B O 1
ATOM 3043 N N . LEU B 1 90 ? 17.328 14.906 21.469 1 93.94 90 LEU B N 1
ATOM 3044 C CA . LEU B 1 90 ? 18.719 14.547 21.25 1 93.94 90 LEU B CA 1
ATOM 3045 C C . LEU B 1 90 ? 19.25 15.172 19.969 1 93.94 90 LEU B C 1
ATOM 3047 O O . LEU B 1 90 ? 20.391 15.633 19.938 1 93.94 90 LEU B O 1
ATOM 3051 N N . ARG B 1 91 ? 18.453 15.211 18.984 1 91.5 91 ARG B N 1
ATOM 3052 C CA . ARG B 1 91 ? 18.859 15.742 17.688 1 91.5 91 ARG B CA 1
ATOM 3053 C C . ARG B 1 91 ? 18.969 17.266 17.719 1 91.5 91 ARG B C 1
ATOM 3055 O O . ARG B 1 91 ? 19.75 17.859 16.969 1 91.5 91 ARG B O 1
ATOM 3062 N N . LEU B 1 92 ? 18.156 17.906 18.547 1 91.12 92 LEU B N 1
ATOM 3063 C CA . LEU B 1 92 ? 18.203 19.359 18.672 1 91.12 92 LEU B CA 1
ATOM 3064 C C . LEU B 1 92 ? 19.531 19.812 19.266 1 91.12 92 LEU B C 1
ATOM 3066 O O . LEU B 1 92 ? 19.938 20.953 19.062 1 91.12 92 LEU B O 1
ATOM 3070 N N . ASN B 1 93 ? 20.188 18.953 19.875 1 89.5 93 ASN B N 1
ATOM 3071 C CA . ASN B 1 93 ? 21.516 19.219 20.422 1 89.5 93 ASN B CA 1
ATOM 3072 C C . ASN B 1 93 ? 21.547 20.516 21.203 1 89.5 93 ASN B C 1
ATOM 3074 O O . ASN B 1 93 ? 22.391 21.391 20.969 1 89.5 93 ASN B O 1
ATOM 3078 N N . GLY B 1 94 ? 20.516 20.766 22.016 1 84.19 94 GLY B N 1
ATOM 3079 C CA . GLY B 1 94 ? 20.516 21.906 22.906 1 84.19 94 GLY B CA 1
ATOM 3080 C C . GLY B 1 94 ? 19.844 23.125 22.312 1 84.19 94 GLY B C 1
ATOM 3081 O O . GLY B 1 94 ? 19.641 24.125 23 1 84.19 94 GLY B O 1
ATOM 3082 N N . PHE B 1 95 ? 19.531 23.031 21.094 1 87.38 95 PHE B N 1
ATOM 3083 C CA . PHE B 1 95 ? 18.844 24.156 20.469 1 87.38 95 PHE B CA 1
ATOM 3084 C C . PHE B 1 95 ? 17.469 24.359 21.078 1 87.38 95 PHE B C 1
ATOM 3086 O O . PHE B 1 95 ? 16.719 23.391 21.281 1 87.38 95 PHE B O 1
ATOM 3093 N N . LYS B 1 96 ? 17.219 25.594 21.438 1 87.38 96 LYS B N 1
ATOM 3094 C CA . LYS B 1 96 ? 15.914 25.906 22 1 87.38 96 LYS B CA 1
ATOM 3095 C C . LYS B 1 96 ? 14.867 26.078 20.891 1 87.38 96 LYS B C 1
ATOM 3097 O O . LYS B 1 96 ? 15.133 26.734 19.875 1 87.38 96 LYS B O 1
ATOM 3102 N N . VAL B 1 97 ? 13.742 25.375 21.125 1 87.69 97 VAL B N 1
ATOM 3103 C CA . VAL B 1 97 ? 12.695 25.453 20.125 1 87.69 97 VAL B CA 1
ATOM 3104 C C . VAL B 1 97 ? 11.406 25.969 20.75 1 87.69 97 VAL B C 1
ATOM 3106 O O . VAL B 1 97 ? 11.18 25.797 21.953 1 87.69 97 VAL B O 1
ATOM 3109 N N . GLU B 1 98 ? 10.648 26.688 19.938 1 87.62 98 GLU B N 1
ATOM 3110 C CA . GLU B 1 98 ? 9.32 27.141 20.328 1 87.62 98 GLU B CA 1
ATOM 3111 C C . GLU B 1 98 ? 8.242 26.188 19.844 1 87.62 98 GLU B C 1
ATOM 3113 O O . GLU B 1 98 ? 8.492 25.328 19 1 87.62 98 GLU B O 1
ATOM 3118 N N . LYS B 1 99 ? 7.074 26.406 20.406 1 85.75 99 LYS B N 1
ATOM 3119 C CA . LYS B 1 99 ? 5.938 25.562 20.062 1 85.75 99 LYS B CA 1
ATOM 3120 C C . LYS B 1 99 ? 5.668 25.578 18.562 1 85.75 99 LYS B C 1
ATOM 3122 O O . LYS B 1 99 ? 5.355 24.547 17.969 1 85.75 99 LYS B O 1
ATOM 3127 N N . LEU B 1 100 ? 5.848 26.656 18.016 1 88.5 100 LEU B N 1
ATOM 3128 C CA . LEU B 1 100 ? 5.512 26.859 16.609 1 88.5 100 LEU B CA 1
ATOM 3129 C C . LEU B 1 100 ? 6.543 26.203 15.703 1 88.5 100 LEU B C 1
ATOM 3131 O O . LEU B 1 100 ? 6.312 26.031 14.508 1 88.5 100 LEU B O 1
ATOM 3135 N N . ASP B 1 101 ? 7.637 25.766 16.281 1 88.88 101 ASP B N 1
ATOM 3136 C CA . ASP B 1 101 ? 8.711 25.156 15.492 1 88.88 101 ASP B CA 1
ATOM 3137 C C . ASP B 1 101 ? 8.508 23.656 15.359 1 88.88 101 ASP B C 1
ATOM 3139 O O . ASP B 1 101 ? 9.109 23.016 14.492 1 88.88 101 ASP B O 1
ATOM 3143 N N . LEU B 1 102 ? 7.707 23.141 16.234 1 91.69 102 LEU B N 1
ATOM 3144 C CA . LEU B 1 102 ? 7.629 21.703 16.375 1 91.69 102 LEU B CA 1
ATOM 3145 C C . LEU B 1 102 ? 6.746 21.094 15.289 1 91.69 102 LEU B C 1
ATOM 3147 O O . LEU B 1 102 ? 5.676 21.625 14.984 1 91.69 102 LEU B O 1
ATOM 3151 N N . PRO B 1 103 ? 7.23 20.016 14.727 1 94.69 103 PRO B N 1
ATOM 3152 C CA . PRO B 1 103 ? 6.379 19.297 13.766 1 94.69 103 PRO B CA 1
ATOM 3153 C C . PRO B 1 103 ? 5.223 18.562 14.438 1 94.69 103 PRO B C 1
ATOM 3155 O O . PRO B 1 103 ? 5.262 18.328 15.648 1 94.69 103 PRO B O 1
ATOM 3158 N N . SER B 1 104 ? 4.195 18.297 13.695 1 96.31 104 SER B N 1
ATOM 3159 C CA . SER B 1 104 ? 3.049 17.516 14.133 1 96.31 104 SER B CA 1
ATOM 3160 C C . SER B 1 104 ? 2.492 16.672 13 1 96.31 104 SER B C 1
ATOM 3162 O O . SER B 1 104 ? 2.99 16.719 11.867 1 96.31 104 SER B O 1
ATOM 3164 N N . SER B 1 105 ? 1.552 15.812 13.359 1 97.81 105 SER B N 1
ATOM 3165 C CA . SER B 1 105 ? 0.946 14.969 12.336 1 97.81 105 SER B CA 1
ATOM 3166 C C . SER B 1 105 ? -0.472 14.562 12.719 1 97.81 105 SER B C 1
ATOM 3168 O O . SER B 1 105 ? -0.74 14.25 13.883 1 97.81 105 SER B O 1
ATOM 3170 N N . SER B 1 106 ? -1.36 14.688 11.711 1 98.38 106 SER B N 1
ATOM 3171 C CA . SER B 1 106 ? -2.572 13.883 11.852 1 98.38 106 SER B CA 1
ATOM 3172 C C . SER B 1 106 ? -2.271 12.398 11.695 1 98.38 106 SER B C 1
ATOM 3174 O O . SER B 1 106 ? -1.31 12.016 11.023 1 98.38 106 SER B O 1
ATOM 3176 N N . ILE B 1 107 ? -3.055 11.609 12.375 1 98.75 107 ILE B N 1
ATOM 3177 C CA . ILE B 1 107 ? -2.797 10.172 12.305 1 98.75 107 ILE B CA 1
ATOM 3178 C C . ILE B 1 107 ? -4.117 9.406 12.391 1 98.75 107 ILE B C 1
ATOM 3180 O O . ILE B 1 107 ? -5.02 9.797 13.141 1 98.75 107 ILE B O 1
ATOM 3184 N N . VAL B 1 108 ? -4.285 8.445 11.586 1 98.88 108 VAL B N 1
ATOM 3185 C CA . VAL B 1 108 ? -5.312 7.418 11.719 1 98.88 108 VAL B CA 1
ATOM 3186 C C . VAL B 1 108 ? -4.668 6.035 11.625 1 98.88 108 VAL B C 1
ATOM 3188 O O . VAL B 1 108 ? -3.914 5.758 10.688 1 98.88 108 VAL B O 1
ATOM 3191 N N . VAL B 1 109 ? -4.863 5.211 12.641 1 98.75 109 VAL B N 1
ATOM 3192 C CA . VAL B 1 109 ? -4.297 3.869 12.719 1 98.75 109 VAL B CA 1
ATOM 3193 C C . VAL B 1 109 ? -5.398 2.857 13.016 1 98.75 109 VAL B C 1
ATOM 3195 O O . VAL B 1 109 ? -6.293 3.125 13.828 1 98.75 109 VAL B O 1
ATOM 3198 N N . VAL B 1 110 ? -5.328 1.737 12.375 1 97.88 110 VAL B N 1
ATOM 3199 C CA . VAL B 1 110 ? -6.191 0.613 12.719 1 97.88 110 VAL B CA 1
ATOM 3200 C C . VAL B 1 110 ? -5.34 -0.612 13.039 1 97.88 110 VAL B C 1
ATOM 3202 O O . VAL B 1 110 ? -4.312 -0.847 12.406 1 97.88 110 VAL B O 1
ATOM 3205 N N . LYS B 1 111 ? -5.668 -1.268 14.047 1 97.06 111 LYS B N 1
ATOM 3206 C CA . LYS B 1 111 ? -5.047 -2.516 14.484 1 97.06 111 LYS B CA 1
ATOM 3207 C C . LYS B 1 111 ? -6.016 -3.688 14.352 1 97.06 111 LYS B C 1
ATOM 3209 O O . LYS B 1 111 ? -7.168 -3.598 14.781 1 97.06 111 LYS B O 1
ATOM 3214 N N . PHE B 1 112 ? -5.516 -4.746 13.727 1 94.19 112 PHE B N 1
ATOM 3215 C CA . PHE B 1 112 ? -6.375 -5.883 13.414 1 94.19 112 PHE B CA 1
ATOM 3216 C C . PHE B 1 112 ? -6.398 -6.875 14.57 1 94.19 112 PHE B C 1
ATOM 3218 O O . PHE B 1 112 ? -5.352 -7.25 15.102 1 94.19 112 PHE B O 1
ATOM 3225 N N . HIS B 1 113 ? -7.574 -7.215 14.93 1 91.31 113 HIS B N 1
ATOM 3226 C CA . HIS B 1 113 ? -7.832 -8.336 15.836 1 91.31 113 HIS B CA 1
ATOM 3227 C C . HIS B 1 113 ? -8.641 -9.422 15.141 1 91.31 113 HIS B C 1
ATOM 3229 O O . HIS B 1 113 ? -8.945 -9.32 13.953 1 91.31 113 HIS B O 1
ATOM 3235 N N . GLU B 1 114 ? -8.883 -10.531 15.773 1 83.19 114 GLU B N 1
ATOM 3236 C CA . GLU B 1 114 ? -9.555 -11.664 15.148 1 83.19 114 GLU B CA 1
ATOM 3237 C C . GLU B 1 114 ? -10.938 -11.281 14.641 1 83.19 114 GLU B C 1
ATOM 3239 O O . GLU B 1 114 ? -11.297 -11.578 13.5 1 83.19 114 GLU B O 1
ATOM 3244 N N . ASN B 1 115 ? -11.742 -10.57 15.359 1 85.38 115 ASN B N 1
ATOM 3245 C CA . ASN B 1 115 ? -13.102 -10.281 14.93 1 85.38 115 ASN B CA 1
ATOM 3246 C C . ASN B 1 115 ? -13.445 -8.805 15.117 1 85.38 115 ASN B C 1
ATOM 3248 O O . ASN B 1 115 ? -14.625 -8.438 15.172 1 85.38 115 ASN B O 1
ATOM 3252 N N . LYS B 1 116 ? -12.406 -8.047 15.258 1 91.81 116 LYS B N 1
ATOM 3253 C CA . LYS B 1 116 ? -12.656 -6.621 15.406 1 91.81 116 LYS B CA 1
ATOM 3254 C C . LYS B 1 116 ? -11.453 -5.797 14.953 1 91.81 116 LYS B C 1
ATOM 3256 O O . LYS B 1 116 ? -10.359 -6.34 14.766 1 91.81 116 LYS B O 1
ATOM 3261 N N . VAL B 1 117 ? -11.75 -4.555 14.789 1 94.81 117 VAL B N 1
ATOM 3262 C CA . VAL B 1 117 ? -10.711 -3.6 14.422 1 94.81 117 VAL B CA 1
ATOM 3263 C C . VAL B 1 117 ? -10.633 -2.488 15.461 1 94.81 117 VAL B C 1
ATOM 3265 O O . VAL B 1 117 ? -11.656 -1.898 15.828 1 94.81 117 VAL B O 1
ATOM 3268 N N . GLU B 1 118 ? -9.461 -2.328 16.016 1 97.69 118 GLU B N 1
ATOM 3269 C CA . GLU B 1 118 ? -9.18 -1.201 16.906 1 97.69 118 GLU B CA 1
ATOM 3270 C C . GLU B 1 118 ? -8.734 0.025 16.109 1 97.69 118 GLU B C 1
ATOM 3272 O O . GLU B 1 118 ? -7.953 -0.091 15.164 1 97.69 118 GLU B O 1
ATOM 3277 N N . TYR B 1 119 ? -9.375 1.227 16.453 1 98.5 119 TYR B N 1
ATOM 3278 C CA . TYR B 1 119 ? -8.961 2.408 15.711 1 98.5 119 TYR B CA 1
ATOM 3279 C C . TYR B 1 119 ? -8.539 3.531 16.656 1 98.5 119 TYR B C 1
ATOM 3281 O O . TYR B 1 119 ? -8.977 3.584 17.797 1 98.5 119 TYR B O 1
ATOM 3289 N N . PHE B 1 120 ? -7.68 4.379 16.203 1 98.81 120 PHE B N 1
ATOM 3290 C CA . PHE B 1 120 ? -7.141 5.539 16.906 1 98.81 120 PHE B CA 1
ATOM 3291 C C . PHE B 1 120 ? -6.926 6.699 15.938 1 98.81 120 PHE B C 1
ATOM 3293 O O . PHE B 1 120 ? -6.273 6.543 14.898 1 98.81 120 PHE B O 1
ATOM 3300 N N . LEU B 1 121 ? -7.512 7.91 16.312 1 98.75 121 LEU B N 1
ATOM 3301 C CA . LEU B 1 121 ? -7.387 9.078 15.445 1 98.75 121 LEU B CA 1
ATOM 3302 C C . LEU B 1 121 ? -6.988 10.312 16.25 1 98.75 121 LEU B C 1
ATOM 3304 O O . LEU B 1 121 ? -7.5 10.531 17.344 1 98.75 121 LEU B O 1
ATOM 3308 N N . LEU B 1 122 ? -6.047 11.031 15.68 1 98.62 122 LEU B N 1
ATOM 3309 C CA . LEU B 1 122 ? -5.727 12.391 16.078 1 98.62 122 LEU B CA 1
ATOM 3310 C C . LEU B 1 122 ? -5.605 13.297 14.852 1 98.62 122 LEU B C 1
ATOM 3312 O O . LEU B 1 122 ? -4.984 12.922 13.852 1 98.62 122 LEU B O 1
ATOM 3316 N N . GLY B 1 123 ? -6.172 14.461 14.922 1 97.88 123 GLY B N 1
ATOM 3317 C CA . GLY B 1 123 ? -6.094 15.398 13.812 1 97.88 123 GLY B CA 1
ATOM 3318 C C . GLY B 1 123 ? -7.195 15.203 12.789 1 97.88 123 GLY B C 1
ATOM 3319 O O . GLY B 1 123 ? -8.312 14.805 13.133 1 97.88 123 GLY B O 1
ATOM 3320 N N . ASP B 1 124 ? -6.898 15.531 11.516 1 96.5 124 ASP B N 1
ATOM 3321 C CA . ASP B 1 124 ? -7.98 15.625 10.539 1 96.5 124 ASP B CA 1
ATOM 3322 C C . ASP B 1 124 ? -7.883 14.516 9.492 1 96.5 124 ASP B C 1
ATOM 3324 O O . ASP B 1 124 ? -8.375 14.672 8.367 1 96.5 124 ASP B O 1
ATOM 3328 N N . CYS B 1 125 ? -7.133 13.461 9.797 1 98.12 125 CYS B N 1
ATOM 3329 C CA . CYS B 1 125 ? -7.312 12.242 9.008 1 98.12 125 CYS B CA 1
ATOM 3330 C C . CYS B 1 125 ? -8.703 11.656 9.227 1 98.12 125 CYS B C 1
ATOM 3332 O O . CYS B 1 125 ? -9.383 12 10.195 1 98.12 125 CYS B O 1
ATOM 3334 N N . ALA B 1 126 ? -9.117 10.82 8.32 1 98.38 126 ALA B N 1
ATOM 3335 C CA . ALA B 1 126 ? -10.461 10.273 8.438 1 98.38 126 ALA B CA 1
ATOM 3336 C C . ALA B 1 126 ? -10.461 8.758 8.281 1 98.38 126 ALA B C 1
ATOM 3338 O O . ALA B 1 126 ? -9.57 8.195 7.633 1 98.38 126 ALA B O 1
ATOM 3339 N N . LEU B 1 127 ? -11.398 8.125 8.953 1 98.44 127 LEU B N 1
ATOM 3340 C CA . LEU B 1 127 ? -11.664 6.695 8.836 1 98.44 127 LEU B CA 1
ATOM 3341 C C . LEU B 1 127 ? -13.062 6.438 8.297 1 98.44 127 LEU B C 1
ATOM 3343 O O . LEU B 1 127 ? -14.055 6.82 8.922 1 98.44 127 LEU B O 1
ATOM 3347 N N . PHE B 1 128 ? -13.141 5.891 7.133 1 97.94 128 PHE B N 1
ATOM 3348 C CA . PHE B 1 128 ? -14.406 5.488 6.535 1 97.94 128 PHE B CA 1
ATOM 3349 C C . PHE B 1 128 ? -14.672 4.004 6.762 1 97.94 128 PHE B C 1
ATOM 3351 O O . PHE B 1 128 ? -13.766 3.18 6.609 1 97.94 128 PHE B O 1
ATOM 3358 N N . ILE B 1 129 ? -15.883 3.674 7.117 1 96 129 ILE B N 1
ATOM 3359 C CA . ILE B 1 129 ? -16.266 2.295 7.395 1 96 129 ILE B CA 1
ATOM 3360 C C . ILE B 1 129 ? -17.531 1.945 6.617 1 96 129 ILE B C 1
ATOM 3362 O O . ILE B 1 129 ? -18.516 2.705 6.633 1 96 129 ILE B O 1
ATOM 3366 N N . LYS B 1 130 ? -17.484 0.947 5.926 1 94.25 130 LYS B N 1
ATOM 3367 C CA . LYS B 1 130 ? -18.688 0.334 5.371 1 94.25 130 LYS B CA 1
ATOM 3368 C C . LYS B 1 130 ? -18.969 -1.004 6.043 1 94.25 130 LYS B C 1
ATOM 3370 O O . LYS B 1 130 ? -18.266 -1.985 5.824 1 94.25 130 LYS B O 1
ATOM 3375 N N . ASN B 1 131 ? -19.797 -1.059 6.879 1 88.19 131 ASN B N 1
ATOM 3376 C CA . ASN B 1 131 ? -20.297 -2.195 7.645 1 88.19 131 ASN B CA 1
ATOM 3377 C C . ASN B 1 131 ? -21.828 -2.225 7.656 1 88.19 131 ASN B C 1
ATOM 3379 O O . ASN B 1 131 ? -22.438 -2.033 8.703 1 88.19 131 ASN B O 1
ATOM 3383 N N . GLY B 1 132 ? -22.484 -2.646 6.594 1 81.44 132 GLY B N 1
ATOM 3384 C CA . GLY B 1 132 ? -23.891 -2.365 6.375 1 81.44 132 GLY B CA 1
ATOM 3385 C C . GLY B 1 132 ? -24.156 -0.933 5.949 1 81.44 132 GLY B C 1
ATOM 3386 O O . GLY B 1 132 ? -24.188 -0.628 4.754 1 81.44 132 GLY B O 1
ATOM 3387 N N . ASP B 1 133 ? -24.047 -0.041 6.902 1 83.69 133 ASP B N 1
ATOM 3388 C CA . ASP B 1 133 ? -24.141 1.386 6.609 1 83.69 133 ASP B CA 1
ATOM 3389 C C . ASP B 1 133 ? -22.766 2.039 6.586 1 83.69 133 ASP B C 1
ATOM 3391 O O . ASP B 1 133 ? -21.828 1.548 7.223 1 83.69 133 ASP B O 1
ATOM 3395 N N . SER B 1 134 ? -22.672 3.043 5.84 1 89.5 134 SER B N 1
ATOM 3396 C CA . SER B 1 134 ? -21.422 3.787 5.781 1 89.5 134 SER B CA 1
ATOM 3397 C C . SER B 1 134 ? -21.312 4.773 6.941 1 89.5 134 SER B C 1
ATOM 3399 O O . SER B 1 134 ? -22.281 5.418 7.312 1 89.5 134 SER B O 1
ATOM 3401 N N . LYS B 1 135 ? -20.156 4.738 7.535 1 92.88 135 LYS B N 1
ATOM 3402 C CA . LYS B 1 135 ? -19.859 5.652 8.633 1 92.88 135 LYS B CA 1
ATOM 3403 C C . LYS B 1 135 ? -18.484 6.309 8.453 1 92.88 135 LYS B C 1
ATOM 3405 O O . LYS B 1 135 ? -17.578 5.715 7.855 1 92.88 135 LYS B O 1
ATOM 3410 N N . VAL B 1 136 ? -18.484 7.531 8.922 1 96.5 136 VAL B N 1
ATOM 3411 C CA . VAL B 1 136 ? -17.219 8.258 8.867 1 96.5 136 VAL B CA 1
ATOM 3412 C C . VAL B 1 136 ? -16.812 8.703 10.273 1 96.5 136 VAL B C 1
ATOM 3414 O O . VAL B 1 136 ? -17.625 9.297 11 1 96.5 136 VAL B O 1
ATOM 3417 N N . ILE B 1 137 ? -15.633 8.367 10.68 1 97.5 137 ILE B N 1
ATOM 3418 C CA . ILE B 1 137 ? -15.055 8.844 11.93 1 97.5 137 ILE B CA 1
ATOM 3419 C C . ILE B 1 137 ? -13.969 9.875 11.633 1 97.5 137 ILE B C 1
ATOM 3421 O O . ILE B 1 137 ? -12.953 9.555 11.016 1 97.5 137 ILE B O 1
ATOM 3425 N N . LYS B 1 138 ? -14.172 11.07 12.023 1 96.56 138 LYS B N 1
ATOM 3426 C CA . LYS B 1 138 ? -13.273 12.18 11.734 1 96.56 138 LYS B CA 1
ATOM 3427 C C . LYS B 1 138 ? -13.375 13.266 12.789 1 96.56 138 LYS B C 1
ATOM 3429 O O . LYS B 1 138 ? -14.469 13.594 13.25 1 96.56 138 LYS B O 1
ATOM 3434 N N . ASP B 1 139 ? -12.242 13.703 13.242 1 95.88 139 ASP B N 1
ATOM 3435 C CA . ASP B 1 139 ? -12.227 14.914 14.047 1 95.88 139 ASP B CA 1
ATOM 3436 C C . ASP B 1 139 ? -12.336 16.156 13.172 1 95.88 139 ASP B C 1
ATOM 3438 O O . ASP B 1 139 ? -11.461 16.422 12.352 1 95.88 139 ASP B O 1
ATOM 3442 N N . ARG B 1 140 ? -13.305 16.953 13.32 1 93.62 140 ARG B N 1
ATOM 3443 C CA . ARG B 1 140 ? -13.562 18.078 12.422 1 93.62 140 ARG B CA 1
ATOM 3444 C C . ARG B 1 140 ? -13.086 19.391 13.039 1 93.62 140 ARG B C 1
ATOM 3446 O O . ARG B 1 140 ? -13.32 20.453 12.484 1 93.62 140 ARG B O 1
ATOM 3453 N N . SER B 1 141 ? -12.406 19.297 14.172 1 93.44 141 SER B N 1
ATOM 3454 C CA . SER B 1 141 ? -11.961 20.484 14.875 1 93.44 141 SER B CA 1
ATOM 3455 C C . SER B 1 141 ? -10.992 21.312 14.023 1 93.44 141 SER B C 1
ATOM 3457 O O . SER B 1 141 ? -11.156 22.516 13.875 1 93.44 141 SER B O 1
ATOM 3459 N N . ILE B 1 142 ? -10.055 20.609 13.445 1 91.44 142 ILE B N 1
ATOM 3460 C CA . ILE B 1 142 ? -9.062 21.297 12.633 1 91.44 142 ILE B CA 1
ATOM 3461 C C . ILE B 1 142 ? -9.734 21.922 11.422 1 91.44 142 ILE B C 1
ATOM 3463 O O . ILE B 1 142 ? -9.383 23.031 11.016 1 91.44 142 ILE B O 1
ATOM 3467 N N . CYS B 1 143 ? -10.617 21.234 10.859 1 88.38 143 CYS B N 1
ATOM 3468 C CA . CYS B 1 143 ? -11.344 21.734 9.695 1 88.38 143 CYS B CA 1
ATOM 3469 C C . CYS B 1 143 ? -12.023 23.062 10 1 88.38 143 CYS B C 1
ATOM 3471 O O . CYS B 1 143 ? -12.055 23.953 9.156 1 88.38 143 CYS B O 1
ATOM 3473 N N . LYS B 1 144 ? -12.539 23.172 11.141 1 89.88 144 LYS B N 1
ATOM 3474 C CA . LYS B 1 144 ? -13.203 24.406 11.547 1 89.88 144 LYS B CA 1
ATOM 3475 C C . LYS B 1 144 ? -12.219 25.578 11.602 1 89.88 144 LYS B C 1
ATOM 3477 O O . LYS B 1 144 ? -12.539 26.672 11.148 1 89.88 144 LYS B O 1
ATOM 3482 N N . PHE B 1 145 ? -11.125 25.281 12.117 1 91.19 145 PHE B N 1
ATOM 3483 C CA . PHE B 1 145 ? -10.094 26.328 12.195 1 91.19 145 PHE B CA 1
ATOM 3484 C C . PHE B 1 145 ? -9.602 26.703 10.805 1 91.19 145 PHE B C 1
ATOM 3486 O O . PHE B 1 145 ? -9.383 27.875 10.516 1 91.19 145 PHE B O 1
ATOM 3493 N N . ASP B 1 146 ? -9.406 25.703 9.984 1 88.81 146 ASP B N 1
ATOM 3494 C CA . ASP B 1 146 ? -8.969 25.984 8.617 1 88.81 146 ASP B CA 1
ATOM 3495 C C . ASP B 1 146 ? -10.008 26.812 7.859 1 88.81 146 ASP B C 1
ATOM 3497 O O . ASP B 1 146 ? -9.648 27.688 7.082 1 88.81 146 ASP B O 1
ATOM 3501 N N . ASN B 1 147 ? -11.227 26.484 8.047 1 88.5 147 ASN B N 1
ATOM 3502 C CA . ASN B 1 147 ? -12.305 27.203 7.367 1 88.5 147 ASN B CA 1
ATOM 3503 C C . ASN B 1 147 ? -12.305 28.688 7.715 1 88.5 147 ASN B C 1
ATOM 3505 O O . ASN B 1 147 ? -12.641 29.516 6.879 1 88.5 147 ASN B O 1
ATOM 3509 N N . THR B 1 148 ? -11.953 28.984 8.914 1 90.06 148 THR B N 1
ATOM 3510 C CA . THR B 1 148 ? -11.859 30.375 9.305 1 90.06 148 THR B CA 1
ATOM 3511 C C . THR B 1 148 ? -10.797 31.109 8.492 1 90.06 148 THR B C 1
ATOM 3513 O O . THR B 1 148 ? -10.984 32.25 8.102 1 90.06 148 THR B O 1
ATOM 3516 N N . VAL B 1 149 ? -9.773 30.422 8.266 1 89.69 149 VAL B N 1
ATOM 3517 C CA . VAL B 1 149 ? -8.688 31 7.477 1 89.69 149 VAL B CA 1
ATOM 3518 C C . VAL B 1 149 ? -9.133 31.156 6.027 1 89.69 149 VAL B C 1
ATOM 3520 O O . VAL B 1 149 ? -8.898 32.219 5.414 1 89.69 149 VAL B O 1
ATOM 3523 N N . PHE B 1 150 ? -9.742 30.156 5.504 1 86.88 150 PHE B N 1
ATOM 3524 C CA . PHE B 1 150 ? -10.195 30.188 4.117 1 86.88 150 PHE B CA 1
ATOM 3525 C C . PHE B 1 150 ? -11.227 31.297 3.916 1 86.88 150 PHE B C 1
ATOM 3527 O O . PHE B 1 150 ? -11.25 31.953 2.875 1 86.88 150 PHE B O 1
ATOM 3534 N N . ASP B 1 151 ? -12.102 31.438 4.848 1 87.62 151 ASP B N 1
ATOM 3535 C CA . ASP B 1 151 ? -13.078 32.531 4.797 1 87.62 151 ASP B CA 1
ATOM 3536 C C . ASP B 1 151 ? -12.391 33.875 4.734 1 87.62 151 ASP B C 1
ATOM 3538 O O . ASP B 1 151 ? -12.82 34.781 3.994 1 87.62 151 ASP B O 1
ATOM 3542 N N . GLU B 1 152 ? -11.375 34 5.523 1 88.19 152 GLU B N 1
ATOM 3543 C CA . GLU B 1 152 ? -10.594 35.25 5.512 1 88.19 152 GLU B CA 1
ATOM 3544 C C . GLU B 1 152 ? -9.93 35.469 4.16 1 88.19 152 GLU B C 1
ATOM 3546 O O . GLU B 1 152 ? -9.867 36.594 3.666 1 88.19 152 GLU B O 1
ATOM 3551 N N . MET B 1 153 ? -9.445 34.406 3.604 1 84.69 153 MET B N 1
ATOM 3552 C CA . MET B 1 153 ? -8.812 34.5 2.289 1 84.69 153 MET B CA 1
ATOM 3553 C C . MET B 1 153 ? -9.82 34.938 1.228 1 84.69 153 MET B C 1
ATOM 3555 O O . MET B 1 153 ? -9.492 35.75 0.354 1 84.69 153 MET B O 1
ATOM 3559 N N . SER B 1 154 ? -10.977 34.406 1.293 1 84.56 154 SER B N 1
ATOM 3560 C CA . SER B 1 154 ? -12 34.688 0.291 1 84.56 154 SER B CA 1
ATOM 3561 C C . SER B 1 154 ? -12.469 36.125 0.338 1 84.56 154 SER B C 1
ATOM 3563 O O . SER B 1 154 ? -13.016 36.656 -0.639 1 84.56 154 SER B O 1
ATOM 3565 N N . LYS B 1 155 ? -12.289 36.781 1.414 1 86 155 LYS B N 1
ATOM 3566 C CA . LYS B 1 155 ? -12.742 38.156 1.604 1 86 155 LYS B CA 1
ATOM 3567 C C . LYS B 1 155 ? -11.711 39.156 1.084 1 86 155 LYS B C 1
ATOM 3569 O O . LYS B 1 155 ? -11.977 40.344 1.036 1 86 155 LYS B O 1
ATOM 3574 N N . LEU B 1 156 ? -10.664 38.562 0.659 1 82.88 156 LEU B N 1
ATOM 3575 C CA . LEU B 1 156 ? -9.641 39.438 0.129 1 82.88 156 LEU B CA 1
ATOM 3576 C C . LEU B 1 156 ? -10.062 40.031 -1.22 1 82.88 156 LEU B C 1
ATOM 3578 O O . LEU B 1 156 ? -10.516 39.281 -2.098 1 82.88 156 LEU B O 1
ATOM 3582 N N . SER B 1 157 ? -10.188 41.312 -1.462 1 75.5 157 SER B N 1
ATOM 3583 C CA . SER B 1 157 ? -10.711 42.031 -2.621 1 75.5 157 SER B CA 1
ATOM 3584 C C . SER B 1 157 ? -9.914 41.688 -3.879 1 75.5 157 SER B C 1
ATOM 3586 O O . SER B 1 157 ? -10.484 41.594 -4.973 1 75.5 157 SER B O 1
ATOM 3588 N N . ASN B 1 158 ? -8.695 41.594 -3.836 1 77.31 158 ASN B N 1
ATOM 3589 C CA . ASN B 1 158 ? -7.875 41.375 -5.027 1 77.31 158 ASN B CA 1
ATOM 3590 C C . ASN B 1 158 ? -7.297 39.969 -5.078 1 77.31 158 ASN B C 1
ATOM 3592 O O . ASN B 1 158 ? -6.168 39.781 -5.531 1 77.31 158 ASN B O 1
ATOM 3596 N N . LEU B 1 159 ? -8.062 39.062 -4.691 1 74.94 159 LEU B N 1
ATOM 3597 C CA . LEU B 1 159 ? -7.594 37.688 -4.566 1 74.94 159 LEU B CA 1
ATOM 3598 C C . LEU B 1 159 ? -7.086 37.156 -5.902 1 74.94 159 LEU B C 1
ATOM 3600 O O . LEU B 1 159 ? -6.039 36.531 -5.965 1 74.94 159 LEU B O 1
ATOM 3604 N N . GLU B 1 160 ? -7.836 37.469 -6.969 1 75.25 160 GLU B N 1
ATOM 3605 C CA . GLU B 1 160 ? -7.5 36.938 -8.289 1 75.25 160 GLU B CA 1
ATOM 3606 C C . GLU B 1 160 ? -6.164 37.5 -8.781 1 75.25 160 GLU B C 1
ATOM 3608 O O . GLU B 1 160 ? -5.5 36.875 -9.617 1 75.25 160 GLU B O 1
ATOM 3613 N N . GLU B 1 161 ? -5.828 38.594 -8.25 1 78.75 161 GLU B N 1
ATOM 3614 C CA . GLU B 1 161 ? -4.625 39.25 -8.727 1 78.75 161 GLU B CA 1
ATOM 3615 C C . GLU B 1 161 ? -3.438 39 -7.805 1 78.75 161 GLU B C 1
ATOM 3617 O O . GLU B 1 161 ? -2.297 39.312 -8.148 1 78.75 161 GLU B O 1
ATOM 3622 N N . MET B 1 162 ? -3.678 38.375 -6.742 1 78.12 162 MET B N 1
ATOM 3623 C CA . MET B 1 162 ? -2.619 38.156 -5.762 1 78.12 162 MET B CA 1
ATOM 3624 C C . MET B 1 162 ? -1.911 36.844 -6.023 1 78.12 162 MET B C 1
ATOM 3626 O O . MET B 1 162 ? -2.521 35.875 -6.523 1 78.12 162 MET B O 1
ATOM 3630 N N . ALA B 1 163 ? -0.63 36.938 -5.742 1 76.38 163 ALA B N 1
ATOM 3631 C CA . ALA B 1 163 ? 0.144 35.719 -5.766 1 76.38 163 ALA B CA 1
ATOM 3632 C C . ALA B 1 163 ? -0.169 34.844 -4.547 1 76.38 163 ALA B C 1
ATOM 3634 O O . ALA B 1 163 ? -0.569 35.375 -3.498 1 76.38 163 ALA B O 1
ATOM 3635 N N . PHE B 1 164 ? -0.042 33.562 -4.512 1 74.31 164 PHE B N 1
ATOM 3636 C CA . PHE B 1 164 ? -0.347 32.594 -3.467 1 74.31 164 PHE B CA 1
ATOM 3637 C C . PHE B 1 164 ? 0.371 32.969 -2.17 1 74.31 164 PHE B C 1
ATOM 3639 O O . PHE B 1 164 ? -0.231 32.938 -1.094 1 74.31 164 PHE B O 1
ATOM 3646 N N . ASP B 1 165 ? 1.576 33.281 -2.318 1 76.94 165 ASP B N 1
ATOM 3647 C CA . ASP B 1 165 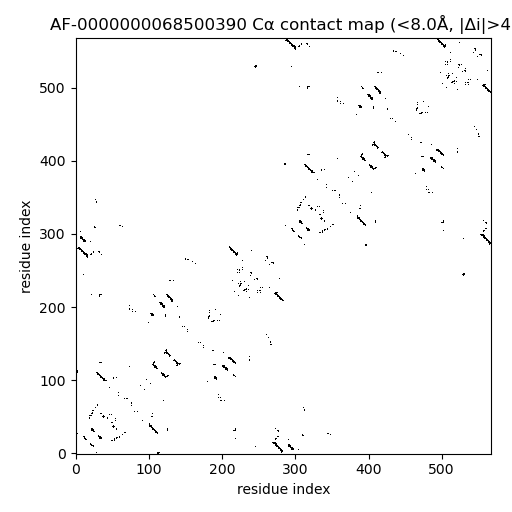? 2.369 33.594 -1.138 1 76.94 165 ASP B CA 1
ATOM 3648 C C . ASP B 1 165 ? 1.847 34.875 -0.459 1 76.94 165 ASP B C 1
ATOM 3650 O O . ASP B 1 165 ? 1.898 34.969 0.767 1 76.94 165 ASP B O 1
ATOM 3654 N N . GLU B 1 166 ? 1.419 35.781 -1.244 1 79.69 166 GLU B N 1
ATOM 3655 C CA . GLU B 1 166 ? 0.854 37.031 -0.704 1 79.69 166 GLU B CA 1
ATOM 3656 C C . GLU B 1 166 ? -0.44 36.75 0.058 1 79.69 166 GLU B C 1
ATOM 3658 O O . GLU B 1 166 ? -0.692 37.375 1.102 1 79.69 166 GLU B O 1
ATOM 3663 N N . ILE B 1 167 ? -1.21 35.938 -0.531 1 79.56 167 ILE B N 1
ATOM 3664 C CA . ILE B 1 167 ? -2.459 35.562 0.124 1 79.56 167 ILE B CA 1
ATOM 3665 C C . ILE B 1 167 ? -2.158 34.906 1.467 1 79.56 167 ILE B C 1
ATOM 3667 O O . ILE B 1 167 ? -2.754 35.25 2.486 1 79.56 167 ILE B O 1
ATOM 3671 N N . ARG B 1 168 ? -1.253 34.031 1.516 1 80.12 168 ARG B N 1
ATOM 3672 C CA . ARG B 1 168 ? -0.89 33.344 2.744 1 80.12 168 ARG B CA 1
ATOM 3673 C C . ARG B 1 168 ? -0.399 34.312 3.807 1 80.12 168 ARG B C 1
ATOM 3675 O O . ARG B 1 168 ? -0.766 34.188 4.977 1 80.12 168 ARG B O 1
ATOM 3682 N N . THR B 1 169 ? 0.358 35.188 3.344 1 83.25 169 THR B N 1
ATOM 3683 C CA . THR B 1 169 ? 0.895 36.188 4.266 1 83.25 169 THR B CA 1
ATOM 3684 C C . THR B 1 169 ? -0.229 37.031 4.879 1 83.25 169 THR B C 1
ATOM 3686 O O . THR B 1 169 ? -0.156 37.406 6.047 1 83.25 169 THR B O 1
ATOM 3689 N N . SER B 1 170 ? -1.175 37.25 4.098 1 84.94 170 SER B N 1
ATOM 3690 C CA . SER B 1 170 ? -2.271 38.094 4.543 1 84.94 170 SER B CA 1
ATOM 3691 C C . SER B 1 170 ? -3.098 37.406 5.625 1 84.94 170 SER B C 1
ATOM 3693 O O . SER B 1 170 ? -3.793 38.094 6.398 1 84.94 170 SER B O 1
ATOM 3695 N N . VAL B 1 171 ? -3.004 36.125 5.734 1 88.38 171 VAL B N 1
ATOM 3696 C CA . VAL B 1 171 ? -3.828 35.406 6.703 1 88.38 171 VAL B CA 1
ATOM 3697 C C . VAL B 1 171 ? -2.934 34.688 7.711 1 88.38 171 VAL B C 1
ATOM 3699 O O . VAL B 1 171 ? -3.396 33.812 8.453 1 88.38 171 VAL B O 1
ATOM 3702 N N . MET B 1 172 ? -1.72 35.031 7.801 1 88 172 MET B N 1
ATOM 3703 C CA . MET B 1 172 ? -0.722 34.312 8.609 1 88 172 MET B CA 1
ATOM 3704 C C . MET B 1 172 ? -1.035 34.438 10.094 1 88 172 MET B C 1
ATOM 3706 O O . MET B 1 172 ? -0.789 33.531 10.867 1 88 172 MET B O 1
ATOM 3710 N N . ASP B 1 173 ? -1.553 35.562 10.438 1 90.75 173 ASP B N 1
ATOM 3711 C CA . ASP B 1 173 ? -1.87 35.781 11.852 1 90.75 173 ASP B CA 1
ATOM 3712 C C . ASP B 1 173 ? -2.904 34.781 12.336 1 90.75 173 ASP B C 1
ATOM 3714 O O . ASP B 1 173 ? -2.783 34.219 13.438 1 90.75 173 ASP B O 1
ATOM 3718 N N . THR B 1 174 ? -3.855 34.562 11.516 1 92.06 174 THR B N 1
ATOM 3719 C CA . THR B 1 174 ? -4.891 33.594 11.867 1 92.06 174 THR B CA 1
ATOM 3720 C C . THR B 1 174 ? -4.324 32.188 11.883 1 92.06 174 THR B C 1
ATOM 3722 O O . THR B 1 174 ? -4.668 31.375 12.75 1 92.06 174 THR B O 1
ATOM 3725 N N . ILE B 1 175 ? -3.482 31.906 10.945 1 89.88 175 ILE B N 1
ATOM 3726 C CA . ILE B 1 175 ? -2.844 30.594 10.867 1 89.88 175 ILE B CA 1
ATOM 3727 C C . ILE B 1 175 ? -2.043 30.328 12.141 1 89.88 175 ILE B C 1
ATOM 3729 O O . ILE B 1 175 ? -2.148 29.25 12.742 1 89.88 175 ILE B O 1
ATOM 3733 N N . VAL B 1 176 ? -1.31 31.312 12.555 1 91.19 176 VAL B N 1
ATOM 3734 C CA . VAL B 1 176 ? -0.466 31.203 13.742 1 91.19 176 VAL B CA 1
ATOM 3735 C C . VAL B 1 176 ? -1.339 31.047 14.984 1 91.19 176 VAL B C 1
ATOM 3737 O O . VAL B 1 176 ? -1.057 30.203 15.844 1 91.19 176 VAL B O 1
ATOM 3740 N N . SER B 1 177 ? -2.314 31.844 15.047 1 92.19 177 SER B N 1
ATOM 3741 C CA . SER B 1 177 ? -3.23 31.781 16.172 1 92.19 177 SER B CA 1
ATOM 3742 C C . SER B 1 177 ? -3.844 30.391 16.312 1 92.19 177 SER B C 1
ATOM 3744 O O . SER B 1 177 ? -3.957 29.859 17.422 1 92.19 177 SER B O 1
ATOM 3746 N N . ASN B 1 178 ? -4.27 29.859 15.211 1 92.06 178 ASN B N 1
ATOM 3747 C CA . ASN B 1 178 ? -4.836 28.516 15.203 1 92.06 178 ASN B CA 1
ATOM 3748 C C . ASN B 1 178 ? -3.809 27.469 15.641 1 92.06 178 ASN B C 1
ATOM 3750 O O . ASN B 1 178 ? -4.125 26.578 16.438 1 92.06 178 ASN B O 1
ATOM 3754 N N . ARG B 1 179 ? -2.625 27.609 15.133 1 91.19 179 ARG B N 1
ATOM 3755 C CA . ARG B 1 179 ? -1.559 26.672 15.453 1 91.19 179 ARG B CA 1
ATOM 3756 C C . ARG B 1 179 ? -1.244 26.672 16.953 1 91.19 179 ARG B C 1
ATOM 3758 O O . ARG B 1 179 ? -0.887 25.641 17.516 1 91.19 179 ARG B O 1
ATOM 3765 N N . LEU B 1 180 ? -1.37 27.781 17.547 1 92.06 180 LEU B N 1
ATOM 3766 C CA . LEU B 1 180 ? -1.069 27.922 18.969 1 92.06 180 LEU B CA 1
ATOM 3767 C C . LEU B 1 180 ? -2.129 27.234 19.812 1 92.06 180 LEU B C 1
ATOM 3769 O O . LEU B 1 180 ? -1.914 26.984 21 1 92.06 180 LEU B O 1
ATOM 3773 N N . LYS B 1 181 ? -3.205 26.938 19.25 1 93.62 181 LYS B N 1
ATOM 3774 C CA . LYS B 1 181 ? -4.277 26.25 19.969 1 93.62 181 LYS B CA 1
ATOM 3775 C C . LYS B 1 181 ? -4.129 24.734 19.859 1 93.62 181 LYS B C 1
ATOM 3777 O O . LYS B 1 181 ? -4.977 23.984 20.328 1 93.62 181 LYS B O 1
ATOM 3782 N N . LYS B 1 182 ? -3.084 24.344 19.25 1 93.44 182 LYS B N 1
ATOM 3783 C CA . LYS B 1 182 ? -2.775 22.938 19.125 1 93.44 182 LYS B CA 1
ATOM 3784 C C . LYS B 1 182 ? -2.66 22.266 20.484 1 93.44 182 LYS B C 1
ATOM 3786 O O . LYS B 1 182 ? -1.928 22.734 21.359 1 93.44 182 LYS B O 1
ATOM 3791 N N . ASN B 1 183 ? -3.402 21.125 20.688 1 95.94 183 ASN B N 1
ATOM 3792 C CA . ASN B 1 183 ? -3.379 20.297 21.891 1 95.94 183 ASN B CA 1
ATOM 3793 C C . ASN B 1 183 ? -3.73 21.109 23.125 1 95.94 183 ASN B C 1
ATOM 3795 O O . ASN B 1 183 ? -3.025 21.047 24.141 1 95.94 183 ASN B O 1
ATOM 3799 N N . THR B 1 184 ? -4.68 21.953 22.922 1 94.75 184 THR B N 1
ATOM 3800 C CA . THR B 1 184 ? -5.32 22.656 24.016 1 94.75 184 THR B CA 1
ATOM 3801 C C . THR B 1 184 ? -6.816 22.375 24.047 1 94.75 184 THR B C 1
ATOM 3803 O O . THR B 1 184 ? -7.391 21.938 23.047 1 94.75 184 THR B O 1
ATOM 3806 N N . LYS B 1 185 ? -7.461 22.609 25.109 1 92.62 185 LYS B N 1
ATOM 3807 C CA . LYS B 1 185 ? -8.883 22.344 25.281 1 92.62 185 LYS B CA 1
ATOM 3808 C C . LYS B 1 185 ? -9.727 23.188 24.344 1 92.62 185 LYS B C 1
ATOM 3810 O O . LYS B 1 185 ? -10.805 22.75 23.906 1 92.62 185 LYS B O 1
ATOM 3815 N N . GLU B 1 186 ? -9.273 24.344 24 1 92.06 186 GLU B N 1
ATOM 3816 C CA . GLU B 1 186 ? -10.008 25.266 23.125 1 92.06 186 GLU B CA 1
ATOM 3817 C C . GLU B 1 186 ? -9.656 25.031 21.656 1 92.06 186 GLU B C 1
ATOM 3819 O O . GLU B 1 186 ? -10.211 25.688 20.781 1 92.06 186 GLU B O 1
ATOM 3824 N N . GLY B 1 187 ? -8.781 24.188 21.406 1 95.69 187 GLY B N 1
ATOM 3825 C CA . GLY B 1 187 ? -8.305 24 20.047 1 95.69 187 GLY B CA 1
ATOM 3826 C C . GLY B 1 187 ? -8.625 22.625 19.484 1 95.69 187 GLY B C 1
ATOM 3827 O O . GLY B 1 187 ? -9.797 22.234 19.422 1 95.69 187 GLY B O 1
ATOM 3828 N N . TYR B 1 188 ? -7.613 21.984 19.078 1 96.38 188 TYR B N 1
ATOM 3829 C CA . TYR B 1 188 ? -7.734 20.656 18.5 1 96.38 188 TYR B CA 1
ATOM 3830 C C . TYR B 1 188 ? -6.613 19.734 18.984 1 96.38 188 TYR B C 1
ATOM 3832 O O . TYR B 1 188 ? -5.602 20.219 19.5 1 96.38 188 TYR B O 1
ATOM 3840 N N . TRP B 1 189 ? -6.832 18.438 18.906 1 97.31 189 TRP B N 1
ATOM 3841 C CA . TRP B 1 189 ? -5.844 17.453 19.344 1 97.31 189 TRP B CA 1
ATOM 3842 C C . TRP B 1 189 ? -5.168 16.781 18.156 1 97.31 189 TRP B C 1
ATOM 3844 O O . TRP B 1 189 ? -5.836 16.359 17.219 1 97.31 189 TRP B O 1
ATOM 3854 N N . ILE B 1 190 ? -3.9 16.766 18.219 1 97.62 190 ILE B N 1
ATOM 3855 C CA . ILE B 1 190 ? -3.102 16.234 17.125 1 97.62 190 ILE B CA 1
ATOM 3856 C C . ILE B 1 190 ? -1.885 15.5 17.672 1 97.62 190 ILE B C 1
ATOM 3858 O O . ILE B 1 190 ? -1.569 15.617 18.859 1 97.62 190 ILE B O 1
ATOM 3862 N N . LEU B 1 191 ? -1.283 14.602 16.828 1 98.12 191 LEU B N 1
ATOM 3863 C CA . LEU B 1 191 ? -0.066 13.891 17.203 1 98.12 191 LEU B CA 1
ATOM 3864 C C . LEU B 1 191 ? 1.137 14.828 17.203 1 98.12 191 LEU B C 1
ATOM 3866 O O . LEU B 1 191 ? 1.497 15.375 16.156 1 98.12 191 LEU B O 1
ATOM 3870 N N . ASP B 1 192 ? 1.71 15.141 18.266 1 96.12 192 ASP B N 1
ATOM 3871 C CA . ASP B 1 192 ? 2.971 15.859 18.422 1 96.12 192 ASP B CA 1
ATOM 3872 C C . ASP B 1 192 ? 3.789 15.297 19.578 1 96.12 192 ASP B C 1
ATOM 3874 O O . ASP B 1 192 ? 3.967 14.078 19.688 1 96.12 192 ASP B O 1
ATOM 3878 N N . PHE B 1 193 ? 4.336 16.141 20.484 1 95.88 193 PHE B N 1
ATOM 3879 C CA . PHE B 1 193 ? 5.188 15.617 21.547 1 95.88 193 PHE B CA 1
ATOM 3880 C C . PHE B 1 193 ? 4.465 15.648 22.891 1 95.88 193 PHE B C 1
ATOM 3882 O O . PHE B 1 193 ? 5.082 15.469 23.938 1 95.88 193 PHE B O 1
ATOM 3889 N N . ASP B 1 194 ? 3.176 15.906 22.844 1 95.38 194 ASP B N 1
ATOM 3890 C CA . ASP B 1 194 ? 2.357 16.016 24.047 1 95.38 194 ASP B CA 1
ATOM 3891 C C . ASP B 1 194 ? 1.543 14.742 24.266 1 95.38 194 ASP B C 1
ATOM 3893 O O . ASP B 1 194 ? 0.629 14.438 23.5 1 95.38 194 ASP B O 1
ATOM 3897 N N . GLU B 1 195 ? 1.724 14.094 25.359 1 96.44 195 GLU B N 1
ATOM 3898 C CA . GLU B 1 195 ? 1.045 12.836 25.688 1 96.44 195 GLU B CA 1
ATOM 3899 C C . GLU B 1 195 ? -0.446 13.062 25.922 1 96.44 195 GLU B C 1
ATOM 3901 O O . GLU B 1 195 ? -1.248 12.141 25.781 1 96.44 195 GLU B O 1
ATOM 3906 N N . GLU B 1 196 ? -0.789 14.281 26.297 1 96.69 196 GLU B N 1
ATOM 3907 C CA . GLU B 1 196 ? -2.184 14.602 26.578 1 96.69 196 GLU B CA 1
ATOM 3908 C C . GLU B 1 196 ? -3.066 14.375 25.359 1 96.69 196 GLU B C 1
ATOM 3910 O O . GLU B 1 196 ? -4.266 14.109 25.484 1 96.69 196 GLU B O 1
ATOM 3915 N N . ALA B 1 197 ? -2.482 14.469 24.234 1 97.5 197 ALA B N 1
ATOM 3916 C CA . ALA B 1 197 ? -3.23 14.273 22.984 1 97.5 197 ALA B CA 1
ATOM 3917 C C . ALA B 1 197 ? -3.836 12.875 22.922 1 97.5 197 ALA B C 1
ATOM 3919 O O . ALA B 1 197 ? -4.934 12.688 22.391 1 97.5 197 ALA B O 1
ATOM 3920 N N . VAL B 1 198 ? -3.137 11.891 23.484 1 98 198 VAL B N 1
ATOM 3921 C CA . VAL B 1 198 ? -3.549 10.492 23.406 1 98 198 VAL B CA 1
ATOM 3922 C C . VAL B 1 198 ? -4.867 10.297 24.141 1 98 198 VAL B C 1
ATOM 3924 O O . VAL B 1 198 ? -5.773 9.625 23.641 1 98 198 VAL B O 1
ATOM 3927 N N . GLU B 1 199 ? -4.969 10.953 25.266 1 96.12 199 GLU B N 1
ATOM 3928 C CA . GLU B 1 199 ? -6.172 10.805 26.078 1 96.12 199 GLU B CA 1
ATOM 3929 C C . GLU B 1 199 ? -7.371 11.477 25.406 1 96.12 199 GLU B C 1
ATOM 3931 O O . GLU B 1 199 ? -8.516 11.094 25.656 1 96.12 199 GLU B O 1
ATOM 3936 N N . ASN B 1 200 ? -7.121 12.398 24.594 1 97.38 200 ASN B N 1
ATOM 3937 C CA . ASN B 1 200 ? -8.195 13.148 23.953 1 97.38 200 ASN B CA 1
ATOM 3938 C C . ASN B 1 200 ? -8.398 12.688 22.5 1 97.38 200 ASN B C 1
ATOM 3940 O O . ASN B 1 200 ? -9.055 13.375 21.719 1 97.38 200 ASN B O 1
ATOM 3944 N N . SER B 1 201 ? -7.836 11.555 22.156 1 98.06 201 SER B N 1
ATOM 3945 C CA . SER B 1 201 ? -7.961 10.992 20.812 1 98.06 201 SER B CA 1
ATOM 3946 C C . SER B 1 201 ? -9.344 10.391 20.594 1 98.06 201 SER B C 1
ATOM 3948 O O . SER B 1 201 ? -10.086 10.156 21.547 1 98.06 201 SER B O 1
ATOM 3950 N N . ILE B 1 202 ? -9.781 10.242 19.344 1 98.38 202 ILE B N 1
ATOM 3951 C CA . ILE B 1 202 ? -10.914 9.391 19.016 1 98.38 202 ILE B CA 1
ATOM 3952 C C . ILE B 1 202 ? -10.461 7.93 18.953 1 98.38 202 ILE B C 1
ATOM 3954 O O . ILE B 1 202 ? -9.547 7.582 18.203 1 98.38 202 ILE B O 1
ATOM 3958 N N . TYR B 1 203 ? -11.047 7.16 19.766 1 98.25 203 TYR B N 1
ATOM 3959 C CA . TYR B 1 203 ? -10.602 5.789 19.984 1 98.25 203 TYR B CA 1
ATOM 3960 C C . TYR B 1 203 ? -11.789 4.844 20.109 1 98.25 203 TYR B C 1
ATOM 3962 O O . TYR B 1 203 ? -12.844 5.227 20.609 1 98.25 203 TYR B O 1
ATOM 3970 N N . GLY B 1 204 ? -11.594 3.59 19.547 1 97.62 204 GLY B N 1
ATOM 3971 C CA . GLY B 1 204 ? -12.672 2.631 19.719 1 97.62 204 GLY B CA 1
ATOM 3972 C C . GLY B 1 204 ? -12.422 1.318 19 1 97.62 204 GLY B C 1
ATOM 3973 O O . GLY B 1 204 ? -11.297 1.038 18.578 1 97.62 204 GLY B O 1
ATOM 3974 N N . TYR B 1 205 ? -13.469 0.504 19.016 1 96.5 205 TYR B N 1
ATOM 3975 C CA . TYR B 1 205 ? -13.461 -0.8 18.359 1 96.5 205 TYR B CA 1
ATOM 3976 C C . TYR B 1 205 ? -14.648 -0.943 17.422 1 96.5 205 TYR B C 1
ATOM 3978 O O . TYR B 1 205 ? -15.734 -0.417 17.703 1 96.5 205 TYR B O 1
ATOM 3986 N N . ILE B 1 206 ? -14.414 -1.586 16.328 1 93.88 206 ILE B N 1
ATOM 3987 C CA . ILE B 1 206 ? -15.477 -1.884 15.375 1 93.88 206 ILE B CA 1
ATOM 3988 C C . ILE B 1 206 ? -15.562 -3.393 15.164 1 93.88 206 ILE B C 1
ATOM 3990 O O . ILE B 1 206 ? -14.578 -4.035 14.797 1 93.88 206 ILE B O 1
ATOM 3994 N N . GLU B 1 207 ? -16.703 -3.922 15.312 1 90.75 207 GLU B N 1
ATOM 3995 C CA . GLU B 1 207 ? -16.922 -5.336 15.023 1 90.75 207 GLU B CA 1
ATOM 3996 C C . GLU B 1 207 ? -17 -5.582 13.516 1 90.75 207 GLU B C 1
ATOM 3998 O O . GLU B 1 207 ? -17.594 -4.789 12.781 1 90.75 207 GLU B O 1
ATOM 4003 N N . ILE B 1 208 ? -16.422 -6.586 13.141 1 88.5 208 ILE B N 1
ATOM 4004 C CA . ILE B 1 208 ? -16.422 -6.918 11.719 1 88.5 208 ILE B CA 1
ATOM 4005 C C . ILE B 1 208 ? -17.672 -7.73 11.375 1 88.5 208 ILE B C 1
ATOM 4007 O O . ILE B 1 208 ? -17.922 -8.773 11.984 1 88.5 208 ILE B O 1
ATOM 4011 N N . LYS B 1 209 ? -18.422 -7.199 10.461 1 84.69 209 LYS B N 1
ATOM 4012 C CA . LYS B 1 209 ? -19.594 -7.902 9.945 1 84.69 209 LYS B CA 1
ATOM 4013 C C . LYS B 1 209 ? -19.359 -8.367 8.508 1 84.69 209 LYS B C 1
ATOM 4015 O O . LYS B 1 209 ? -18.234 -8.336 8.016 1 84.69 209 LYS B O 1
ATOM 4020 N N . LYS B 1 210 ? -20.5 -8.836 7.898 1 78.94 210 LYS B N 1
ATOM 4021 C CA . LYS B 1 210 ? -20.422 -9.25 6.5 1 78.94 210 LYS B CA 1
ATOM 4022 C C . LYS B 1 210 ? -20.156 -8.062 5.59 1 78.94 210 LYS B C 1
ATOM 4024 O O . LYS B 1 210 ? -20.656 -6.957 5.84 1 78.94 210 LYS B O 1
ATOM 4029 N N . ASP B 1 211 ? -19.312 -8.062 4.523 1 79.94 211 ASP B N 1
ATOM 4030 C CA . ASP B 1 211 ? -18.984 -7.023 3.555 1 79.94 211 ASP B CA 1
ATOM 4031 C C . ASP B 1 211 ? -18.312 -5.836 4.234 1 79.94 211 ASP B C 1
ATOM 4033 O O . ASP B 1 211 ? -18.766 -4.695 4.102 1 79.94 211 ASP B O 1
ATOM 4037 N N . PHE B 1 212 ? -17.391 -5.992 4.965 1 90.69 212 PHE B N 1
ATOM 4038 C CA . PHE B 1 212 ? -16.688 -4.996 5.762 1 90.69 212 PHE B CA 1
ATOM 4039 C C . PHE B 1 212 ? -15.547 -4.363 4.965 1 90.69 212 PHE B C 1
ATOM 4041 O O . PHE B 1 212 ? -14.648 -5.059 4.488 1 90.69 212 PHE B O 1
ATOM 4048 N N . GLN B 1 213 ? -15.625 -2.996 4.789 1 95.12 213 GLN B N 1
ATOM 4049 C CA . GLN B 1 213 ? -14.57 -2.225 4.137 1 95.12 213 GLN B CA 1
ATOM 4050 C C . GLN B 1 213 ? -14.109 -1.068 5.02 1 95.12 213 GLN B C 1
ATOM 4052 O O . GLN B 1 213 ? -14.906 -0.476 5.746 1 95.12 213 GLN B O 1
ATOM 4057 N N . LEU B 1 214 ? -12.844 -0.772 4.926 1 96.06 214 LEU B N 1
ATOM 4058 C CA . LEU B 1 214 ? -12.234 0.363 5.613 1 96.06 214 LEU B CA 1
ATOM 4059 C C . LEU B 1 214 ? -11.461 1.243 4.633 1 96.06 214 LEU B C 1
ATOM 4061 O O . LEU B 1 214 ? -10.852 0.739 3.686 1 96.06 214 LEU B O 1
ATOM 4065 N N . MET B 1 215 ? -11.508 2.467 4.934 1 98.25 215 MET B N 1
ATOM 4066 C CA . MET B 1 215 ? -10.688 3.406 4.18 1 98.25 215 MET B CA 1
ATOM 4067 C C . MET B 1 215 ? -10.102 4.473 5.102 1 98.25 215 MET B C 1
ATOM 4069 O O . MET B 1 215 ? -10.836 5.133 5.84 1 98.25 215 MET B O 1
ATOM 4073 N N . LEU B 1 216 ? -8.766 4.555 5.191 1 98.75 216 LEU B N 1
ATOM 4074 C CA . LEU B 1 216 ? -8.031 5.574 5.93 1 98.75 216 LEU B CA 1
ATOM 4075 C C . LEU B 1 216 ? -7.508 6.656 4.992 1 98.75 216 LEU B C 1
ATOM 4077 O O . LEU B 1 216 ? -6.906 6.352 3.959 1 98.75 216 LEU B O 1
ATOM 4081 N N . THR B 1 217 ? -7.711 7.93 5.359 1 98.69 217 THR B N 1
ATOM 4082 C CA . THR B 1 217 ? -7.359 8.969 4.398 1 98.69 217 THR B CA 1
ATOM 4083 C C . THR B 1 217 ? -6.703 10.156 5.102 1 98.69 217 THR B C 1
ATOM 4085 O O . THR B 1 217 ? -6.973 10.414 6.273 1 98.69 217 THR B O 1
ATOM 4088 N N . SER B 1 218 ? -5.812 10.859 4.387 1 98.25 218 SER B N 1
ATOM 4089 C CA . SER B 1 218 ? -5.387 12.195 4.773 1 98.25 218 SER B CA 1
ATOM 4090 C C . SER B 1 218 ? -6.367 13.258 4.277 1 98.25 218 SER B C 1
ATOM 4092 O O . SER B 1 218 ? -7.27 12.953 3.494 1 98.25 218 SER B O 1
ATOM 4094 N N . ASP B 1 219 ? -6.203 14.445 4.699 1 95.94 219 ASP B N 1
ATOM 4095 C CA . ASP B 1 219 ? -7.133 15.516 4.34 1 95.94 219 ASP B CA 1
ATOM 4096 C C . ASP B 1 219 ? -7.008 15.875 2.859 1 95.94 219 ASP B C 1
ATOM 4098 O O . ASP B 1 219 ? -7.98 16.297 2.234 1 95.94 219 ASP B O 1
ATOM 4102 N N . GLY B 1 220 ? -5.824 15.633 2.277 1 96.38 220 GLY B N 1
ATOM 4103 C CA . GLY B 1 220 ? -5.672 15.867 0.851 1 96.38 220 GLY B CA 1
ATOM 4104 C C . GLY B 1 220 ? -6.555 14.969 0 1 96.38 220 GLY B C 1
ATOM 4105 O O . GLY B 1 220 ? -6.98 15.359 -1.088 1 96.38 220 GLY B O 1
ATOM 4106 N N . PHE B 1 221 ? -6.766 13.828 0.414 1 97.81 221 PHE B N 1
ATOM 4107 C CA . PHE B 1 221 ? -7.629 12.898 -0.305 1 97.81 221 PHE B CA 1
ATOM 4108 C C . PHE B 1 221 ? -9.102 13.25 -0.092 1 97.81 221 PHE B C 1
ATOM 4110 O O . PHE B 1 221 ? -9.875 13.297 -1.048 1 97.81 221 PHE B O 1
ATOM 4117 N N . THR B 1 222 ? -9.469 13.555 1.13 1 96.12 222 THR B N 1
ATOM 4118 C CA . THR B 1 222 ? -10.867 13.844 1.432 1 96.12 222 THR B CA 1
ATOM 4119 C C . THR B 1 222 ? -11.242 15.242 0.959 1 96.12 222 THR B C 1
ATOM 4121 O O . THR B 1 222 ? -12.414 15.633 1.047 1 96.12 222 THR B O 1
ATOM 4124 N N . SER B 1 223 ? -10.289 16 0.523 1 94.38 223 SER B N 1
ATOM 4125 C CA . SER B 1 223 ? -10.648 17.281 -0.081 1 94.38 223 SER B CA 1
ATOM 4126 C C . SER B 1 223 ? -11.664 17.094 -1.206 1 94.38 223 SER B C 1
ATOM 4128 O O . SER B 1 223 ? -12.406 18.016 -1.538 1 94.38 223 SER B O 1
ATOM 4130 N N . ALA B 1 224 ? -11.672 15.875 -1.8 1 94.56 224 ALA B N 1
ATOM 4131 C CA . ALA B 1 224 ? -12.656 15.516 -2.818 1 94.56 224 ALA B CA 1
ATOM 4132 C C . ALA B 1 224 ? -14.07 15.789 -2.328 1 94.56 224 ALA B C 1
ATOM 4134 O O . ALA B 1 224 ? -14.953 16.141 -3.117 1 94.56 224 ALA B O 1
ATOM 4135 N N . CYS B 1 225 ? -14.266 15.609 -1.021 1 93.56 225 CYS B N 1
ATOM 4136 C CA . CYS B 1 225 ? -15.602 15.789 -0.458 1 93.56 225 CYS B CA 1
ATOM 4137 C C . CYS B 1 225 ? -15.672 17.047 0.395 1 93.56 225 CYS B C 1
ATOM 4139 O O . CYS B 1 225 ? -16.562 17.875 0.21 1 93.56 225 CYS B O 1
ATOM 4141 N N . ASP B 1 226 ? -14.703 17.328 1.256 1 88.44 226 ASP B N 1
ATOM 4142 C CA . ASP B 1 226 ? -14.727 18.375 2.262 1 88.44 226 ASP B CA 1
ATOM 4143 C C . ASP B 1 226 ? -14.602 19.75 1.611 1 88.44 226 ASP B C 1
ATOM 4145 O O . ASP B 1 226 ? -15.32 20.688 1.977 1 88.44 226 ASP B O 1
ATOM 4149 N N . ARG B 1 227 ? -13.719 19.781 0.677 1 88.25 227 ARG B N 1
ATOM 4150 C CA . ARG B 1 227 ? -13.352 21.109 0.183 1 88.25 227 ARG B CA 1
ATOM 4151 C C . ARG B 1 227 ? -13.883 21.328 -1.23 1 88.25 227 ARG B C 1
ATOM 4153 O O . ARG B 1 227 ? -14.422 22.391 -1.537 1 88.25 227 ARG B O 1
ATOM 4160 N N . TYR B 1 228 ? -13.797 20.312 -2.07 1 92.69 228 TYR B N 1
ATOM 4161 C CA . TYR B 1 228 ? -14.086 20.5 -3.488 1 92.69 228 TYR B CA 1
ATOM 4162 C C . TYR B 1 228 ? -15.508 20.062 -3.818 1 92.69 228 TYR B C 1
ATOM 4164 O O . TYR B 1 228 ? -16 20.344 -4.91 1 92.69 228 TYR B O 1
ATOM 4172 N N . ASN B 1 229 ? -16.125 19.359 -2.973 1 93 229 ASN B N 1
ATOM 4173 C CA . ASN B 1 229 ? -17.5 18.906 -3.143 1 93 229 ASN B CA 1
ATOM 4174 C C . ASN B 1 229 ? -17.672 18.141 -4.453 1 93 229 ASN B C 1
ATOM 4176 O O . ASN B 1 229 ? -18.672 18.344 -5.164 1 93 229 ASN B O 1
ATOM 4180 N N . LEU B 1 230 ? -16.703 17.375 -4.789 1 94.81 230 LEU B N 1
ATOM 4181 C CA . LEU B 1 230 ? -16.766 16.547 -5.988 1 94.81 230 LEU B CA 1
ATOM 4182 C C . LEU B 1 230 ? -17.594 15.289 -5.738 1 94.81 230 LEU B C 1
ATOM 4184 O O . LEU B 1 230 ? -18.203 14.758 -6.66 1 94.81 230 LEU B O 1
ATOM 4188 N N . ILE B 1 231 ? -17.516 14.797 -4.562 1 95.81 231 ILE B N 1
ATOM 4189 C CA . ILE B 1 231 ? -18.172 13.562 -4.137 1 95.81 231 ILE B CA 1
ATOM 4190 C C . ILE B 1 231 ? -18.766 13.758 -2.742 1 95.81 231 ILE B C 1
ATOM 4192 O O . ILE B 1 231 ? -18.156 14.383 -1.878 1 95.81 231 ILE B O 1
ATOM 4196 N N . LYS B 1 232 ? -19.969 13.172 -2.549 1 95.38 232 LYS B N 1
ATOM 4197 C CA . LYS B 1 232 ? -20.516 13.195 -1.197 1 95.38 232 LYS B CA 1
ATOM 4198 C C . LYS B 1 232 ? -19.703 12.305 -0.26 1 95.38 232 LYS B C 1
ATOM 4200 O O . LYS B 1 232 ? -19.281 11.219 -0.649 1 95.38 232 LYS B O 1
ATOM 4205 N N . GLU B 1 233 ? -19.484 12.812 0.937 1 94.5 233 GLU B N 1
ATOM 4206 C CA . GLU B 1 233 ? -18.641 12.117 1.909 1 94.5 233 GLU B CA 1
ATOM 4207 C C . GLU B 1 233 ? -19.141 10.688 2.131 1 94.5 233 GLU B C 1
ATOM 4209 O O . GLU B 1 233 ? -18.328 9.75 2.191 1 94.5 233 GLU B O 1
ATOM 4214 N N . GLU B 1 234 ? -20.469 10.484 2.16 1 91 234 GLU B N 1
ATOM 4215 C CA . GLU B 1 234 ? -21.062 9.188 2.441 1 91 234 GLU B CA 1
ATOM 4216 C C . GLU B 1 234 ? -20.875 8.227 1.269 1 91 234 GLU B C 1
ATOM 4218 O O . GLU B 1 234 ? -21.016 7.012 1.423 1 91 234 GLU B O 1
ATOM 4223 N N . GLU B 1 235 ? -20.531 8.758 0.149 1 94.12 235 GLU B N 1
ATOM 4224 C CA . GLU B 1 235 ? -20.406 7.945 -1.056 1 94.12 235 GLU B CA 1
ATOM 4225 C C . GLU B 1 235 ? -18.953 7.605 -1.339 1 94.12 235 GLU B C 1
ATOM 4227 O O . GLU B 1 235 ? -18.656 6.766 -2.193 1 94.12 235 GLU B O 1
ATOM 4232 N N . LEU B 1 236 ? -18.094 8.227 -0.65 1 96.12 236 LEU B N 1
ATOM 4233 C CA . LEU B 1 236 ? -16.688 8.156 -0.99 1 96.12 236 LEU B CA 1
ATOM 4234 C C . LEU B 1 236 ? -16.188 6.711 -0.971 1 96.12 236 LEU B C 1
ATOM 4236 O O . LEU B 1 236 ? -15.562 6.25 -1.928 1 96.12 236 LEU B O 1
ATOM 4240 N N . ILE B 1 237 ? -16.531 5.98 0.104 1 96.5 237 ILE B N 1
ATOM 4241 C CA . ILE B 1 237 ? -16.016 4.617 0.241 1 96.5 237 ILE B CA 1
ATOM 4242 C C . ILE B 1 237 ? -16.688 3.715 -0.792 1 96.5 237 ILE B C 1
ATOM 4244 O O . ILE B 1 237 ? -16.062 2.783 -1.307 1 96.5 237 ILE B O 1
ATOM 4248 N N . ARG B 1 238 ? -17.922 3.975 -1.189 1 94.38 238 ARG B N 1
ATOM 4249 C CA . ARG B 1 238 ? -18.594 3.205 -2.225 1 94.38 238 ARG B CA 1
ATOM 4250 C C . ARG B 1 238 ? -17.953 3.428 -3.588 1 94.38 238 ARG B C 1
ATOM 4252 O O . ARG B 1 238 ? -17.812 2.49 -4.375 1 94.38 238 ARG B O 1
ATOM 4259 N N . ILE B 1 239 ? -17.594 4.637 -3.814 1 95.88 239 ILE B N 1
ATOM 4260 C CA . ILE B 1 239 ? -16.922 4.969 -5.074 1 95.88 239 ILE B CA 1
ATOM 4261 C C . ILE B 1 239 ? -15.547 4.312 -5.121 1 95.88 239 ILE B C 1
ATOM 4263 O O . ILE B 1 239 ? -15.133 3.801 -6.16 1 95.88 239 ILE B O 1
ATOM 4267 N N . ALA B 1 240 ? -14.828 4.34 -3.998 1 96 240 ALA B N 1
ATOM 4268 C CA . ALA B 1 240 ? -13.531 3.668 -3.924 1 96 240 ALA B CA 1
ATOM 4269 C C . ALA B 1 240 ? -13.672 2.176 -4.219 1 96 240 ALA B C 1
ATOM 4271 O O . ALA B 1 240 ? -12.812 1.588 -4.887 1 96 240 ALA B O 1
ATOM 4272 N N . GLU B 1 241 ? -14.703 1.593 -3.701 1 92.94 241 GLU B N 1
ATOM 4273 C CA . GLU B 1 241 ? -14.961 0.172 -3.91 1 92.94 241 GLU B CA 1
ATOM 4274 C C . GLU B 1 241 ? -15.234 -0.128 -5.383 1 92.94 241 GLU B C 1
ATOM 4276 O O . GLU B 1 241 ? -14.703 -1.095 -5.934 1 92.94 241 GLU B O 1
ATOM 4281 N N . LYS B 1 242 ? -15.961 0.734 -6.016 1 92.38 242 LYS B N 1
ATOM 4282 C CA . LYS B 1 242 ? -16.438 0.464 -7.371 1 92.38 242 LYS B CA 1
ATOM 4283 C C . LYS B 1 242 ? -15.391 0.854 -8.414 1 92.38 242 LYS B C 1
ATOM 4285 O O . LYS B 1 242 ? -15.172 0.127 -9.383 1 92.38 242 LYS B O 1
ATOM 4290 N N . PHE B 1 243 ? -14.742 1.995 -8.18 1 93.5 243 PHE B N 1
ATOM 4291 C CA . PHE B 1 243 ? -13.906 2.547 -9.242 1 93.5 243 PHE B CA 1
ATOM 4292 C C . PHE B 1 243 ? -12.445 2.564 -8.828 1 93.5 243 PHE B C 1
ATOM 4294 O O . PHE B 1 243 ? -11.555 2.754 -9.664 1 93.5 243 PHE B O 1
ATOM 4301 N N . GLY B 1 244 ? -12.156 2.363 -7.586 1 95.44 244 GLY B N 1
ATOM 4302 C CA . GLY B 1 244 ? -10.797 2.393 -7.082 1 95.44 244 GLY B CA 1
ATOM 4303 C C . GLY B 1 244 ? -10.398 3.74 -6.504 1 95.44 244 GLY B C 1
ATOM 4304 O O . GLY B 1 244 ? -10.961 4.77 -6.883 1 95.44 244 GLY B O 1
ATOM 4305 N N . ILE B 1 245 ? -9.422 3.754 -5.645 1 97.56 245 ILE B N 1
ATOM 4306 C CA . ILE B 1 245 ? -9 4.984 -4.984 1 97.56 245 ILE B CA 1
ATOM 4307 C C . ILE B 1 245 ? -8.234 5.863 -5.969 1 97.56 245 ILE B C 1
ATOM 4309 O O . ILE B 1 245 ? -8.211 7.086 -5.832 1 97.56 245 ILE B O 1
ATOM 4313 N N . GLY B 1 246 ? -7.625 5.246 -6.996 1 95.94 246 GLY B N 1
ATOM 4314 C CA . GLY B 1 246 ? -6.977 6.031 -8.039 1 95.94 246 GLY B CA 1
ATOM 4315 C C . GLY B 1 246 ? -7.934 6.953 -8.773 1 95.94 246 GLY B C 1
ATOM 4316 O O . GLY B 1 246 ? -7.57 8.07 -9.133 1 95.94 246 GLY B O 1
ATOM 4317 N N . TYR B 1 247 ? -9.094 6.48 -8.938 1 95.25 247 TYR B N 1
ATOM 4318 C CA . TYR B 1 247 ? -10.125 7.273 -9.609 1 95.25 247 TYR B CA 1
ATOM 4319 C C . TYR B 1 247 ? -10.422 8.547 -8.828 1 95.25 247 TYR B C 1
ATOM 4321 O O . TYR B 1 247 ? -10.484 9.633 -9.398 1 95.25 247 TYR B O 1
ATOM 4329 N N . ILE B 1 248 ? -10.625 8.398 -7.562 1 97 248 ILE B N 1
ATOM 4330 C CA . ILE B 1 248 ? -10.938 9.523 -6.691 1 97 248 ILE B CA 1
ATOM 4331 C C . ILE B 1 248 ? -9.766 10.5 -6.668 1 97 248 ILE B C 1
ATOM 4333 O O . ILE B 1 248 ? -9.953 11.711 -6.801 1 97 248 ILE B O 1
ATOM 4337 N N . HIS B 1 249 ? -8.578 9.93 -6.504 1 97.44 249 HIS B N 1
ATOM 4338 C CA . HIS B 1 249 ? -7.379 10.758 -6.477 1 97.44 249 HIS B CA 1
ATOM 4339 C C . HIS B 1 249 ? -7.25 11.578 -7.754 1 97.44 249 HIS B C 1
ATOM 4341 O O . HIS B 1 249 ? -6.906 12.766 -7.703 1 97.44 249 HIS B O 1
ATOM 4347 N N . ASN B 1 250 ? -7.48 10.969 -8.891 1 95.94 250 ASN B N 1
ATOM 4348 C CA . ASN B 1 250 ? -7.383 11.664 -10.172 1 95.94 250 ASN B CA 1
ATOM 4349 C C . ASN B 1 250 ? -8.391 12.797 -10.273 1 95.94 250 ASN B C 1
ATOM 4351 O O . ASN B 1 250 ? -8.109 13.844 -10.859 1 95.94 250 ASN B O 1
ATOM 4355 N N . LYS B 1 251 ? -9.57 12.602 -9.719 1 95.69 251 LYS B N 1
ATOM 4356 C CA . LYS B 1 251 ? -10.562 13.672 -9.688 1 95.69 251 LYS B CA 1
ATOM 4357 C C . LYS B 1 251 ? -10.062 14.875 -8.898 1 95.69 251 LYS B C 1
ATOM 4359 O O . LYS B 1 251 ? -10.258 16.016 -9.312 1 95.69 251 LYS B O 1
ATOM 4364 N N . VAL B 1 252 ? -9.453 14.602 -7.77 1 96.19 252 VAL B N 1
ATOM 4365 C CA . VAL B 1 252 ? -8.898 15.656 -6.93 1 96.19 252 VAL B CA 1
ATOM 4366 C C . VAL B 1 252 ? -7.82 16.422 -7.699 1 96.19 252 VAL B C 1
ATOM 4368 O O . VAL B 1 252 ? -7.848 17.656 -7.766 1 96.19 252 VAL B O 1
ATOM 4371 N N . ARG B 1 253 ? -6.91 15.695 -8.328 1 95.69 253 ARG B N 1
ATOM 4372 C CA . ARG B 1 253 ? -5.801 16.312 -9.047 1 95.69 253 ARG B CA 1
ATOM 4373 C C . ARG B 1 253 ? -6.297 17.094 -10.25 1 95.69 253 ARG B C 1
ATOM 4375 O O . ARG B 1 253 ? -5.793 18.188 -10.539 1 95.69 253 ARG B O 1
ATOM 4382 N N . ASP B 1 254 ? -7.242 16.547 -10.961 1 94.62 254 ASP B N 1
ATOM 4383 C CA . ASP B 1 254 ? -7.832 17.25 -12.094 1 94.62 254 ASP B CA 1
ATOM 4384 C C . ASP B 1 254 ? -8.438 18.578 -11.664 1 94.62 254 ASP B C 1
ATOM 4386 O O . ASP B 1 254 ? -8.266 19.594 -12.344 1 94.62 254 ASP B O 1
ATOM 4390 N N . PHE B 1 255 ? -9.125 18.562 -10.562 1 94.5 255 PHE B N 1
ATOM 4391 C CA . PHE B 1 255 ? -9.719 19.781 -10.031 1 94.5 255 PHE B CA 1
ATOM 4392 C C . PHE B 1 255 ? -8.648 20.812 -9.68 1 94.5 255 PHE B C 1
ATOM 4394 O O . PHE B 1 255 ? -8.758 21.984 -10.031 1 94.5 255 PHE B O 1
ATOM 4401 N N . GLU B 1 256 ? -7.637 20.344 -9 1 92.75 256 GLU B N 1
ATOM 4402 C CA . GLU B 1 256 ? -6.559 21.219 -8.555 1 92.75 256 GLU B CA 1
ATOM 4403 C C . GLU B 1 256 ? -5.801 21.797 -9.742 1 92.75 256 GLU B C 1
ATOM 4405 O O . GLU B 1 256 ? -5.395 22.969 -9.711 1 92.75 256 GLU B O 1
ATOM 4410 N N . ASP B 1 257 ? -5.641 21.016 -10.742 1 91.12 257 ASP B N 1
ATOM 4411 C CA . ASP B 1 257 ? -4.965 21.484 -11.945 1 91.12 257 ASP B CA 1
ATOM 4412 C C . ASP B 1 257 ? -5.777 22.562 -12.648 1 91.12 257 ASP B C 1
ATOM 4414 O O . ASP B 1 257 ? -5.215 23.5 -13.227 1 91.12 257 ASP B O 1
ATOM 4418 N N . ASN B 1 258 ? -7.004 22.359 -12.633 1 89.81 258 ASN B N 1
ATOM 4419 C CA . ASN B 1 258 ? -7.891 23.312 -13.281 1 89.81 258 ASN B CA 1
ATOM 4420 C C . ASN B 1 258 ? -8.031 24.594 -12.453 1 89.81 258 ASN B C 1
ATOM 4422 O O . ASN B 1 258 ? -8.375 25.656 -12.992 1 89.81 258 ASN B O 1
ATOM 4426 N N . ASP B 1 259 ? -7.82 24.531 -11.164 1 85.62 259 ASP B N 1
ATOM 4427 C CA . ASP B 1 259 ? -7.816 25.672 -10.25 1 85.62 259 ASP B CA 1
ATOM 4428 C C . ASP B 1 259 ? -6.41 25.938 -9.711 1 85.62 259 ASP B C 1
ATOM 4430 O O . ASP B 1 259 ? -6.207 25.984 -8.5 1 85.62 259 ASP B O 1
ATOM 4434 N N . TYR B 1 260 ? -5.508 26.078 -10.609 1 78.56 260 TYR B N 1
ATOM 4435 C CA . TYR B 1 260 ? -4.086 26.109 -10.273 1 78.56 260 TYR B CA 1
ATOM 4436 C C . TYR B 1 260 ? -3.748 27.328 -9.438 1 78.56 260 TYR B C 1
ATOM 4438 O O . TYR B 1 260 ? -2.758 27.328 -8.695 1 78.56 260 TYR B O 1
ATOM 4446 N N . LYS B 1 261 ? -4.555 28.375 -9.484 1 73.19 261 LYS B N 1
ATOM 4447 C CA . LYS B 1 261 ? -4.293 29.578 -8.703 1 73.19 261 LYS B CA 1
ATOM 4448 C C . LYS B 1 261 ? -5.082 29.562 -7.398 1 73.19 261 LYS B C 1
ATOM 4450 O O . LYS B 1 261 ? -4.984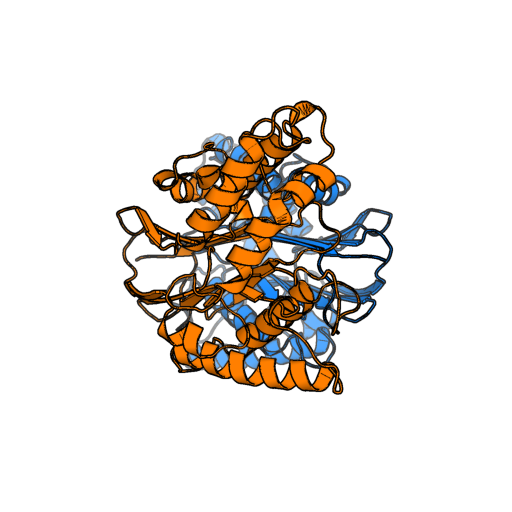 30.5 -6.598 1 73.19 261 LYS B O 1
ATOM 4455 N N . ALA B 1 262 ? -5.836 28.406 -7.195 1 73.5 262 ALA B N 1
ATOM 4456 C CA . ALA B 1 262 ? -6.664 28.266 -6 1 73.5 262 ALA B CA 1
ATOM 4457 C C . ALA B 1 262 ? -7.625 29.438 -5.844 1 73.5 262 ALA B C 1
ATOM 4459 O O . ALA B 1 262 ? -7.785 29.969 -4.742 1 73.5 262 ALA B O 1
ATOM 4460 N N . VAL B 1 263 ? -8.141 29.891 -6.883 1 73.88 263 VAL B N 1
ATOM 4461 C CA . VAL B 1 263 ? -9.039 31.031 -6.883 1 73.88 263 VAL B CA 1
ATOM 4462 C C . VAL B 1 263 ? -10.477 30.562 -6.672 1 73.88 263 VAL B C 1
ATOM 4464 O O . VAL B 1 263 ? -11.25 31.219 -5.969 1 73.88 263 VAL B O 1
ATOM 4467 N N . LYS B 1 264 ? -10.773 29.469 -7.258 1 79.81 264 LYS B N 1
ATOM 4468 C CA . LYS B 1 264 ? -12.125 28.938 -7.102 1 79.81 264 LYS B CA 1
ATOM 4469 C C . LYS B 1 264 ? -12.359 28.438 -5.68 1 79.81 264 LYS B C 1
ATOM 4471 O O . LYS B 1 264 ? -13.406 28.703 -5.086 1 79.81 264 LYS B O 1
ATOM 4476 N N . VAL B 1 265 ? -11.359 27.766 -5.121 1 83.75 265 VAL B N 1
ATOM 4477 C CA . VAL B 1 265 ? -11.398 27.266 -3.75 1 83.75 265 VAL B CA 1
ATOM 4478 C C . VAL B 1 265 ? -10.086 27.594 -3.039 1 83.75 265 VAL B C 1
ATOM 4480 O O . VAL B 1 265 ? -9.055 27 -3.334 1 83.75 265 VAL B O 1
ATOM 4483 N N . PRO B 1 266 ? -10.242 28.5 -2.18 1 81.06 266 PRO B N 1
ATOM 4484 C CA . PRO B 1 266 ? -9.031 28.859 -1.44 1 81.06 266 PRO B CA 1
ATOM 4485 C C . PRO B 1 266 ? -8.422 27.672 -0.701 1 81.06 266 PRO B C 1
ATOM 4487 O O . PRO B 1 266 ? -9.141 26.844 -0.145 1 81.06 266 PRO B O 1
ATOM 4490 N N . ARG B 1 267 ? -7.117 27.531 -0.739 1 80.81 267 ARG B N 1
ATOM 4491 C CA . ARG B 1 267 ? -6.383 26.484 -0.034 1 80.81 267 ARG B CA 1
ATOM 4492 C C . ARG B 1 267 ? -4.941 26.906 0.23 1 80.81 267 ARG B C 1
ATOM 4494 O O . ARG B 1 267 ? -4.473 27.922 -0.313 1 80.81 267 ARG B O 1
ATOM 4501 N N . PHE B 1 268 ? -4.285 26.188 1.107 1 77.38 268 PHE B N 1
ATOM 4502 C CA . PHE B 1 268 ? -2.963 26.578 1.588 1 77.38 268 PHE B CA 1
ATOM 4503 C C . PHE B 1 268 ? -1.9 26.312 0.531 1 77.38 268 PHE B C 1
ATOM 4505 O O . PHE B 1 268 ? -0.857 26.969 0.507 1 77.38 268 PHE B O 1
ATOM 4512 N N . LYS B 1 269 ? -2.125 25.219 -0.164 1 80.81 269 LYS B N 1
ATOM 4513 C CA . LYS B 1 269 ? -1.257 24.797 -1.261 1 80.81 269 LYS B CA 1
ATOM 4514 C C . LYS B 1 269 ? -2.068 24.5 -2.518 1 80.81 269 LYS B C 1
ATOM 4516 O O . LYS B 1 269 ? -3.244 24.141 -2.432 1 80.81 269 LYS B O 1
ATOM 4521 N N . VAL B 1 270 ? -1.364 24.641 -3.646 1 84.38 270 VAL B N 1
ATOM 4522 C CA . VAL B 1 270 ? -2.057 24.25 -4.871 1 84.38 270 VAL B CA 1
ATOM 4523 C C . VAL B 1 270 ? -2.486 22.797 -4.781 1 84.38 270 VAL B C 1
ATOM 4525 O O . VAL B 1 270 ? -3.637 22.453 -5.078 1 84.38 270 VAL B O 1
ATOM 4528 N N . LYS B 1 271 ? -1.551 22 -4.453 1 90.75 271 LYS B N 1
ATOM 4529 C CA . LYS B 1 271 ? -1.808 20.594 -4.195 1 90.75 271 LYS B CA 1
ATOM 4530 C C . LYS B 1 271 ? -1.253 20.172 -2.838 1 90.75 271 LYS B C 1
ATOM 4532 O O . LYS B 1 271 ? -0.076 20.391 -2.547 1 90.75 271 LYS B O 1
ATOM 4537 N N . ASP B 1 272 ? -2.062 19.578 -2.107 1 92.75 272 ASP B N 1
ATOM 4538 C CA . ASP B 1 272 ? -1.601 18.969 -0.859 1 92.75 272 ASP B CA 1
ATOM 4539 C C . ASP B 1 272 ? -1.202 17.516 -1.063 1 92.75 272 ASP B C 1
ATOM 4541 O O . ASP B 1 272 ? -1.632 16.875 -2.027 1 92.75 272 ASP B O 1
ATOM 4545 N N . ASP B 1 273 ? -0.308 17.047 -0.152 1 97.19 273 ASP B N 1
ATOM 4546 C CA . ASP B 1 273 ? -0.122 15.602 -0.17 1 97.19 273 ASP B CA 1
ATOM 4547 C C . ASP B 1 273 ? -1.457 14.875 -0.031 1 97.19 273 ASP B C 1
ATOM 4549 O O . ASP B 1 273 ? -2.354 15.344 0.677 1 97.19 273 ASP B O 1
ATOM 4553 N N . SER B 1 274 ? -1.63 13.844 -0.757 1 97.75 274 SER B N 1
ATOM 4554 C CA . SER B 1 274 ? -2.887 13.102 -0.804 1 97.75 274 SER B CA 1
ATOM 4555 C C . SER B 1 274 ? -2.648 11.602 -0.646 1 97.75 274 SER B C 1
ATOM 4557 O O . SER B 1 274 ? -1.951 10.992 -1.457 1 97.75 274 SER B O 1
ATOM 4559 N N . SER B 1 275 ? -3.205 11.023 0.401 1 98.5 275 SER B N 1
ATOM 4560 C CA . SER B 1 275 ? -2.934 9.625 0.71 1 98.5 275 SER B CA 1
ATOM 4561 C C . SER B 1 275 ? -4.207 8.891 1.119 1 98.5 275 SER B C 1
ATOM 4563 O O . SER B 1 275 ? -5.117 9.492 1.691 1 98.5 275 SER B O 1
ATOM 4565 N N . CYS B 1 276 ? -4.234 7.617 0.821 1 98.69 276 CYS B N 1
ATOM 4566 C CA . CYS B 1 276 ? -5.406 6.789 1.085 1 98.69 276 CYS B CA 1
ATOM 4567 C C . CYS B 1 276 ? -5.023 5.316 1.165 1 98.69 276 CYS B C 1
ATOM 4569 O O . CYS B 1 276 ? -4.141 4.859 0.435 1 98.69 276 CYS B O 1
ATOM 4571 N N . LEU B 1 277 ? -5.582 4.617 2.07 1 98.5 277 LEU B N 1
ATOM 4572 C CA . LEU B 1 277 ? -5.508 3.162 2.156 1 98.5 277 LEU B CA 1
ATOM 4573 C C . LEU B 1 277 ? -6.902 2.551 2.209 1 98.5 277 LEU B C 1
ATOM 4575 O O . LEU B 1 277 ? -7.719 2.926 3.055 1 98.5 277 LEU B O 1
ATOM 4579 N N . TYR B 1 278 ? -7.238 1.664 1.281 1 98.19 278 TYR B N 1
ATOM 4580 C CA . TYR B 1 278 ? -8.531 0.99 1.188 1 98.19 278 TYR B CA 1
ATOM 4581 C C . TYR B 1 278 ? -8.383 -0.506 1.438 1 98.19 278 TYR B C 1
ATOM 4583 O O . TYR B 1 278 ? -7.48 -1.147 0.888 1 98.19 278 TYR B O 1
ATOM 4591 N N . LEU B 1 279 ? -9.266 -1.086 2.287 1 96 279 LEU B N 1
ATOM 4592 C CA . LEU B 1 279 ? -9.281 -2.506 2.619 1 96 279 LEU B CA 1
ATOM 4593 C C . LEU B 1 279 ? -10.664 -3.102 2.398 1 96 279 LEU B C 1
ATOM 4595 O O . LEU B 1 279 ? -11.664 -2.521 2.82 1 96 279 LEU B O 1
ATOM 4599 N N . ASP B 1 280 ? -10.711 -4.176 1.711 1 93.94 280 ASP B N 1
ATOM 4600 C CA . ASP B 1 280 ? -11.875 -5.043 1.598 1 93.94 280 ASP B CA 1
ATOM 4601 C C . ASP B 1 280 ? -11.633 -6.383 2.287 1 93.94 280 ASP B C 1
ATOM 4603 O O . ASP B 1 280 ? -10.742 -7.137 1.893 1 93.94 280 ASP B O 1
ATOM 4607 N N . ILE B 1 281 ? -12.391 -6.734 3.279 1 88.56 281 ILE B N 1
ATOM 4608 C CA . ILE B 1 281 ? -12.125 -7.879 4.145 1 88.56 281 ILE B CA 1
ATOM 4609 C C . ILE B 1 281 ? -13.156 -8.977 3.881 1 88.56 281 ILE B C 1
ATOM 4611 O O . ILE B 1 281 ? -14.328 -8.68 3.607 1 88.56 281 ILE B O 1
ATOM 4615 N N . TYR B 1 282 ? -12.617 -10.312 3.891 1 78.62 282 TYR B N 1
ATOM 4616 C CA . TYR B 1 282 ? -13.531 -11.445 3.785 1 78.62 282 TYR B CA 1
ATOM 4617 C C . TYR B 1 282 ? -14.492 -11.477 4.965 1 78.62 282 TYR B C 1
ATOM 4619 O O . TYR B 1 282 ? -14.109 -11.156 6.094 1 78.62 282 TYR B O 1
ATOM 4627 N N . ASN B 1 283 ? -15.789 -11.594 4.777 1 66.19 283 ASN B N 1
ATOM 4628 C CA . ASN B 1 283 ? -16.703 -11.836 5.891 1 66.19 283 ASN B CA 1
ATOM 4629 C C . ASN B 1 283 ? -17.516 -13.109 5.691 1 66.19 283 ASN B C 1
ATOM 4631 O O . ASN B 1 283 ? -18.406 -13.156 4.848 1 66.19 283 ASN B O 1
ATOM 4635 N N . ASP B 1 284 ? -16.938 -14.352 5.805 1 55.22 284 ASP B N 1
ATOM 4636 C CA . ASP B 1 284 ? -17.828 -15.508 5.789 1 55.22 284 ASP B CA 1
ATOM 4637 C C . ASP B 1 284 ? -18.672 -15.562 7.051 1 55.22 284 ASP B C 1
ATOM 4639 O O . ASP B 1 284 ? -18.234 -15.141 8.125 1 55.22 284 ASP B O 1
#

InterPro domains:
  IPR036457 PPM-type phosphatase-like domain superfamily [G3DSA:3.60.40.10] (5-277)
  IPR036457 PPM-type phosphatase-like domain superfamily [SSF81606] (7-227)

Secondary structure (DSSP, 8-state):
----EEEEEEEEE--SSSS--EEEEEETTEEEEEEEE--TT---SS-SS-HHHHHHHHHHHHHHHHTTSSS-HHHHHHHHHHHHHHHHHHHHTT----GGGS-EEEEEEEEE-SSEEEEEEESS-EEEEEESEEEEEE--HHHHHHHHHHHHHHT-TTGGGS-HHHHHHHTHHHHHHHHTTBTSTTSB--BSS-THHHHTSEEEEEE--TTEEEEEE-HHHHHHHHTS-SS-GGGHHHHHHHH-HHHHHHHHHHHHHHTTT--SS--SSSS--EEEEEEEE---/----EEEEEEEEE--SSSS--EEEEEETTEEEEEEEE--TT---SS-SS-HHHHHHHHHHHHHHHHTTSSS-HHHHHHHHHHHHHHHHHHHHTT----GGGS-EEEEEEEEE-SSEEEEEEESS-EEEEEESEEEEEE--HHHHHHHHHHHHHHT-TTGGGS-HHHHHHHTHHHHHHHHTTBTSTTSB--BSS-THHHHTSEEEEEE--TTEEEEEE-HHHHHHHHTS-SS-GGGHHHHHHHH-HHHHHHHHHHHHHHTTT--SS--SSSS--EEEEEEEE---

Foldseek 3Di:
DFFFFDDKDKDWFAWPDPDRLWDWDDDRWKIKIKAKDAFPVPDDQQDPGTLSNVLVVLVVVQCVVDLNDPDAPLVSLLVSLQVVVVVVVVSNVPPDDDLRRFMFIWMWMWTDDDFKIKIWTFDAKKKWKDDPFIDIDGDCQVVVLVVVLQVVLLPPPCNVPDALVVSCVVSVVSVVVQSVCELHPPHGATGTNDSSSSVVIDIDMDGHAAWMKMKIWDVLLCCCPSFVNVDPPRCQLVCCVVPNSVVSNVVSVVVLVVCVRCNVTNDNHSGHTIIMMMTTGHHD/DFFFFDDKDKDWFAWPDPDRLWDWDDDRWKIKIKAKDAFPVPDDQQDPGTLSNVLVVLVVVQCVVDLNDPDAPLVSLLVSLQVVVVVVVVSNVPPDDDLRRFMFIWMWMWTDDDFKIKIWTFDAKKKWKDAVFIDIDGDCQVVVLVVVLQVVLLPPPCNVPDALVVSCVVSVVSVVVQSVCELHPPHGATGTNDSSSSVVIDIDMDGHAAFIKMKIWDVLLCCCPSFVNVDPPRCQLVCCVVPNSVVSNVVSVVVLVVCVRCNVTNDNHSGHTIIMMMTTGHHD

pLDDT: mean 91.37, std 7.76, range [53.81, 98.88]